Protein AF-A0AA51DR33-F1 (afdb_monomer)

Structure (mmCIF, N/CA/C/O backbone):
data_AF-A0AA51DR33-F1
#
_entry.id   AF-A0AA51DR33-F1
#
loop_
_atom_site.group_PDB
_atom_site.id
_atom_site.type_symbol
_atom_site.label_atom_id
_atom_site.label_alt_id
_atom_site.label_comp_id
_atom_site.label_asym_id
_atom_site.label_entity_id
_atom_site.label_seq_id
_atom_site.pdbx_PDB_ins_code
_atom_site.Cartn_x
_atom_site.Cartn_y
_atom_site.Cartn_z
_atom_site.occupancy
_atom_site.B_iso_or_equiv
_atom_site.auth_seq_id
_atom_site.auth_comp_id
_atom_site.auth_asym_id
_atom_site.auth_atom_id
_atom_site.pdbx_PDB_model_num
ATOM 1 N N . MET A 1 1 ? -4.807 67.688 -70.957 1.00 44.25 1 MET A N 1
ATOM 2 C CA . MET A 1 1 ? -4.243 67.878 -72.313 1.00 44.25 1 MET A CA 1
ATOM 3 C C . MET A 1 1 ? -2.891 67.175 -72.409 1.00 44.25 1 MET A C 1
ATOM 5 O O . MET A 1 1 ? -1.872 67.735 -72.037 1.00 44.25 1 MET A O 1
ATOM 9 N N . LYS A 1 2 ? -2.893 65.912 -72.863 1.00 47.00 2 LYS A N 1
ATOM 10 C CA . LYS A 1 2 ? -1.716 65.269 -73.473 1.00 47.00 2 LYS A CA 1
ATOM 11 C C . LYS A 1 2 ? -1.369 66.020 -74.771 1.00 47.00 2 LYS A C 1
ATOM 13 O O . LYS A 1 2 ? -2.273 66.566 -75.394 1.00 47.00 2 LYS A O 1
ATOM 18 N N . ARG A 1 3 ? -0.104 65.930 -75.203 1.00 49.75 3 ARG A N 1
ATOM 19 C CA . ARG A 1 3 ? 0.479 66.461 -76.459 1.00 49.75 3 ARG A CA 1
ATOM 20 C C . ARG A 1 3 ? 0.770 67.968 -76.471 1.00 49.75 3 ARG A C 1
ATOM 22 O O . ARG A 1 3 ? -0.029 68.737 -76.985 1.00 49.75 3 ARG A O 1
ATOM 29 N N . LYS A 1 4 ? 1.977 68.356 -76.025 1.00 46.59 4 LYS A N 1
ATOM 30 C CA . LYS A 1 4 ? 2.774 69.419 -76.691 1.00 46.59 4 LYS A CA 1
ATOM 31 C C . LYS A 1 4 ? 4.269 69.516 -76.314 1.00 46.59 4 LYS A C 1
ATOM 33 O O . LYS A 1 4 ? 4.981 70.226 -77.005 1.00 46.59 4 LYS A O 1
ATOM 38 N N . TYR A 1 5 ? 4.805 68.731 -75.370 1.00 52.03 5 TYR A N 1
ATOM 39 C CA . TYR A 1 5 ? 6.240 68.789 -74.994 1.00 52.03 5 TYR A CA 1
ATOM 40 C C . TYR A 1 5 ? 7.149 67.683 -75.591 1.00 52.03 5 TYR A C 1
ATOM 42 O O . TYR A 1 5 ? 8.189 67.365 -75.035 1.00 52.03 5 TYR A O 1
ATOM 50 N N . SER A 1 6 ? 6.793 67.095 -76.744 1.00 51.38 6 SER A N 1
ATOM 51 C CA . SER A 1 6 ? 7.471 65.904 -77.315 1.00 51.38 6 SER A CA 1
ATOM 52 C C . SER A 1 6 ? 8.451 66.166 -78.479 1.00 51.38 6 SER A C 1
ATOM 54 O O . SER A 1 6 ? 8.945 65.205 -79.060 1.00 51.38 6 SER A O 1
ATOM 56 N N . LYS A 1 7 ? 8.734 67.418 -78.874 1.00 50.12 7 LYS A N 1
ATOM 57 C CA . LYS A 1 7 ? 9.617 67.700 -80.036 1.00 50.12 7 LYS A CA 1
ATOM 58 C C . LYS A 1 7 ? 10.877 68.519 -79.732 1.00 50.12 7 LYS A C 1
ATOM 60 O O . LYS A 1 7 ? 11.813 68.471 -80.516 1.00 50.12 7 LYS A O 1
ATOM 65 N N . ILE A 1 8 ? 10.946 69.209 -78.593 1.00 55.59 8 ILE A N 1
ATOM 66 C CA . ILE A 1 8 ? 12.101 70.062 -78.247 1.00 55.59 8 ILE A CA 1
ATOM 67 C C . ILE A 1 8 ? 13.199 69.253 -77.534 1.00 55.59 8 ILE A C 1
ATOM 69 O O . ILE A 1 8 ? 14.385 69.490 -77.741 1.00 55.59 8 ILE A O 1
ATOM 73 N N . THR A 1 9 ? 12.830 68.196 -76.807 1.00 55.12 9 THR A N 1
ATOM 74 C CA . THR A 1 9 ? 13.783 67.286 -76.150 1.00 55.12 9 THR A CA 1
ATOM 75 C C . THR A 1 9 ? 14.593 66.445 -77.148 1.00 55.12 9 THR A C 1
ATOM 77 O O . THR A 1 9 ? 15.709 66.047 -76.841 1.00 55.12 9 THR A O 1
ATOM 80 N N . ALA A 1 10 ? 14.083 66.225 -78.367 1.00 54.31 10 ALA A N 1
ATOM 81 C CA . ALA A 1 10 ? 14.782 65.470 -79.412 1.00 54.31 10 ALA A CA 1
ATOM 82 C C . ALA A 1 10 ? 15.958 66.245 -80.044 1.00 54.31 10 ALA A C 1
ATOM 84 O O . ALA A 1 10 ? 16.926 65.628 -80.475 1.00 54.31 10 ALA A O 1
ATOM 85 N N . TYR A 1 11 ? 15.919 67.584 -80.048 1.00 54.44 11 TYR A N 1
ATOM 86 C CA . TYR A 1 11 ? 16.995 68.415 -80.608 1.00 54.44 11 TYR A CA 1
ATOM 87 C C . TYR A 1 11 ? 18.189 68.551 -79.654 1.00 54.44 11 TYR A C 1
ATOM 89 O O . TYR A 1 11 ? 19.340 68.522 -80.081 1.00 54.44 11 TYR A O 1
ATOM 97 N N . ILE A 1 12 ? 17.923 68.620 -78.348 1.00 56.81 12 ILE A N 1
ATOM 98 C CA . ILE A 1 12 ? 18.973 68.702 -77.321 1.00 56.81 12 ILE A CA 1
ATOM 99 C C . ILE A 1 12 ? 19.730 67.369 -77.212 1.00 56.81 12 ILE A C 1
ATOM 101 O O . ILE A 1 12 ? 20.938 67.360 -77.000 1.00 56.81 12 ILE A O 1
ATOM 105 N N . VAL A 1 13 ? 19.054 66.241 -77.463 1.00 57.34 13 VAL A N 1
ATOM 106 C CA . VAL A 1 13 ? 19.691 64.915 -77.511 1.00 57.34 13 VAL A CA 1
ATOM 107 C C . VAL A 1 13 ? 20.464 64.685 -78.822 1.00 57.34 13 VAL A C 1
ATOM 109 O O . VAL A 1 13 ? 21.345 63.839 -78.854 1.00 57.34 13 VAL A O 1
ATOM 112 N N . MET A 1 14 ? 20.247 65.468 -79.885 1.00 48.94 14 MET A N 1
ATOM 113 C CA . MET A 1 14 ? 21.069 65.401 -81.108 1.00 48.94 14 MET A CA 1
ATOM 114 C C . MET A 1 14 ? 22.355 66.247 -81.009 1.00 48.94 14 MET A C 1
ATOM 116 O O . MET A 1 14 ? 23.339 65.957 -81.688 1.00 48.94 14 MET A O 1
ATOM 120 N N . LEU A 1 15 ? 22.403 67.213 -80.078 1.00 48.69 15 LEU A N 1
ATOM 121 C CA . LEU A 1 15 ? 23.634 67.918 -79.685 1.00 48.69 15 LEU A CA 1
ATOM 122 C C . LEU A 1 15 ? 24.590 67.032 -78.856 1.00 48.69 15 LEU A C 1
ATOM 124 O O . LEU A 1 15 ? 25.744 67.398 -78.649 1.00 48.69 15 LEU A O 1
ATOM 128 N N . VAL A 1 16 ? 24.148 65.828 -78.464 1.00 51.56 16 VAL A N 1
ATOM 129 C CA . VAL A 1 16 ? 25.012 64.755 -77.939 1.00 51.56 16 VAL A CA 1
ATOM 130 C C . VAL A 1 16 ? 26.089 64.330 -78.946 1.00 51.56 16 VAL A C 1
ATOM 132 O O . VAL A 1 16 ? 27.044 63.686 -78.537 1.00 51.56 16 VAL A O 1
ATOM 135 N N . MET A 1 17 ? 26.018 64.663 -80.239 1.00 48.12 17 MET A N 1
ATOM 136 C CA . MET A 1 17 ? 26.828 63.922 -81.221 1.00 48.12 17 MET A CA 1
ATOM 137 C C . MET A 1 17 ? 27.917 64.693 -81.984 1.00 48.12 17 MET A C 1
ATOM 139 O O . MET A 1 17 ? 28.574 64.077 -82.815 1.00 48.12 17 MET A O 1
ATOM 143 N N . ILE A 1 18 ? 28.182 65.982 -81.705 1.00 47.75 18 ILE A N 1
ATOM 144 C CA . ILE A 1 18 ? 29.209 66.764 -82.452 1.00 47.75 18 ILE A CA 1
ATOM 145 C C . ILE A 1 18 ? 30.368 67.310 -81.589 1.00 47.75 18 ILE A C 1
ATOM 147 O O . ILE A 1 18 ? 31.388 67.715 -82.131 1.00 47.75 18 ILE A O 1
ATOM 151 N N . ILE A 1 19 ? 30.329 67.190 -80.257 1.00 46.25 19 ILE A N 1
ATOM 152 C CA . ILE A 1 19 ? 31.543 67.349 -79.412 1.00 46.25 19 ILE A CA 1
ATOM 153 C C . ILE A 1 19 ? 32.099 65.962 -79.021 1.00 46.25 19 ILE A C 1
ATOM 155 O O . ILE A 1 19 ? 32.716 65.747 -77.982 1.00 46.25 19 ILE A O 1
ATOM 159 N N . ALA A 1 20 ? 31.885 64.992 -79.914 1.00 48.47 20 ALA A N 1
ATOM 160 C CA . ALA A 1 20 ? 32.753 63.843 -80.086 1.00 48.47 20 ALA A CA 1
ATOM 161 C C . ALA A 1 20 ? 33.996 64.312 -80.857 1.00 48.47 20 ALA A C 1
ATOM 163 O O . ALA A 1 20 ? 33.979 64.404 -82.081 1.00 48.47 20 ALA A O 1
ATOM 164 N N . GLY A 1 21 ? 35.065 64.637 -80.132 1.00 48.44 21 GLY A N 1
ATOM 165 C CA . GLY A 1 21 ? 36.368 64.911 -80.733 1.00 48.44 21 GLY A CA 1
ATOM 166 C C . GLY A 1 21 ? 37.123 66.031 -80.040 1.00 48.44 21 GLY A C 1
ATOM 167 O O . GLY A 1 21 ? 37.074 67.165 -80.490 1.00 48.44 21 GLY A O 1
ATOM 168 N N . ILE A 1 22 ? 37.816 65.704 -78.950 1.00 45.50 22 ILE A N 1
ATOM 169 C CA . ILE A 1 22 ? 39.249 65.973 -78.743 1.00 45.50 22 ILE A CA 1
ATOM 170 C C . ILE A 1 22 ? 39.628 65.391 -77.379 1.00 45.50 22 ILE A C 1
ATOM 172 O O . ILE A 1 22 ? 39.133 65.787 -76.325 1.00 45.50 22 ILE A O 1
ATOM 176 N N . SER A 1 23 ? 40.515 64.406 -77.438 1.00 40.66 23 SER A N 1
ATOM 177 C CA . SER A 1 23 ? 41.231 63.846 -76.304 1.00 40.66 23 SER A CA 1
ATOM 178 C C . SER A 1 23 ? 42.096 64.918 -75.647 1.00 40.66 23 SER A C 1
ATOM 180 O O . SER A 1 23 ? 42.971 65.481 -76.302 1.00 40.66 23 SER A O 1
ATOM 182 N N . ILE A 1 24 ? 41.943 65.113 -74.337 1.00 42.34 24 ILE A N 1
ATOM 183 C CA . ILE A 1 24 ? 43.040 65.599 -73.496 1.00 42.34 24 ILE A CA 1
ATOM 184 C C . ILE A 1 24 ? 43.571 64.394 -72.731 1.00 42.34 24 ILE A C 1
ATOM 186 O O . ILE A 1 24 ? 42.910 63.824 -71.865 1.00 42.34 24 ILE A O 1
ATOM 190 N N . HIS A 1 25 ? 44.760 63.970 -73.140 1.00 41.72 25 HIS A N 1
ATOM 191 C CA . HIS A 1 25 ? 45.561 62.944 -72.499 1.00 41.72 25 HIS A CA 1
ATOM 192 C C . HIS A 1 25 ? 46.130 63.543 -71.204 1.00 41.72 25 HIS A C 1
ATOM 194 O O . HIS A 1 25 ? 47.159 64.212 -71.226 1.00 41.72 25 HIS A O 1
ATOM 200 N N . THR A 1 26 ? 45.465 63.338 -70.068 1.00 38.00 26 THR A N 1
ATOM 201 C CA . THR A 1 26 ? 46.119 63.464 -68.761 1.00 38.00 26 THR A CA 1
ATOM 202 C C . THR A 1 26 ? 46.442 62.061 -68.281 1.00 38.00 26 THR A C 1
ATOM 204 O O . THR A 1 26 ? 45.571 61.256 -67.956 1.00 38.00 26 THR A O 1
ATOM 207 N N . GLY A 1 27 ? 47.733 61.735 -68.315 1.00 48.59 27 GLY A N 1
ATOM 208 C CA . GLY A 1 27 ? 48.242 60.498 -67.756 1.00 48.59 27 GLY A CA 1
ATOM 209 C C . GLY A 1 27 ? 47.908 60.433 -66.273 1.00 48.59 27 GLY A C 1
ATOM 210 O O . GLY A 1 27 ? 48.537 61.104 -65.460 1.00 48.59 27 GLY A O 1
ATOM 211 N N . ILE A 1 28 ? 46.956 59.579 -65.912 1.00 42.97 28 ILE A N 1
ATOM 212 C CA . ILE A 1 28 ? 46.984 58.955 -64.598 1.00 42.97 28 ILE A CA 1
ATOM 213 C C . ILE A 1 28 ? 47.958 57.801 -64.763 1.00 42.97 28 ILE A C 1
ATOM 215 O O . ILE A 1 28 ? 47.627 56.749 -65.314 1.00 42.97 28 ILE A O 1
ATOM 219 N N . VAL A 1 29 ? 49.197 58.025 -64.331 1.00 37.38 29 VAL A N 1
ATOM 220 C CA . VAL A 1 29 ? 50.106 56.929 -64.023 1.00 37.38 29 VAL A CA 1
ATOM 221 C C . VAL A 1 29 ? 49.384 56.129 -62.944 1.00 37.38 29 VAL A C 1
ATOM 223 O O . VAL A 1 29 ? 49.331 56.541 -61.787 1.00 37.38 29 VAL A O 1
ATOM 226 N N . SER A 1 30 ? 48.728 55.035 -63.335 1.00 42.84 30 SER A N 1
ATOM 227 C CA . SER A 1 30 ? 48.256 54.040 -62.384 1.00 42.84 30 SER A CA 1
ATOM 228 C C . SER A 1 30 ? 49.496 53.625 -61.607 1.00 42.84 30 SER A C 1
ATOM 230 O O . SER A 1 30 ? 50.412 53.018 -62.167 1.00 42.84 30 SER A O 1
ATOM 232 N N . ALA A 1 31 ? 49.580 54.052 -60.346 1.00 46.69 31 ALA A N 1
ATOM 233 C CA . ALA A 1 31 ? 50.572 53.536 -59.429 1.00 46.69 31 ALA A CA 1
ATOM 234 C C . ALA A 1 31 ? 50.379 52.023 -59.449 1.00 46.69 31 ALA A C 1
ATOM 236 O O . ALA A 1 31 ? 49.350 51.529 -58.995 1.00 46.69 31 ALA A O 1
ATOM 237 N N . LYS A 1 32 ? 51.319 51.317 -60.089 1.00 46.00 32 LYS A N 1
ATOM 238 C CA . LYS A 1 32 ? 51.326 49.865 -60.218 1.00 46.00 32 LYS A CA 1
ATOM 239 C C . LYS A 1 32 ? 51.179 49.305 -58.812 1.00 46.00 32 LYS A C 1
ATOM 241 O O . LYS A 1 32 ? 52.147 49.304 -58.053 1.00 46.00 32 LYS A O 1
ATOM 246 N N . GLU A 1 33 ? 49.960 48.908 -58.457 1.00 59.06 33 GLU A N 1
ATOM 247 C CA . GLU A 1 33 ? 49.662 48.392 -57.130 1.00 59.06 33 GLU A CA 1
ATOM 248 C C . GLU A 1 33 ? 50.623 47.233 -56.883 1.00 59.06 33 GLU A C 1
ATOM 250 O O . GLU A 1 33 ? 50.768 46.342 -57.730 1.00 59.06 33 GLU A O 1
ATOM 255 N N . SER A 1 34 ? 51.381 47.312 -55.785 1.00 68.94 34 SER A N 1
ATOM 256 C CA . SER A 1 34 ? 52.434 46.347 -55.485 1.00 68.94 34 SER A CA 1
ATOM 257 C C . SER A 1 34 ? 51.847 44.941 -55.575 1.00 68.94 34 SER A C 1
ATOM 259 O O . SER A 1 34 ? 50.903 44.627 -54.847 1.00 68.94 34 SER A O 1
ATOM 261 N N . ALA A 1 35 ? 52.366 44.115 -56.489 1.00 80.00 35 ALA A N 1
ATOM 262 C CA . ALA A 1 35 ? 51.838 42.775 -56.695 1.00 80.00 35 ALA A CA 1
ATOM 263 C C . ALA A 1 35 ? 51.831 42.015 -55.358 1.00 80.00 35 ALA A C 1
ATOM 265 O O . ALA A 1 35 ? 52.807 42.052 -54.603 1.00 80.00 35 ALA A O 1
ATOM 266 N N . LYS A 1 36 ? 50.693 41.391 -55.042 1.00 86.00 36 LYS A N 1
ATOM 267 C CA . LYS A 1 36 ? 50.419 40.767 -53.745 1.00 86.00 36 LYS A CA 1
ATOM 268 C C . LYS A 1 36 ? 49.534 39.546 -53.943 1.00 86.00 36 LYS A C 1
ATOM 270 O O . LYS A 1 36 ? 48.626 39.552 -54.766 1.00 86.00 36 LYS A O 1
ATOM 275 N N . LEU A 1 37 ? 49.774 38.520 -53.133 1.00 92.31 37 LEU A N 1
ATOM 276 C CA . LEU A 1 37 ? 48.900 37.361 -53.005 1.00 92.31 37 LEU A CA 1
ATOM 277 C C . LEU A 1 37 ? 48.219 37.397 -51.633 1.00 92.31 37 LEU A C 1
ATOM 279 O O . LEU A 1 37 ? 48.876 37.619 -50.615 1.00 92.31 37 LEU A O 1
ATOM 283 N N . SER A 1 38 ? 46.908 37.179 -51.591 1.00 91.56 38 SER A N 1
ATOM 284 C CA . SER A 1 38 ? 46.117 37.146 -50.356 1.00 91.56 38 SER A CA 1
ATOM 285 C C . SER A 1 38 ? 45.234 35.902 -50.293 1.00 91.56 38 SER A C 1
ATOM 287 O O . SER A 1 38 ? 44.842 35.353 -51.322 1.00 91.56 38 SER A O 1
ATOM 289 N N . LEU A 1 39 ? 44.931 35.432 -49.082 1.00 95.19 39 LEU A N 1
ATOM 290 C CA . LEU A 1 39 ? 44.014 34.314 -48.858 1.00 95.19 39 LEU A CA 1
ATOM 291 C C . LEU A 1 39 ? 42.684 34.805 -48.298 1.00 95.19 39 LEU A C 1
ATOM 293 O O . LEU A 1 39 ? 42.633 35.785 -47.562 1.00 95.19 39 LEU A O 1
ATOM 297 N N . SER A 1 40 ? 41.615 34.054 -48.564 1.00 93.12 40 SER A N 1
ATOM 298 C CA . SER A 1 40 ? 40.293 34.286 -47.972 1.00 93.12 40 SER A CA 1
ATOM 299 C C . SER A 1 40 ? 40.282 34.206 -46.444 1.00 93.12 40 SER A C 1
ATOM 301 O O . SER A 1 40 ? 39.353 34.712 -45.825 1.00 93.12 40 SER A O 1
ATOM 303 N N . LYS A 1 41 ? 41.268 33.524 -45.845 1.00 93.19 41 LYS A N 1
ATOM 304 C CA . LYS A 1 41 ? 41.480 33.414 -44.398 1.00 93.19 41 LYS A CA 1
ATOM 305 C C . LYS A 1 41 ? 42.977 33.309 -44.115 1.00 93.19 41 LYS A C 1
ATOM 307 O O . LYS A 1 41 ? 43.676 32.570 -44.805 1.00 93.19 41 LYS A O 1
ATOM 312 N N . THR A 1 42 ? 43.450 33.988 -43.077 1.00 94.00 42 THR A N 1
ATOM 313 C CA . THR A 1 42 ? 44.829 33.873 -42.566 1.00 94.00 42 THR A CA 1
ATOM 314 C C . THR A 1 42 ? 44.936 32.891 -41.396 1.00 94.00 42 THR A C 1
ATOM 316 O O . THR A 1 42 ? 46.027 32.419 -41.085 1.00 94.00 42 THR A O 1
ATOM 319 N N . SER A 1 43 ? 43.808 32.503 -40.795 1.00 93.88 43 SER A N 1
ATOM 320 C CA . SER A 1 43 ? 43.725 31.416 -39.821 1.00 93.88 43 SER A CA 1
ATOM 321 C C . SER A 1 43 ? 42.394 30.659 -39.911 1.00 93.88 43 SER A C 1
ATOM 323 O O . SER A 1 43 ? 41.385 31.191 -40.382 1.00 93.88 43 SER A O 1
ATOM 325 N N . ALA A 1 44 ? 42.391 29.395 -39.485 1.00 93.62 44 ALA A N 1
ATOM 326 C CA . ALA A 1 44 ? 41.185 28.582 -39.352 1.00 93.62 44 ALA A CA 1
ATOM 327 C C . ALA A 1 44 ? 41.326 27.579 -38.199 1.00 93.62 44 ALA A C 1
ATOM 329 O O . ALA A 1 44 ? 42.381 26.972 -38.028 1.00 93.62 44 ALA A O 1
ATOM 330 N N . THR A 1 45 ? 40.245 27.361 -37.451 1.00 94.44 45 THR A N 1
ATOM 331 C CA . THR A 1 45 ? 40.154 26.294 -36.446 1.00 94.44 45 THR A CA 1
ATOM 332 C C . THR A 1 45 ? 39.152 25.256 -36.934 1.00 94.44 45 THR A C 1
ATOM 334 O O . THR A 1 45 ? 38.013 25.609 -37.230 1.00 94.44 45 THR A O 1
ATOM 337 N N . ILE A 1 46 ? 39.577 23.999 -37.069 1.00 93.62 46 ILE A N 1
ATOM 338 C CA . ILE A 1 46 ? 38.807 22.937 -37.740 1.00 93.62 46 ILE A CA 1
ATOM 339 C C . ILE A 1 46 ? 38.828 21.677 -36.862 1.00 93.62 46 ILE A C 1
ATOM 341 O O . ILE A 1 46 ? 39.868 21.350 -36.287 1.00 93.62 46 ILE A O 1
ATOM 345 N N . ALA A 1 47 ? 37.705 20.970 -36.725 1.00 90.88 47 ALA A N 1
ATOM 346 C CA . ALA A 1 47 ? 37.697 19.671 -36.055 1.00 90.88 47 ALA A CA 1
ATOM 347 C C . ALA A 1 47 ? 38.375 18.617 -36.945 1.00 90.88 47 ALA A C 1
ATOM 349 O O . ALA A 1 47 ? 38.264 18.655 -38.170 1.00 90.88 47 ALA A O 1
ATOM 350 N N . ALA A 1 48 ? 39.096 17.668 -36.351 1.00 91.00 48 ALA A N 1
ATOM 351 C CA . ALA A 1 48 ? 39.648 16.545 -37.107 1.00 91.00 48 ALA A CA 1
ATOM 352 C C . ALA A 1 48 ? 38.525 15.773 -37.835 1.00 91.00 48 ALA A C 1
ATOM 354 O O . ALA A 1 48 ? 37.539 15.399 -37.204 1.00 91.00 48 ALA A O 1
ATOM 355 N N . GLY A 1 49 ? 38.691 15.528 -39.139 1.00 87.25 49 GLY A N 1
ATOM 356 C CA . GLY A 1 49 ? 37.686 14.920 -40.021 1.00 87.25 49 GLY A CA 1
ATOM 357 C C . GLY A 1 49 ? 36.954 15.921 -40.924 1.00 87.25 49 GLY A C 1
ATOM 358 O O . GLY A 1 49 ? 36.526 15.543 -42.013 1.00 87.25 49 GLY A O 1
ATOM 359 N N . ASP A 1 50 ? 36.883 17.194 -40.529 1.00 92.81 50 ASP A N 1
ATOM 360 C CA . ASP A 1 50 ? 36.207 18.234 -41.308 1.00 92.81 50 ASP A CA 1
ATOM 361 C C . ASP A 1 50 ? 37.127 18.867 -42.361 1.00 92.81 50 ASP A C 1
ATOM 363 O O . ASP A 1 50 ? 38.352 18.688 -42.382 1.00 92.81 50 ASP A O 1
ATOM 367 N N . SER A 1 51 ? 36.531 19.670 -43.244 1.00 94.50 51 SER A N 1
ATOM 368 C CA . SER A 1 51 ? 37.272 20.439 -44.238 1.00 94.50 51 SER A CA 1
ATOM 369 C C . SER A 1 51 ? 36.815 21.893 -44.326 1.00 94.50 51 SER A C 1
ATOM 371 O O . SER A 1 51 ? 35.692 22.255 -43.983 1.00 94.50 51 SER A O 1
ATOM 373 N N . THR A 1 52 ? 37.706 22.758 -44.800 1.00 95.75 52 THR A N 1
ATOM 374 C CA . THR A 1 52 ? 37.384 24.137 -45.173 1.00 95.75 52 THR A CA 1
ATOM 375 C C . THR A 1 52 ? 38.023 24.461 -46.513 1.00 95.75 52 THR A C 1
ATOM 377 O O . THR A 1 52 ? 38.984 23.817 -46.918 1.00 95.75 52 THR A O 1
ATOM 380 N N . THR A 1 53 ? 37.518 25.467 -47.218 1.00 96.88 53 THR A N 1
ATOM 381 C CA . THR A 1 53 ? 38.095 25.885 -48.503 1.00 96.88 53 THR A CA 1
ATOM 382 C C . THR A 1 53 ? 38.786 27.233 -48.358 1.00 96.88 53 THR A C 1
ATOM 384 O 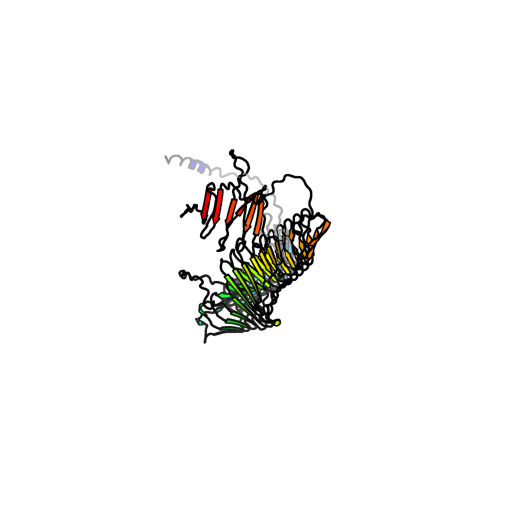O . THR A 1 53 ? 38.191 28.190 -47.858 1.00 96.88 53 THR A O 1
ATOM 387 N N . LEU A 1 54 ? 40.033 27.316 -48.821 1.00 96.44 54 LEU A N 1
ATOM 388 C CA . LEU A 1 54 ? 40.789 28.555 -48.961 1.00 96.44 54 LEU A CA 1
ATOM 389 C C . LEU A 1 54 ? 40.763 29.011 -50.421 1.00 96.44 54 LEU A C 1
ATOM 391 O O . LEU A 1 54 ? 40.959 28.217 -51.339 1.00 96.44 54 LEU A O 1
ATOM 395 N N . LYS A 1 55 ? 40.540 30.308 -50.636 1.00 95.94 55 LYS A N 1
ATOM 396 C CA . LYS A 1 55 ? 40.615 30.943 -51.957 1.00 95.94 55 LYS A CA 1
ATOM 397 C C . LYS A 1 55 ? 41.785 31.920 -51.967 1.00 95.94 55 LYS A C 1
ATOM 399 O O . LYS A 1 55 ? 41.906 32.713 -51.037 1.00 95.94 55 LYS A O 1
ATOM 404 N N . ALA A 1 56 ? 42.618 31.870 -53.002 1.00 94.94 56 ALA A N 1
ATOM 405 C CA . ALA A 1 56 ? 43.720 32.807 -53.195 1.00 94.94 56 ALA A CA 1
ATOM 406 C C . ALA A 1 56 ? 43.319 33.908 -54.186 1.00 94.94 56 ALA A C 1
ATOM 408 O O . ALA A 1 56 ? 42.694 33.619 -55.210 1.00 94.94 56 ALA A O 1
ATOM 409 N N . LYS A 1 57 ? 43.662 35.158 -53.874 1.00 93.88 57 LYS A N 1
ATOM 410 C CA . LYS A 1 57 ? 43.370 36.335 -54.694 1.00 93.88 57 LYS A CA 1
ATOM 411 C C . LYS A 1 57 ? 44.627 37.167 -54.945 1.00 93.88 57 LYS A C 1
ATOM 413 O O . LYS A 1 57 ? 45.466 37.279 -54.049 1.00 93.88 57 LYS A O 1
ATOM 418 N N . ASP A 1 58 ? 44.738 37.739 -56.140 1.00 90.50 58 ASP A N 1
ATOM 419 C CA . ASP A 1 58 ? 45.781 38.708 -56.497 1.00 90.50 58 ASP A CA 1
ATOM 420 C C . ASP A 1 58 ? 45.491 40.106 -55.911 1.00 90.50 58 ASP A C 1
ATOM 422 O O . ASP A 1 58 ? 44.504 40.291 -55.189 1.00 90.50 58 ASP A O 1
ATOM 426 N N . GLN A 1 59 ? 46.344 41.094 -56.209 1.00 85.81 59 GLN A N 1
ATOM 427 C CA . GLN A 1 59 ? 46.166 42.474 -55.742 1.00 85.81 59 GLN A CA 1
ATOM 428 C C . GLN A 1 59 ? 44.865 43.123 -56.244 1.00 85.81 59 GLN A C 1
ATOM 430 O O . GLN A 1 59 ? 44.305 43.957 -55.549 1.00 85.81 59 GLN A O 1
ATOM 435 N N . ASN A 1 60 ? 44.313 42.661 -57.373 1.00 85.19 60 ASN A N 1
ATOM 436 C CA . ASN A 1 60 ? 43.051 43.160 -57.929 1.00 85.19 60 ASN A CA 1
ATOM 437 C C . ASN A 1 60 ? 41.821 42.418 -57.367 1.00 85.19 60 ASN A C 1
ATOM 439 O O . ASN A 1 60 ? 40.699 42.607 -57.838 1.00 85.19 60 ASN A O 1
ATOM 443 N N . GLY A 1 61 ? 42.012 41.504 -56.408 1.00 84.25 61 GLY A N 1
ATOM 444 C CA . GLY A 1 61 ? 40.943 40.693 -55.829 1.00 84.25 61 GLY A CA 1
ATOM 445 C C . GLY A 1 61 ? 40.440 39.554 -56.727 1.00 84.25 61 GLY A C 1
ATOM 446 O O . GLY A 1 61 ? 39.461 38.887 -56.361 1.00 84.25 61 GLY A O 1
ATOM 447 N N . LYS A 1 62 ? 41.097 39.289 -57.865 1.00 88.62 62 LYS A N 1
ATOM 448 C CA . LYS A 1 62 ? 40.763 38.198 -58.792 1.00 88.62 62 LYS A CA 1
ATOM 449 C C . LYS A 1 62 ? 41.371 36.885 -58.306 1.00 88.62 62 LYS A C 1
ATOM 451 O O . LYS A 1 62 ? 42.410 36.876 -57.656 1.00 88.62 62 LYS A O 1
ATOM 456 N N . ALA A 1 63 ? 40.723 35.759 -58.611 1.00 89.94 63 ALA A N 1
ATOM 457 C CA . ALA A 1 63 ? 41.246 34.438 -58.269 1.00 89.94 63 ALA A CA 1
ATOM 458 C C . ALA A 1 63 ? 42.647 34.227 -58.871 1.00 89.94 63 ALA A C 1
ATOM 460 O O . ALA A 1 63 ? 42.826 34.332 -60.084 1.00 89.94 63 ALA A O 1
ATOM 461 N N . ALA A 1 64 ? 43.619 33.918 -58.015 1.00 90.38 64 ALA A N 1
ATOM 462 C CA . ALA A 1 64 ? 44.999 33.678 -58.415 1.00 90.38 64 ALA A CA 1
ATOM 463 C C . ALA A 1 64 ? 45.251 32.179 -58.627 1.00 90.38 64 ALA A C 1
ATOM 465 O O . ALA A 1 64 ? 44.836 31.349 -57.813 1.00 90.38 64 ALA A O 1
ATOM 466 N N . ALA A 1 65 ? 45.968 31.831 -59.698 1.00 90.62 65 ALA A N 1
ATOM 467 C CA . ALA A 1 65 ? 46.471 30.476 -59.900 1.00 90.62 65 ALA A CA 1
ATOM 468 C C . ALA A 1 65 ? 47.636 30.221 -58.932 1.00 90.62 65 ALA A C 1
ATOM 470 O O . ALA A 1 65 ? 48.649 30.920 -58.969 1.00 90.62 65 ALA A O 1
ATOM 471 N N . VAL A 1 66 ? 47.478 29.241 -58.041 1.00 95.38 66 VAL A N 1
ATOM 472 C CA . VAL A 1 66 ? 48.442 28.957 -56.971 1.00 95.38 66 VAL A CA 1
ATOM 473 C C . VAL A 1 66 ? 48.672 27.459 -56.808 1.00 95.38 66 VAL A C 1
ATOM 475 O O . VAL A 1 66 ? 47.766 26.647 -56.998 1.00 95.38 66 VAL A O 1
ATOM 478 N N . LYS A 1 67 ? 49.883 27.096 -56.391 1.00 96.06 67 LYS A N 1
ATOM 479 C CA . LYS A 1 67 ? 50.226 25.771 -55.878 1.00 96.06 67 LYS A CA 1
ATOM 480 C C . LYS A 1 67 ? 50.039 25.763 -54.364 1.00 96.06 67 LYS A C 1
ATOM 482 O O . LYS A 1 67 ? 50.571 26.626 -53.669 1.00 96.06 67 LYS A O 1
ATOM 487 N N . TRP A 1 68 ? 49.296 24.782 -53.865 1.00 97.56 68 TRP A N 1
ATOM 488 C CA . TRP A 1 68 ? 49.033 24.618 -52.439 1.00 97.56 68 TRP A CA 1
ATOM 489 C C . TRP A 1 68 ? 49.992 23.614 -51.805 1.00 97.56 68 TRP A C 1
ATOM 491 O O . TRP A 1 68 ? 50.223 22.537 -52.355 1.00 97.56 68 TRP A O 1
ATOM 501 N N . THR A 1 69 ? 50.507 23.940 -50.623 1.00 97.00 69 THR A N 1
ATOM 502 C CA . THR A 1 69 ? 51.306 23.029 -49.796 1.00 97.00 69 THR A CA 1
ATOM 503 C C . THR A 1 69 ? 50.868 23.102 -48.335 1.00 97.00 69 THR A C 1
ATOM 505 O O . THR A 1 69 ? 50.362 24.122 -47.868 1.00 97.00 69 THR A O 1
ATOM 508 N N . SER A 1 70 ? 51.043 21.999 -47.610 1.00 97.81 70 SER A N 1
ATOM 509 C CA . SER A 1 70 ? 50.835 21.922 -46.162 1.00 97.81 70 SER A CA 1
ATOM 510 C C . SER A 1 70 ? 52.171 21.652 -45.491 1.00 97.81 70 SER A C 1
ATOM 512 O O . SER A 1 70 ? 52.906 20.776 -45.948 1.00 97.81 70 SER A O 1
ATOM 514 N N . SER A 1 71 ? 52.479 22.366 -44.406 1.00 97.81 71 SER A N 1
ATOM 515 C CA . SER A 1 71 ? 53.715 22.131 -43.653 1.00 97.81 71 SER A CA 1
ATOM 516 C C . SER A 1 71 ? 53.732 20.782 -42.921 1.00 97.81 71 SER A C 1
ATOM 518 O O . SER A 1 71 ? 54.802 20.300 -42.567 1.00 97.81 71 SER A O 1
ATOM 520 N N . ASN A 1 72 ? 52.571 20.152 -42.706 1.00 97.25 72 ASN A N 1
ATOM 521 C CA . ASN A 1 72 ? 52.454 18.808 -42.144 1.00 97.25 72 ASN A CA 1
ATOM 522 C C . ASN A 1 72 ? 51.166 18.122 -42.631 1.00 97.25 72 ASN A C 1
ATOM 524 O O . ASN A 1 72 ? 50.067 18.348 -42.114 1.00 97.25 72 ASN A O 1
ATOM 528 N N . THR A 1 73 ? 51.318 17.228 -43.607 1.00 96.62 73 THR A N 1
ATOM 529 C CA . THR A 1 73 ? 50.209 16.485 -44.221 1.00 96.62 73 THR A CA 1
ATOM 530 C C . THR A 1 73 ? 49.586 15.425 -43.312 1.00 96.62 73 THR A C 1
ATOM 532 O O . THR A 1 73 ? 48.529 14.910 -43.669 1.00 96.62 73 THR A O 1
ATOM 535 N N . TYR A 1 74 ? 50.174 15.121 -42.147 1.00 95.31 74 TYR A N 1
ATOM 536 C CA . TYR A 1 74 ? 49.556 14.283 -41.111 1.00 95.31 74 TYR A CA 1
ATOM 537 C C . TYR A 1 74 ? 48.583 15.067 -40.216 1.00 95.31 74 TYR A C 1
ATOM 539 O O . TYR A 1 74 ? 47.712 14.462 -39.595 1.00 95.31 74 TYR A O 1
ATOM 547 N N . ILE A 1 75 ? 48.709 16.401 -40.151 1.00 94.75 75 ILE A N 1
ATOM 548 C CA . ILE A 1 75 ? 47.813 17.284 -39.382 1.00 94.75 75 ILE A CA 1
ATOM 549 C C . ILE A 1 75 ? 46.675 17.794 -40.274 1.00 94.75 75 ILE A C 1
ATOM 551 O O . ILE A 1 75 ? 45.512 17.660 -39.898 1.00 94.75 75 ILE A O 1
ATOM 555 N N . ALA A 1 76 ? 46.978 18.325 -41.466 1.00 96.81 76 ALA A N 1
ATOM 556 C CA . ALA A 1 76 ? 45.971 18.672 -42.474 1.00 96.81 76 ALA A CA 1
ATOM 557 C C . ALA A 1 76 ? 46.530 18.575 -43.902 1.00 96.81 76 ALA A C 1
ATOM 559 O O . ALA A 1 76 ? 47.682 18.932 -44.163 1.00 96.81 76 ALA A O 1
ATOM 560 N N . LYS A 1 77 ? 45.696 18.136 -44.847 1.00 97.00 77 LYS A N 1
ATOM 561 C CA . LYS A 1 77 ? 46.009 18.095 -46.286 1.00 97.00 77 LYS A CA 1
ATOM 562 C C . LYS A 1 77 ? 45.293 19.225 -47.008 1.00 97.00 77 LYS A C 1
ATOM 564 O O . LYS A 1 77 ? 44.204 19.603 -46.606 1.00 97.00 77 LYS A O 1
ATOM 569 N N . VAL A 1 78 ? 45.869 19.727 -48.094 1.00 97.75 78 VAL A N 1
ATOM 570 C CA . VAL A 1 78 ? 45.224 20.708 -48.976 1.00 97.75 78 VAL A CA 1
ATOM 571 C C . VAL A 1 78 ? 45.211 20.172 -50.404 1.00 97.75 78 VAL A C 1
ATOM 573 O O . VAL A 1 78 ? 46.224 19.677 -50.890 1.00 97.75 78 VAL A O 1
ATOM 576 N N . SER A 1 79 ? 44.052 20.215 -51.059 1.00 97.00 79 SER A N 1
ATOM 577 C CA . SER A 1 79 ? 43.910 19.814 -52.463 1.00 97.00 79 SER A CA 1
ATOM 578 C C . SER A 1 79 ? 44.314 20.939 -53.420 1.00 97.00 79 SER A C 1
ATOM 580 O O . SER A 1 79 ? 44.392 22.105 -53.034 1.00 97.00 79 SER A O 1
ATOM 582 N N . ALA A 1 80 ? 44.479 20.619 -54.707 1.00 94.12 80 ALA A N 1
ATOM 583 C CA . ALA A 1 80 ? 44.756 21.616 -55.746 1.00 94.12 80 ALA A CA 1
ATOM 584 C C . ALA A 1 80 ? 43.673 22.714 -55.853 1.00 94.12 80 ALA A C 1
ATOM 586 O O . ALA A 1 80 ? 43.966 23.827 -56.275 1.00 94.12 80 ALA A O 1
ATOM 587 N N . LYS A 1 81 ? 42.434 22.430 -55.420 1.00 94.25 81 LYS A N 1
ATOM 588 C CA . LYS A 1 81 ? 41.320 23.395 -55.388 1.00 94.25 81 LYS A CA 1
ATOM 589 C C . LYS A 1 81 ? 41.284 24.251 -54.109 1.00 94.25 81 LYS A C 1
ATOM 591 O O . LYS A 1 81 ? 40.331 24.996 -53.912 1.00 94.25 81 LYS A O 1
ATOM 596 N N . GLY A 1 82 ? 42.277 24.126 -53.223 1.00 94.38 82 GLY A N 1
ATOM 597 C CA . GLY A 1 82 ? 42.334 24.857 -51.952 1.00 94.38 82 GLY A CA 1
ATOM 598 C C . GLY A 1 82 ? 41.441 24.285 -50.846 1.00 94.38 82 GLY A C 1
ATOM 599 O O . GLY A 1 82 ? 41.249 24.937 -49.821 1.00 94.38 82 GLY A O 1
ATOM 600 N N . VAL A 1 83 ? 40.891 23.075 -51.015 1.00 97.25 83 VAL A N 1
ATOM 601 C CA . VAL A 1 83 ? 40.136 22.386 -49.950 1.00 97.25 83 VAL A CA 1
ATOM 602 C C . VAL A 1 83 ? 41.124 21.794 -48.951 1.00 97.25 83 VAL A C 1
ATOM 604 O O . VAL A 1 83 ? 41.867 20.873 -49.292 1.00 97.25 83 VAL A O 1
ATOM 607 N N . VAL A 1 84 ? 41.130 22.329 -47.734 1.00 97.50 84 VAL A N 1
ATOM 608 C CA . VAL A 1 84 ? 41.937 21.884 -46.600 1.00 97.50 84 VAL A CA 1
ATOM 609 C C . VAL A 1 84 ? 41.135 20.875 -45.782 1.00 97.50 84 VAL A C 1
ATOM 611 O O . VAL A 1 84 ? 40.111 21.230 -45.211 1.00 97.50 84 VAL A O 1
ATOM 614 N N . THR A 1 85 ? 41.596 19.630 -45.712 1.00 96.62 85 THR A N 1
ATOM 615 C CA . THR A 1 85 ? 41.015 18.543 -44.908 1.00 96.62 85 THR A CA 1
ATOM 616 C C . THR A 1 85 ? 41.839 18.351 -43.639 1.00 96.62 85 THR A C 1
ATOM 618 O O . THR A 1 85 ? 43.036 18.059 -43.719 1.00 96.62 85 THR A O 1
ATOM 621 N N . ALA A 1 86 ? 41.219 18.526 -42.475 1.00 95.94 86 ALA A N 1
ATOM 622 C CA . ALA A 1 86 ? 41.853 18.349 -41.176 1.00 95.94 86 ALA A CA 1
ATOM 623 C C . ALA A 1 86 ? 41.899 16.862 -40.797 1.00 95.94 86 ALA A C 1
ATOM 625 O O . ALA A 1 86 ? 40.893 16.165 -40.885 1.00 95.94 86 ALA A O 1
ATOM 626 N N . LEU A 1 87 ? 43.057 16.368 -40.358 1.00 92.12 87 LEU A N 1
ATOM 627 C CA . LEU A 1 87 ? 43.269 14.941 -40.091 1.00 92.12 87 LEU A CA 1
ATOM 628 C C . LEU A 1 87 ? 43.519 14.638 -38.614 1.00 92.12 87 LEU A C 1
ATOM 630 O O . LEU A 1 87 ? 42.925 13.710 -38.073 1.00 92.12 87 LEU A O 1
ATOM 634 N N . LYS A 1 88 ? 44.393 15.398 -37.946 1.00 93.25 88 LYS A N 1
ATOM 635 C CA . LYS A 1 88 ? 44.813 15.100 -36.568 1.00 93.25 88 LYS A CA 1
ATOM 636 C C . LYS A 1 88 ? 45.038 16.379 -35.773 1.00 93.25 88 LYS A C 1
ATOM 638 O O . LYS A 1 88 ? 45.468 17.377 -36.340 1.00 93.25 88 LYS A O 1
ATOM 643 N N . LYS A 1 89 ? 44.763 16.347 -34.461 1.00 94.25 89 LYS A N 1
ATOM 644 C CA . LYS A 1 89 ? 44.964 17.491 -33.553 1.00 94.25 89 LYS A CA 1
ATOM 645 C C . LYS A 1 89 ? 46.388 18.043 -33.690 1.00 94.25 89 LYS A C 1
ATOM 647 O O . LYS A 1 89 ? 47.350 17.287 -33.593 1.00 94.25 89 LYS A O 1
ATOM 652 N N . GLY A 1 90 ? 46.513 19.354 -33.864 1.00 92.94 90 GLY A N 1
ATOM 653 C CA . GLY A 1 90 ? 47.794 20.026 -34.070 1.00 92.94 90 GLY A CA 1
ATOM 654 C C . GLY A 1 90 ? 47.619 21.387 -34.737 1.00 92.94 90 GLY A C 1
ATOM 655 O O . GLY A 1 90 ? 46.499 21.833 -34.961 1.00 92.94 90 GLY A O 1
ATOM 656 N N . SER A 1 91 ? 48.718 22.059 -35.056 1.00 96.12 91 SER A N 1
ATOM 657 C CA . SER A 1 91 ? 48.704 23.310 -35.819 1.00 96.12 91 SER A CA 1
ATOM 658 C C . SER A 1 91 ? 49.599 23.157 -37.040 1.00 96.12 91 SER A C 1
ATOM 660 O O . SER A 1 91 ? 50.696 22.615 -36.929 1.00 96.12 91 SER A O 1
ATOM 662 N N . VAL A 1 92 ? 49.132 23.609 -38.200 1.00 97.31 92 VAL A N 1
ATOM 663 C CA . VAL A 1 92 ? 49.837 23.472 -39.478 1.00 97.31 92 VAL A CA 1
ATOM 664 C C . VAL A 1 92 ? 49.648 24.721 -40.328 1.00 97.31 92 VAL A C 1
ATOM 666 O O . VAL A 1 92 ? 48.610 25.373 -40.258 1.00 97.31 92 VAL A O 1
ATOM 669 N N . THR A 1 93 ? 50.640 25.054 -41.146 1.00 97.69 93 THR A N 1
ATOM 670 C CA . THR A 1 93 ? 50.578 26.202 -42.051 1.00 97.69 93 THR A CA 1
ATOM 671 C C . THR A 1 93 ? 50.297 25.717 -43.466 1.00 97.69 93 THR A C 1
ATOM 673 O O . THR A 1 93 ? 51.044 24.906 -44.017 1.00 97.69 93 THR A O 1
ATOM 676 N N . ILE A 1 94 ? 49.224 26.229 -44.066 1.00 98.06 94 ILE A N 1
ATOM 677 C CA . ILE A 1 94 ? 48.889 26.020 -45.475 1.00 98.06 94 ILE A CA 1
ATOM 678 C C . ILE A 1 94 ? 49.423 27.201 -46.278 1.00 98.06 94 ILE A C 1
ATOM 680 O O . ILE A 1 94 ? 49.104 28.348 -45.972 1.00 98.06 94 ILE A O 1
ATOM 684 N N . THR A 1 95 ? 50.227 26.925 -47.302 1.00 97.19 95 THR A N 1
ATOM 685 C CA . THR A 1 95 ? 50.851 27.952 -48.144 1.00 97.19 95 THR A CA 1
ATOM 686 C C . THR A 1 95 ? 50.291 27.878 -49.558 1.00 97.19 95 THR A C 1
ATOM 688 O O . THR A 1 95 ? 50.303 26.817 -50.180 1.00 97.19 95 THR A O 1
ATOM 691 N N . ALA A 1 96 ? 49.815 29.011 -50.070 1.00 96.50 96 ALA A N 1
ATOM 692 C CA . ALA A 1 96 ? 49.582 29.227 -51.490 1.00 96.50 96 ALA A CA 1
ATOM 693 C C . ALA A 1 96 ? 50.809 29.914 -52.085 1.00 96.50 96 ALA A C 1
ATOM 695 O O . ALA A 1 96 ? 51.220 30.968 -51.599 1.00 96.50 96 ALA A O 1
ATOM 696 N N . THR A 1 97 ? 51.385 29.335 -53.132 1.00 95.69 97 THR A N 1
ATOM 697 C CA . THR A 1 97 ? 52.491 29.926 -53.892 1.00 95.69 97 THR A CA 1
ATOM 698 C C . THR A 1 97 ? 52.025 30.187 -55.316 1.00 95.69 97 THR A C 1
ATOM 700 O O . THR A 1 97 ? 51.601 29.258 -56.000 1.00 95.69 97 THR A O 1
ATOM 703 N N . GLY A 1 98 ? 52.060 31.443 -55.753 1.00 92.12 98 GLY A N 1
ATOM 704 C CA . GLY A 1 98 ? 51.650 31.847 -57.099 1.00 92.12 98 GLY A CA 1
ATOM 705 C C . GLY A 1 98 ? 52.612 32.866 -57.691 1.00 92.12 98 GLY A C 1
ATOM 706 O O . GLY A 1 98 ? 53.219 33.646 -56.959 1.00 92.12 98 GLY A O 1
ATOM 707 N N . THR A 1 99 ? 52.735 32.871 -59.014 1.00 89.75 99 THR A N 1
ATOM 708 C CA . THR A 1 99 ? 53.567 33.838 -59.737 1.00 89.75 99 THR A CA 1
ATOM 709 C C . THR A 1 99 ? 52.683 34.960 -60.258 1.00 89.75 99 THR A C 1
ATOM 711 O O . THR A 1 99 ? 51.790 34.725 -61.069 1.00 89.75 99 THR A O 1
ATOM 714 N N . ILE A 1 100 ? 52.931 36.186 -59.804 1.00 84.38 100 ILE A N 1
ATOM 715 C CA . ILE A 1 100 ? 52.211 37.384 -60.243 1.00 84.38 100 ILE A CA 1
ATOM 716 C C . ILE A 1 100 ? 53.239 38.306 -60.893 1.00 84.38 100 ILE A C 1
ATOM 718 O O . ILE A 1 100 ? 54.238 38.657 -60.272 1.00 84.38 100 ILE A O 1
ATOM 722 N N . GLN A 1 101 ? 53.019 38.673 -62.160 1.00 84.00 101 GLN A N 1
ATOM 723 C CA . GLN A 1 101 ? 53.924 39.549 -62.922 1.00 84.00 101 GLN A CA 1
ATOM 724 C C . GLN A 1 101 ? 55.396 39.078 -62.909 1.00 84.00 101 GLN A C 1
ATOM 726 O O . GLN A 1 101 ? 56.315 39.874 -62.734 1.00 84.00 101 GLN A O 1
ATOM 731 N N . GLY A 1 102 ? 55.619 37.767 -63.061 1.00 82.44 102 GLY A N 1
ATOM 732 C CA . GLY A 1 102 ? 56.959 37.171 -63.139 1.00 82.44 102 GLY A CA 1
ATOM 733 C C . GLY A 1 102 ? 57.680 36.975 -61.799 1.00 82.44 102 GLY A C 1
ATOM 734 O O . GLY A 1 102 ? 58.769 36.410 -61.794 1.00 82.44 102 GLY A O 1
ATOM 735 N N . LYS A 1 103 ? 57.086 37.378 -60.664 1.00 86.69 103 LYS A N 1
ATOM 736 C CA . LYS A 1 103 ? 57.651 37.180 -59.319 1.00 86.69 103 LYS A CA 1
ATOM 737 C C . LYS A 1 103 ? 56.800 36.218 -58.489 1.00 86.69 103 LYS A C 1
ATOM 739 O O . LYS A 1 103 ? 55.572 36.249 -58.558 1.00 86.69 103 LYS A O 1
ATOM 744 N N . GLU A 1 104 ? 57.455 35.358 -57.711 1.00 91.06 104 GLU A N 1
ATOM 745 C CA . GLU A 1 104 ? 56.787 34.429 -56.796 1.00 91.06 104 GLU A CA 1
ATOM 746 C C . GLU A 1 104 ? 56.280 35.162 -55.545 1.00 91.06 104 GLU A C 1
ATOM 748 O O . GLU A 1 104 ? 57.015 35.908 -54.895 1.00 91.06 104 GLU A O 1
ATOM 753 N N . TYR A 1 105 ? 55.024 34.904 -55.187 1.00 93.62 105 TYR A N 1
ATOM 754 C CA . TYR A 1 105 ? 54.384 35.384 -53.971 1.00 93.62 105 TYR A CA 1
ATOM 755 C C . TYR A 1 105 ? 53.837 34.216 -53.160 1.00 93.62 105 TYR A C 1
ATOM 757 O O . TYR A 1 105 ? 53.315 33.240 -53.706 1.00 93.62 105 TYR A O 1
ATOM 765 N N . LYS A 1 106 ? 53.922 34.346 -51.833 1.00 94.00 106 LYS A N 1
ATOM 766 C CA . LYS A 1 106 ? 53.380 33.377 -50.881 1.00 94.00 106 LYS A CA 1
ATOM 767 C C . LYS A 1 106 ? 52.348 34.038 -49.990 1.00 94.00 106 LYS A C 1
ATOM 769 O O . LYS A 1 106 ? 52.566 35.134 -49.483 1.00 94.00 106 LYS A O 1
ATOM 774 N N . ALA A 1 107 ? 51.246 33.338 -49.777 1.00 95.44 107 ALA A N 1
ATOM 775 C CA . ALA A 1 107 ? 50.258 33.689 -48.775 1.00 95.44 107 ALA A CA 1
ATOM 776 C C . ALA A 1 107 ? 49.995 32.461 -47.905 1.00 95.44 107 ALA A C 1
ATOM 778 O O . ALA A 1 107 ? 49.921 31.339 -48.411 1.00 95.44 107 ALA A O 1
ATOM 779 N N . VAL A 1 108 ? 49.899 32.669 -46.595 1.00 96.44 108 VAL A N 1
ATOM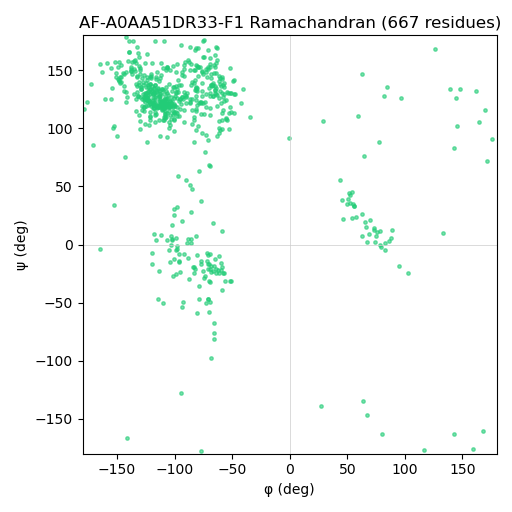 780 C CA . VAL A 1 108 ? 49.841 31.586 -45.610 1.00 96.44 108 VAL A CA 1
ATOM 781 C C . VAL A 1 108 ? 48.562 31.648 -44.786 1.00 96.44 108 VAL A C 1
ATOM 783 O O . VAL A 1 108 ? 48.038 32.726 -44.504 1.00 96.44 108 VAL A O 1
ATOM 786 N N . CYS A 1 109 ? 48.065 30.478 -44.398 1.00 96.75 109 CYS A N 1
ATOM 787 C CA . CYS A 1 109 ? 46.961 30.313 -43.465 1.00 96.75 109 CYS A CA 1
ATOM 788 C C . CYS A 1 109 ? 47.372 29.338 -42.359 1.00 96.75 109 CYS A C 1
ATOM 790 O O . CYS A 1 109 ? 47.758 28.203 -42.648 1.00 96.75 109 CYS A O 1
ATOM 792 N N . THR A 1 110 ? 47.266 29.760 -41.101 1.00 97.38 110 THR A N 1
ATOM 793 C CA . THR A 1 110 ? 47.503 28.886 -39.945 1.00 97.38 110 THR A CA 1
ATOM 794 C C . THR A 1 110 ? 46.233 28.109 -39.615 1.00 97.38 110 THR A C 1
ATOM 796 O O . THR A 1 110 ? 45.220 28.684 -39.219 1.00 97.38 110 THR A O 1
ATOM 799 N N . VAL A 1 111 ? 46.286 26.788 -39.746 1.00 97.12 111 VAL A N 1
ATOM 800 C CA . VAL A 1 111 ? 45.174 25.881 -39.464 1.00 97.12 111 VAL A CA 1
ATOM 801 C C . VAL A 1 111 ? 45.430 25.161 -38.145 1.00 97.12 111 VAL A C 1
ATOM 803 O O . VAL A 1 111 ? 46.362 24.364 -38.033 1.00 97.12 111 VAL A O 1
ATOM 806 N N . LYS A 1 112 ? 44.582 25.417 -37.147 1.00 96.12 112 LYS A N 1
ATOM 807 C CA . LYS A 1 112 ? 44.585 24.714 -35.863 1.00 96.12 112 LYS A CA 1
ATOM 808 C C . LYS A 1 112 ? 43.519 23.624 -35.881 1.00 96.12 112 LYS A C 1
ATOM 810 O O . LYS A 1 112 ? 42.324 23.902 -35.921 1.00 96.12 112 LYS A O 1
ATOM 815 N N . VAL A 1 113 ? 43.954 22.375 -35.836 1.00 95.12 113 VAL A N 1
ATOM 816 C CA . VAL A 1 113 ? 43.076 21.212 -35.760 1.00 95.12 113 VAL A CA 1
ATOM 817 C C . VAL A 1 113 ? 42.879 20.826 -34.299 1.00 95.12 113 VAL A C 1
ATOM 819 O O . VAL A 1 113 ? 43.853 20.619 -33.570 1.00 95.12 113 VAL A O 1
ATOM 822 N N . TYR A 1 114 ? 41.629 20.699 -33.860 1.00 91.62 114 TYR A N 1
ATOM 823 C CA . TYR A 1 114 ? 41.295 20.167 -32.536 1.00 91.62 114 TYR A CA 1
ATOM 824 C C . TYR A 1 114 ? 40.602 18.806 -32.652 1.00 91.62 114 TYR A C 1
ATOM 826 O O . TYR A 1 114 ? 40.028 18.467 -33.685 1.00 91.62 114 TYR A O 1
ATOM 834 N N . SER A 1 115 ? 40.680 18.007 -31.586 1.00 88.94 115 SER A N 1
ATOM 835 C CA . SER A 1 115 ? 39.892 16.778 -31.487 1.00 88.94 115 SER A CA 1
ATOM 836 C C . SER A 1 115 ? 38.564 17.124 -30.820 1.00 88.94 115 SER A C 1
ATOM 838 O O . SER A 1 115 ? 38.611 17.645 -29.702 1.00 88.94 115 SER A O 1
ATOM 840 N N . PRO A 1 116 ? 37.408 16.870 -31.455 1.00 88.50 116 PRO A N 1
ATOM 841 C CA . PRO A 1 116 ? 36.126 17.072 -30.797 1.00 88.50 116 PRO A CA 1
ATOM 842 C C . PRO A 1 116 ? 36.032 16.172 -29.561 1.00 88.50 116 PRO A C 1
ATOM 844 O O . PRO A 1 116 ? 36.531 15.041 -29.563 1.00 88.50 116 PRO A O 1
ATOM 847 N N . VAL A 1 117 ? 35.413 16.684 -28.498 1.00 92.25 117 VAL A N 1
ATOM 848 C CA . VAL A 1 117 ? 35.098 15.875 -27.318 1.00 92.25 117 VAL A CA 1
ATOM 849 C C . VAL A 1 117 ? 34.008 14.891 -27.727 1.00 92.25 117 VAL A C 1
ATOM 851 O O . VAL A 1 117 ? 32.928 15.306 -28.143 1.00 92.25 117 VAL A O 1
ATOM 854 N N . LYS A 1 118 ? 34.314 13.598 -27.654 1.00 94.25 118 LYS A N 1
ATOM 855 C CA . LYS A 1 118 ? 33.363 12.525 -27.947 1.00 94.25 118 LYS A CA 1
ATOM 856 C C . LYS A 1 118 ? 32.580 12.122 -26.702 1.00 94.25 118 LYS A C 1
ATOM 858 O O . LYS A 1 118 ? 33.041 12.340 -25.580 1.00 94.25 118 LYS A O 1
ATOM 863 N N . VAL A 1 119 ? 31.428 11.496 -26.910 1.00 97.44 119 VAL A N 1
ATOM 864 C CA . VAL A 1 119 ? 30.648 10.841 -25.859 1.00 97.44 119 VAL A CA 1
ATOM 865 C C . VAL A 1 119 ? 31.516 9.775 -25.183 1.00 97.44 119 VAL A C 1
ATOM 867 O O . VAL A 1 119 ? 32.106 8.913 -25.836 1.00 97.44 119 VAL A O 1
ATOM 870 N N . SER A 1 120 ? 31.613 9.837 -23.858 1.00 96.19 120 SER A N 1
ATOM 871 C CA . SER A 1 120 ? 32.318 8.863 -23.021 1.00 96.19 120 SER A CA 1
ATOM 872 C C . SER A 1 120 ? 31.363 7.884 -22.335 1.00 96.19 120 SER A C 1
ATOM 874 O O . SER A 1 120 ? 31.753 6.739 -22.091 1.00 96.19 120 SER A O 1
ATOM 876 N N . GLY A 1 121 ? 30.113 8.292 -22.094 1.00 96.62 121 GLY A N 1
ATOM 877 C CA . GLY A 1 121 ? 29.086 7.469 -21.464 1.00 96.62 121 GLY A CA 1
ATOM 878 C C . GLY A 1 121 ? 27.672 7.954 -21.772 1.00 96.62 121 GLY A C 1
ATOM 879 O O . GLY A 1 121 ? 27.452 9.120 -22.089 1.00 96.62 121 GLY A O 1
ATOM 880 N N . ILE A 1 122 ? 26.720 7.033 -21.679 1.00 98.00 122 ILE A N 1
ATOM 881 C CA . ILE A 1 122 ? 25.286 7.311 -21.743 1.00 98.00 122 ILE A CA 1
ATOM 882 C C . ILE A 1 122 ? 24.677 6.620 -20.527 1.00 98.00 122 ILE A C 1
ATOM 884 O O . ILE A 1 122 ? 25.001 5.462 -20.256 1.00 98.00 122 ILE A O 1
ATOM 888 N N . THR A 1 123 ? 23.816 7.312 -19.794 1.00 95.25 123 THR A N 1
ATOM 889 C CA . THR A 1 123 ? 22.960 6.694 -18.779 1.00 95.25 123 THR A CA 1
ATOM 890 C C . THR A 1 123 ? 21.516 6.722 -19.258 1.00 95.25 123 THR A C 1
ATOM 892 O O . THR A 1 123 ? 21.143 7.572 -20.059 1.00 95.25 123 THR A O 1
ATOM 895 N N . MET A 1 124 ? 20.719 5.761 -18.803 1.00 93.69 124 MET A N 1
ATOM 896 C CA . MET A 1 124 ? 19.283 5.650 -19.068 1.00 93.69 124 MET A CA 1
ATOM 897 C C . MET A 1 124 ? 18.581 5.206 -17.783 1.00 93.69 124 MET A C 1
ATOM 899 O O . MET A 1 124 ? 19.235 4.708 -16.857 1.00 93.69 124 MET A O 1
ATOM 903 N N . LYS A 1 125 ? 17.250 5.327 -17.742 1.00 89.88 125 LYS A N 1
ATOM 904 C CA . LYS A 1 125 ? 16.427 4.728 -16.683 1.00 89.88 125 LYS A CA 1
ATOM 905 C C . LYS A 1 125 ? 16.712 3.234 -16.483 1.00 89.88 125 LYS A C 1
ATOM 907 O O . LYS A 1 125 ? 17.076 2.500 -17.403 1.00 89.88 125 LYS A O 1
ATOM 912 N N . LYS A 1 126 ? 16.493 2.779 -15.244 1.00 92.50 126 LYS A N 1
ATOM 913 C CA . LYS A 1 126 ? 16.470 1.351 -14.888 1.00 92.50 126 LYS A CA 1
ATOM 914 C C . LYS A 1 126 ? 15.309 0.641 -15.593 1.00 92.50 126 LYS A C 1
ATOM 916 O O . LYS A 1 126 ? 14.437 1.294 -16.157 1.00 92.50 126 LYS A O 1
ATOM 921 N N . ALA A 1 127 ? 15.297 -0.691 -15.531 1.00 92.94 127 ALA A N 1
ATOM 922 C CA . ALA A 1 127 ? 14.227 -1.504 -16.105 1.00 92.94 127 ALA A CA 1
ATOM 923 C C . ALA A 1 127 ? 12.827 -1.018 -15.682 1.00 92.94 127 ALA A C 1
ATOM 925 O O . ALA A 1 127 ? 12.640 -0.629 -14.530 1.00 92.94 127 ALA A O 1
ATOM 926 N N . GLN A 1 128 ? 11.878 -1.044 -16.618 1.00 94.00 128 GLN A N 1
ATOM 927 C CA . GLN A 1 128 ? 10.510 -0.552 -16.433 1.00 94.00 128 GLN A CA 1
ATOM 928 C C . GLN A 1 128 ? 9.490 -1.662 -16.684 1.00 94.00 128 GLN A C 1
ATOM 930 O O . GLN A 1 128 ? 9.671 -2.494 -17.578 1.00 94.00 128 GLN A O 1
ATOM 935 N N . GLU A 1 129 ? 8.406 -1.639 -15.915 1.00 93.94 129 GLU A N 1
ATOM 936 C CA . GLU A 1 129 ? 7.202 -2.437 -16.141 1.00 93.94 129 GLU A CA 1
ATOM 937 C C . GLU A 1 129 ? 6.092 -1.482 -16.572 1.00 93.94 129 GLU A C 1
ATOM 939 O O . GLU A 1 129 ? 5.823 -0.512 -15.869 1.00 93.94 129 GLU A O 1
ATOM 944 N N . LEU A 1 130 ? 5.508 -1.721 -17.744 1.00 94.25 130 LEU A N 1
ATOM 945 C CA . LEU A 1 130 ? 4.525 -0.842 -18.378 1.00 94.25 130 LEU A CA 1
ATOM 946 C C . LEU A 1 130 ? 3.271 -1.636 -18.724 1.00 94.25 130 LEU A C 1
ATOM 948 O O . LEU A 1 130 ? 3.373 -2.797 -19.110 1.00 94.25 130 LEU A O 1
ATOM 952 N N . VAL A 1 131 ? 2.099 -1.022 -18.647 1.00 93.12 131 VAL A N 1
ATOM 953 C CA . VAL A 1 131 ? 0.855 -1.601 -19.166 1.00 93.12 131 VAL A CA 1
ATOM 954 C C . VAL A 1 131 ? 0.715 -1.240 -20.646 1.00 93.12 131 VAL A C 1
ATOM 956 O O . VAL A 1 131 ? 1.234 -0.223 -21.103 1.00 93.12 131 VAL A O 1
ATOM 959 N N . ILE A 1 132 ? 0.055 -2.092 -21.435 1.00 93.00 132 ILE A N 1
ATOM 960 C CA . ILE A 1 132 ? -0.252 -1.799 -22.846 1.00 93.00 132 ILE A CA 1
ATOM 961 C C . ILE A 1 132 ? -0.860 -0.393 -22.981 1.00 93.00 132 ILE A C 1
ATOM 963 O O . ILE A 1 132 ? -1.831 -0.063 -22.303 1.00 93.00 132 ILE A O 1
ATOM 967 N N . GLY A 1 133 ? -0.310 0.409 -23.895 1.00 92.31 133 GLY A N 1
ATOM 968 C CA . GLY A 1 133 ? -0.729 1.787 -24.149 1.00 92.31 133 GLY A CA 1
ATOM 969 C C . GLY A 1 133 ? 0.088 2.848 -23.405 1.00 92.31 133 GLY A C 1
ATOM 970 O O . GLY A 1 133 ? 0.092 3.999 -23.846 1.00 92.31 133 GLY A O 1
ATOM 971 N N . ASP A 1 134 ? 0.824 2.479 -22.351 1.00 95.12 134 ASP A N 1
ATOM 972 C CA . ASP A 1 134 ? 1.668 3.417 -21.608 1.00 95.12 134 ASP A CA 1
ATOM 973 C C . ASP A 1 134 ? 2.759 4.030 -22.493 1.00 95.12 134 ASP A C 1
ATOM 975 O O . ASP A 1 134 ? 3.352 3.368 -23.358 1.00 95.12 134 ASP A O 1
ATOM 979 N N . LYS A 1 135 ? 3.066 5.303 -22.221 1.00 96.75 135 LYS A N 1
ATOM 980 C CA . LYS A 1 135 ? 4.151 6.051 -22.858 1.00 96.75 135 LYS A CA 1
ATOM 981 C C . LYS A 1 135 ? 5.086 6.649 -21.820 1.00 96.75 135 LYS A C 1
ATOM 983 O O . LYS A 1 135 ? 4.640 7.317 -20.891 1.00 96.75 135 LYS A O 1
ATOM 988 N N . ILE A 1 136 ? 6.386 6.440 -21.999 1.00 97.19 136 ILE A N 1
ATOM 989 C CA . ILE A 1 136 ? 7.429 6.996 -21.130 1.00 97.19 136 ILE A CA 1
ATOM 990 C C . ILE A 1 136 ? 8.592 7.538 -21.957 1.00 97.19 136 ILE A C 1
ATOM 992 O O . ILE A 1 136 ? 8.843 7.075 -23.065 1.00 97.19 136 ILE A O 1
ATOM 996 N N . TRP A 1 137 ? 9.361 8.460 -21.390 1.00 96.06 137 TRP A N 1
ATOM 997 C CA . TRP A 1 137 ? 10.636 8.897 -21.962 1.00 96.06 137 TRP A CA 1
ATOM 998 C C . TRP A 1 137 ? 11.800 8.072 -21.408 1.00 96.06 137 TRP A C 1
ATOM 1000 O O . TRP A 1 137 ? 11.794 7.674 -20.233 1.00 96.06 137 TRP A O 1
ATOM 1010 N N . ALA A 1 138 ? 12.797 7.818 -22.261 1.00 92.75 138 ALA A N 1
ATOM 1011 C CA . ALA A 1 138 ? 14.015 7.087 -21.914 1.00 92.75 138 ALA A CA 1
ATOM 1012 C C . ALA A 1 138 ? 14.873 7.778 -20.829 1.00 92.75 138 ALA A C 1
ATOM 1014 O O . ALA A 1 138 ? 15.633 7.082 -20.143 1.00 92.75 138 ALA A O 1
ATOM 1015 N N . ASP A 1 139 ? 14.701 9.097 -20.652 1.00 91.31 139 ASP A N 1
ATOM 1016 C CA . ASP A 1 139 ? 15.419 9.990 -19.727 1.00 91.31 139 ASP A CA 1
ATOM 1017 C C . ASP A 1 139 ? 16.930 9.730 -19.715 1.00 91.31 139 ASP A C 1
ATOM 1019 O O . ASP A 1 139 ? 17.545 9.414 -18.692 1.00 91.31 139 ASP A O 1
ATOM 1023 N N . GLU A 1 140 ? 17.531 9.802 -20.896 1.00 94.25 140 GLU A N 1
ATOM 1024 C CA . GLU A 1 140 ? 18.957 9.613 -21.079 1.00 94.25 140 GLU A CA 1
ATOM 1025 C C . GLU A 1 140 ? 19.792 10.822 -20.634 1.00 94.25 140 GLU A C 1
ATOM 1027 O O . GLU A 1 140 ? 19.395 11.980 -20.769 1.00 94.25 140 GLU A O 1
ATOM 1032 N N . VAL A 1 141 ? 21.019 10.558 -20.177 1.00 95.94 141 VAL A N 1
ATOM 1033 C CA . VAL A 1 141 ? 22.037 11.598 -19.977 1.00 95.94 141 VAL A CA 1
ATOM 1034 C C . VAL A 1 141 ? 23.295 11.226 -20.747 1.00 95.94 141 VAL A C 1
ATOM 1036 O O . VAL A 1 141 ? 23.865 10.149 -20.568 1.00 95.94 141 VAL A O 1
ATOM 1039 N N . VAL A 1 142 ? 23.746 12.140 -21.607 1.00 97.06 142 VAL A N 1
ATOM 1040 C CA . VAL A 1 142 ? 24.962 11.980 -22.413 1.00 97.06 142 VAL A CA 1
ATOM 1041 C C . VAL A 1 142 ? 26.138 12.655 -21.714 1.00 97.06 142 VAL A C 1
ATOM 1043 O O . VAL A 1 142 ? 26.108 13.855 -21.432 1.00 97.06 142 VAL A O 1
ATOM 1046 N N . LEU A 1 143 ? 27.196 11.885 -21.463 1.00 94.75 143 LEU A N 1
ATOM 1047 C CA . LEU A 1 143 ? 28.423 12.345 -20.823 1.00 94.75 143 LEU A CA 1
ATOM 1048 C C . LEU A 1 143 ? 29.606 12.324 -21.806 1.00 94.75 143 LEU A C 1
ATOM 1050 O O . LEU A 1 143 ? 29.711 11.394 -22.607 1.00 94.75 143 LEU A O 1
ATOM 1054 N N . PRO A 1 144 ? 30.529 13.299 -21.726 1.00 95.06 144 PRO A N 1
ATOM 1055 C CA . PRO A 1 144 ? 30.440 14.501 -20.896 1.00 95.06 144 PRO A CA 1
ATOM 1056 C C . PRO A 1 144 ? 29.452 15.525 -21.485 1.00 95.06 144 PRO A C 1
ATOM 1058 O O . PRO A 1 144 ? 29.153 15.517 -22.679 1.00 95.06 144 PRO A O 1
ATOM 1061 N N . ASN A 1 145 ? 28.996 16.477 -20.665 1.00 92.81 145 ASN A N 1
ATOM 1062 C CA . ASN A 1 145 ? 28.049 17.506 -21.113 1.00 92.81 145 ASN A CA 1
ATOM 1063 C C . ASN A 1 145 ? 28.629 18.461 -22.183 1.00 92.81 145 ASN A C 1
ATOM 1065 O O . ASN A 1 145 ? 27.888 19.206 -22.812 1.00 92.81 145 ASN A O 1
ATOM 1069 N N . ASN A 1 146 ? 29.938 18.459 -22.432 1.00 90.88 146 ASN A N 1
ATOM 1070 C CA . ASN A 1 146 ? 30.564 19.232 -23.510 1.00 90.88 146 ASN A CA 1
ATOM 1071 C C . ASN A 1 146 ? 30.935 18.379 -24.740 1.00 90.88 146 ASN A C 1
ATOM 1073 O O . ASN A 1 146 ? 31.739 18.826 -25.559 1.00 90.88 146 ASN A O 1
ATOM 1077 N N . ALA A 1 147 ? 30.380 17.167 -24.881 1.00 93.06 147 ALA A N 1
ATOM 1078 C CA . ALA A 1 147 ? 30.528 16.383 -26.103 1.00 93.06 147 ALA A CA 1
ATOM 1079 C C . ALA A 1 147 ? 30.018 17.173 -27.322 1.00 93.06 147 ALA A C 1
ATOM 1081 O O . ALA A 1 147 ? 28.956 17.797 -27.270 1.00 93.06 147 ALA A O 1
ATOM 1082 N N . ALA A 1 148 ? 30.781 17.141 -28.416 1.00 91.19 148 ALA A N 1
ATOM 1083 C CA . ALA A 1 148 ? 30.527 17.944 -29.611 1.00 91.19 148 ALA A CA 1
ATOM 1084 C C . ALA A 1 148 ? 29.273 17.494 -30.382 1.00 91.19 148 ALA A C 1
ATOM 1086 O O . ALA A 1 148 ? 28.584 18.323 -30.965 1.00 91.19 148 ALA A O 1
ATOM 1087 N N . ASN A 1 149 ? 28.963 16.193 -30.364 1.00 92.81 149 ASN A N 1
ATOM 1088 C CA . ASN A 1 149 ? 27.719 15.634 -30.888 1.00 92.81 149 ASN A CA 1
ATOM 1089 C C . ASN A 1 149 ? 27.080 14.743 -29.813 1.00 92.81 149 ASN A C 1
ATOM 1091 O O . ASN A 1 149 ? 27.651 13.722 -29.437 1.00 92.81 149 ASN A O 1
ATOM 1095 N N . LYS A 1 150 ? 25.895 15.136 -29.333 1.00 95.12 150 LYS A N 1
ATOM 1096 C CA . LYS A 1 150 ? 25.117 14.404 -28.317 1.00 95.12 150 LYS A CA 1
ATOM 1097 C C . LYS A 1 150 ? 23.945 13.612 -28.901 1.00 95.12 150 LYS A C 1
ATOM 1099 O O . LYS A 1 150 ? 23.163 13.044 -28.150 1.00 95.12 150 LYS A O 1
ATOM 1104 N N . THR A 1 151 ? 23.803 13.592 -30.224 1.00 96.06 151 THR A N 1
ATOM 1105 C CA . THR A 1 151 ? 22.683 12.932 -30.898 1.00 96.06 151 THR A CA 1
ATOM 1106 C C . THR A 1 151 ? 22.761 11.427 -30.686 1.00 96.06 151 THR A C 1
ATOM 1108 O O . THR A 1 151 ? 23.792 10.802 -30.975 1.00 96.06 151 THR A O 1
ATOM 1111 N N . LEU A 1 152 ? 21.660 10.843 -30.218 1.00 97.44 152 LEU A N 1
ATOM 1112 C CA . LEU A 1 152 ? 21.524 9.408 -30.023 1.00 97.44 152 LEU A CA 1
ATOM 1113 C C . LEU A 1 152 ? 20.623 8.792 -31.090 1.00 97.44 152 LEU A C 1
ATOM 1115 O O . LEU A 1 152 ? 19.737 9.439 -31.637 1.00 97.44 152 LEU A O 1
ATOM 1119 N N . LYS A 1 153 ? 20.855 7.511 -31.363 1.00 98.06 153 LYS A N 1
ATOM 1120 C CA . LYS A 1 153 ? 19.968 6.656 -32.143 1.00 98.06 153 LYS A CA 1
ATOM 1121 C C . LYS A 1 153 ? 19.312 5.648 -31.213 1.00 98.06 153 LYS A C 1
ATOM 1123 O O . LYS A 1 153 ? 20.017 4.873 -30.560 1.00 98.06 153 LYS A O 1
ATOM 1128 N N . PHE A 1 154 ? 17.984 5.638 -31.192 1.00 98.25 154 PHE A N 1
ATOM 1129 C CA . PHE A 1 154 ? 17.205 4.694 -30.402 1.00 98.25 154 PHE A CA 1
ATOM 1130 C C . PHE A 1 154 ? 16.813 3.459 -31.214 1.00 98.25 154 PHE A C 1
ATOM 1132 O O . PHE A 1 154 ? 16.559 3.522 -32.418 1.00 98.25 154 PHE A O 1
ATOM 1139 N N . ALA A 1 155 ? 16.766 2.309 -30.549 1.00 98.25 155 ALA A N 1
ATOM 1140 C CA . ALA A 1 155 ? 16.285 1.064 -31.130 1.00 98.25 155 ALA A CA 1
ATOM 1141 C C . ALA A 1 155 ? 15.611 0.192 -30.068 1.00 98.25 155 ALA A C 1
ATOM 1143 O O . ALA A 1 155 ? 16.072 0.128 -28.932 1.00 98.25 155 ALA A O 1
ATOM 1144 N N . SER A 1 156 ? 14.557 -0.522 -30.458 1.00 98.56 156 SER A N 1
ATOM 1145 C CA . SER A 1 156 ? 13.949 -1.578 -29.645 1.00 98.56 156 SER A CA 1
ATOM 1146 C C . SER A 1 156 ? 14.319 -2.946 -30.202 1.00 98.56 156 SER A C 1
ATOM 1148 O O . SER A 1 156 ? 14.258 -3.152 -31.417 1.00 98.56 156 SER A O 1
ATOM 1150 N N . SER A 1 157 ? 14.648 -3.892 -29.320 1.00 98.69 157 SER A N 1
ATOM 1151 C CA . SER A 1 157 ? 14.855 -5.294 -29.695 1.00 98.69 157 SER A CA 1
ATOM 1152 C C . SER A 1 157 ? 13.571 -5.984 -30.167 1.00 98.69 157 SER A C 1
ATOM 1154 O O . SER A 1 157 ? 13.651 -6.977 -30.881 1.00 98.69 157 SER A O 1
ATOM 1156 N N . ASN A 1 158 ? 12.393 -5.486 -29.770 1.00 98.44 158 ASN A N 1
ATOM 1157 C CA . ASN A 1 158 ? 11.102 -6.009 -30.211 1.00 98.44 158 ASN A CA 1
ATOM 1158 C C . ASN A 1 158 ? 10.042 -4.898 -30.235 1.00 98.44 158 ASN A C 1
ATOM 1160 O O . ASN A 1 158 ? 9.357 -4.646 -29.243 1.00 98.44 158 ASN A O 1
ATOM 1164 N N . LYS A 1 159 ? 9.874 -4.267 -31.404 1.00 98.19 159 LYS A N 1
ATOM 1165 C CA . LYS A 1 159 ? 8.907 -3.176 -31.617 1.00 98.19 159 LYS A CA 1
ATOM 1166 C C . LYS A 1 159 ? 7.442 -3.596 -31.450 1.00 98.19 159 LYS A C 1
ATOM 1168 O O . LYS A 1 159 ? 6.613 -2.726 -31.227 1.00 98.19 159 LYS A O 1
ATOM 1173 N N . LYS A 1 160 ? 7.123 -4.896 -31.558 1.00 98.00 160 LYS A N 1
ATOM 1174 C CA . LYS A 1 160 ? 5.761 -5.409 -31.323 1.00 98.00 160 LYS A CA 1
ATOM 1175 C C . LYS A 1 160 ? 5.412 -5.467 -29.836 1.00 98.00 160 LYS A C 1
ATOM 1177 O O . LYS A 1 160 ? 4.238 -5.472 -29.509 1.00 98.00 160 LYS A O 1
ATOM 1182 N N . VAL A 1 161 ? 6.419 -5.518 -28.961 1.00 97.81 161 VAL A N 1
ATOM 1183 C CA . VAL A 1 161 ? 6.248 -5.485 -27.502 1.00 97.81 161 VAL A CA 1
ATOM 1184 C C . VAL A 1 161 ? 6.376 -4.056 -26.994 1.00 97.81 161 VAL A C 1
ATOM 1186 O O . VAL A 1 161 ? 5.459 -3.559 -26.354 1.00 97.81 161 VAL A O 1
ATOM 1189 N N . ALA A 1 162 ? 7.472 -3.367 -27.320 1.00 98.38 162 ALA A N 1
ATOM 1190 C CA . ALA A 1 162 ? 7.657 -1.955 -26.993 1.00 98.38 162 ALA A CA 1
ATOM 1191 C C . ALA A 1 162 ? 8.363 -1.233 -28.143 1.00 98.38 162 ALA A C 1
ATOM 1193 O O . ALA A 1 162 ? 9.437 -1.655 -28.583 1.00 98.38 162 ALA A O 1
ATOM 1194 N N . SER A 1 163 ? 7.791 -0.137 -28.631 1.00 98.19 163 SER A N 1
ATOM 1195 C CA . SER A 1 163 ? 8.410 0.716 -29.650 1.00 98.19 163 SER A CA 1
ATOM 1196 C C . SER A 1 163 ? 9.099 1.914 -29.007 1.00 98.19 163 SER A C 1
ATOM 1198 O O . SER A 1 163 ? 8.727 2.326 -27.918 1.00 98.19 163 SER A O 1
ATOM 1200 N N . VAL A 1 164 ? 10.089 2.487 -29.688 1.00 98.38 164 VAL A N 1
ATOM 1201 C CA . VAL A 1 164 ? 10.745 3.738 -29.287 1.00 98.38 164 VAL A CA 1
ATOM 1202 C C . VAL A 1 164 ? 10.840 4.659 -30.500 1.00 98.38 164 VAL A C 1
ATOM 1204 O O . VAL A 1 164 ? 11.137 4.178 -31.598 1.00 98.38 164 VAL A O 1
ATOM 1207 N N . SER A 1 165 ? 10.537 5.942 -30.317 1.00 97.69 165 SER A N 1
ATOM 1208 C CA . SER A 1 165 ? 10.649 6.979 -31.344 1.00 97.69 165 SER A CA 1
ATOM 1209 C C . SER A 1 165 ? 12.087 7.492 -31.477 1.00 97.69 165 SER A C 1
ATOM 1211 O O . SER A 1 165 ? 12.940 7.228 -30.628 1.00 97.69 165 SER A O 1
ATOM 1213 N N . ASP A 1 166 ? 12.362 8.266 -32.529 1.00 95.19 166 ASP A N 1
ATOM 1214 C CA . ASP A 1 166 ? 13.694 8.846 -32.761 1.00 95.19 166 ASP A CA 1
ATOM 1215 C C . ASP A 1 166 ? 14.107 9.869 -31.688 1.00 95.19 166 ASP A C 1
ATOM 1217 O O . ASP A 1 166 ? 15.293 10.147 -31.530 1.00 95.19 166 ASP A O 1
ATOM 1221 N N . ILE A 1 167 ? 13.140 10.392 -30.927 1.00 93.31 167 ILE A N 1
ATOM 1222 C CA . ILE A 1 167 ? 13.358 11.328 -29.816 1.00 93.31 167 ILE A CA 1
ATOM 1223 C C . ILE A 1 167 ? 13.343 10.647 -28.438 1.00 93.31 167 ILE A C 1
ATOM 1225 O O . ILE A 1 167 ? 13.418 11.335 -27.430 1.00 93.31 167 ILE A O 1
ATOM 1229 N N . GLY A 1 168 ? 13.249 9.313 -28.374 1.00 94.38 168 GLY A N 1
ATOM 1230 C CA . GLY A 1 168 ? 13.340 8.565 -27.113 1.00 94.38 168 GLY A CA 1
ATOM 1231 C C . GLY A 1 168 ? 12.017 8.361 -26.359 1.00 94.38 168 GLY A C 1
ATOM 1232 O O . GLY A 1 168 ? 12.043 7.918 -25.210 1.00 94.38 168 GLY A O 1
ATOM 1233 N N . GLU A 1 169 ? 10.862 8.625 -26.985 1.00 97.12 169 GLU A N 1
ATOM 1234 C CA . GLU A 1 169 ? 9.549 8.254 -26.430 1.00 97.12 169 GLU A CA 1
ATOM 1235 C C . GLU A 1 169 ? 9.299 6.758 -26.665 1.00 97.12 169 GLU A C 1
ATOM 1237 O O . GLU A 1 169 ? 9.309 6.283 -27.801 1.00 97.12 169 GLU A O 1
ATOM 1242 N N . ILE A 1 170 ? 9.071 6.008 -25.593 1.00 98.44 170 ILE A N 1
ATOM 1243 C CA . ILE A 1 170 ? 8.813 4.570 -25.596 1.00 98.44 170 ILE A CA 1
ATOM 1244 C C . ILE A 1 170 ? 7.316 4.342 -25.421 1.00 98.44 170 ILE A C 1
ATOM 1246 O O . ILE A 1 170 ? 6.710 4.911 -24.521 1.00 98.44 170 ILE A O 1
ATOM 1250 N N . THR A 1 171 ? 6.726 3.483 -26.249 1.00 98.00 171 THR A N 1
ATOM 1251 C CA . THR A 1 171 ? 5.316 3.073 -26.163 1.00 98.00 171 THR A CA 1
ATOM 1252 C C . THR A 1 171 ? 5.225 1.572 -25.907 1.00 98.00 171 THR A C 1
ATOM 1254 O O . THR A 1 171 ? 5.857 0.781 -26.613 1.00 98.00 171 THR A O 1
ATOM 1257 N N . ALA A 1 172 ? 4.434 1.176 -24.912 1.00 97.69 172 ALA A N 1
ATOM 1258 C CA . ALA A 1 172 ? 4.104 -0.214 -24.623 1.00 97.69 172 ALA A CA 1
ATOM 1259 C C . ALA A 1 172 ? 3.011 -0.714 -25.583 1.00 97.69 172 ALA A C 1
ATOM 1261 O O . ALA A 1 172 ? 1.926 -0.141 -25.648 1.00 97.69 172 ALA A O 1
ATOM 1262 N N . VAL A 1 173 ? 3.295 -1.772 -26.344 1.00 96.69 173 VAL A N 1
ATOM 1263 C CA . VAL A 1 173 ? 2.458 -2.212 -27.476 1.00 96.69 173 VAL A CA 1
ATOM 1264 C C . VAL A 1 173 ? 1.741 -3.528 -27.183 1.00 96.69 173 VAL A C 1
ATOM 1266 O O . VAL A 1 173 ? 0.533 -3.616 -27.376 1.00 96.69 173 VAL A O 1
ATOM 1269 N N . ALA A 1 174 ? 2.461 -4.551 -26.724 1.00 95.25 174 ALA A N 1
ATOM 1270 C CA . ALA A 1 174 ? 1.888 -5.868 -26.445 1.00 95.25 174 ALA A CA 1
ATOM 1271 C C . ALA A 1 174 ? 2.669 -6.589 -25.338 1.00 95.25 174 ALA A C 1
ATOM 1273 O O . ALA A 1 174 ? 3.850 -6.284 -25.156 1.00 95.25 174 ALA A O 1
ATOM 1274 N N . PRO A 1 175 ? 2.061 -7.561 -24.630 1.00 93.31 175 PRO A N 1
ATOM 1275 C CA . PRO A 1 175 ? 2.708 -8.251 -23.521 1.00 93.31 175 PRO A CA 1
ATOM 1276 C C . PRO A 1 175 ? 4.026 -8.914 -23.920 1.00 93.31 175 PRO A C 1
ATOM 1278 O O . PRO A 1 175 ? 4.136 -9.523 -24.985 1.00 93.31 175 PRO A O 1
ATOM 1281 N N . GLY A 1 176 ? 5.029 -8.821 -23.049 1.00 94.50 176 GLY A N 1
ATOM 1282 C CA . GLY A 1 176 ? 6.335 -9.440 -23.266 1.00 94.50 176 GLY A CA 1
ATOM 1283 C C . GLY A 1 176 ? 7.489 -8.587 -22.760 1.00 94.50 176 GLY A C 1
ATOM 1284 O O . GLY A 1 176 ? 7.308 -7.666 -21.970 1.00 94.50 176 GLY A O 1
ATOM 1285 N N . THR A 1 177 ? 8.707 -8.882 -23.219 1.00 96.81 177 THR A N 1
ATOM 1286 C CA . THR A 1 177 ? 9.898 -8.090 -22.874 1.00 96.81 177 THR A CA 1
ATOM 1287 C C . THR A 1 177 ? 10.621 -7.574 -24.116 1.00 96.81 177 THR A C 1
ATOM 1289 O O . THR A 1 177 ? 10.727 -8.262 -25.132 1.00 96.81 177 THR A O 1
ATOM 1292 N N . ALA A 1 178 ? 11.126 -6.346 -24.032 1.00 98.25 178 ALA A N 1
ATOM 1293 C CA . ALA A 1 178 ? 11.949 -5.703 -25.048 1.00 98.25 178 ALA A CA 1
ATOM 1294 C C . ALA A 1 178 ? 13.106 -4.942 -24.384 1.00 98.25 178 ALA A C 1
ATOM 1296 O O . ALA A 1 178 ? 13.010 -4.502 -23.243 1.00 98.25 178 ALA A O 1
ATOM 1297 N N . THR A 1 179 ? 14.219 -4.781 -25.093 1.00 98.38 179 THR A N 1
ATOM 1298 C CA . THR A 1 179 ? 15.337 -3.935 -24.664 1.00 98.38 179 THR A CA 1
ATOM 1299 C C . THR A 1 179 ? 15.407 -2.711 -25.563 1.00 98.38 179 THR A C 1
ATOM 1301 O O . THR A 1 179 ? 15.575 -2.844 -26.777 1.00 98.38 179 THR A O 1
ATOM 1304 N N . ILE A 1 180 ? 15.308 -1.528 -24.964 1.00 98.50 180 ILE A N 1
ATOM 1305 C CA . ILE A 1 180 ? 15.526 -0.243 -25.626 1.00 98.50 180 ILE A CA 1
ATOM 1306 C C . ILE A 1 180 ? 17.008 0.109 -25.519 1.00 98.50 180 ILE A C 1
ATOM 1308 O O . ILE A 1 180 ? 17.586 0.034 -24.438 1.00 98.50 180 ILE A O 1
ATOM 1312 N N . THR A 1 181 ? 17.629 0.465 -26.639 1.00 98.12 181 THR A N 1
ATOM 1313 C CA . THR A 1 181 ? 19.044 0.843 -26.736 1.00 98.12 181 THR A CA 1
ATOM 1314 C C . THR A 1 181 ? 19.156 2.271 -27.246 1.00 98.12 181 THR A C 1
ATOM 1316 O O . THR A 1 181 ? 18.583 2.574 -28.289 1.00 98.12 181 THR A O 1
ATOM 1319 N N . ALA A 1 182 ? 19.924 3.113 -26.556 1.00 98.12 182 ALA A N 1
ATOM 1320 C CA . ALA A 1 182 ? 20.327 4.435 -27.028 1.00 98.12 182 ALA A CA 1
ATOM 1321 C C . ALA A 1 182 ? 21.820 4.403 -27.384 1.00 98.12 182 ALA A C 1
ATOM 1323 O O . ALA A 1 182 ? 22.645 4.052 -26.539 1.00 98.12 182 ALA A O 1
ATOM 1324 N N . ALA A 1 183 ? 22.179 4.722 -28.630 1.00 98.12 183 ALA A N 1
ATOM 1325 C CA . ALA A 1 183 ? 23.553 4.643 -29.133 1.00 98.12 183 ALA A CA 1
ATOM 1326 C C . ALA A 1 183 ? 24.058 6.000 -29.641 1.00 98.12 183 ALA A C 1
ATOM 1328 O O . ALA A 1 183 ? 23.363 6.676 -30.397 1.00 98.12 183 ALA A O 1
ATOM 1329 N N . ALA A 1 184 ? 25.281 6.381 -29.263 1.00 97.75 184 ALA A N 1
ATOM 1330 C CA . ALA A 1 184 ? 25.913 7.613 -29.727 1.00 97.75 184 ALA A CA 1
ATOM 1331 C C . ALA A 1 184 ? 26.216 7.557 -31.232 1.00 97.75 184 ALA A C 1
ATOM 1333 O O . ALA A 1 184 ? 26.704 6.551 -31.750 1.00 97.75 184 ALA A O 1
ATOM 1334 N N . THR A 1 185 ? 25.978 8.672 -31.924 1.00 96.31 185 THR A N 1
ATOM 1335 C CA . THR A 1 185 ? 26.200 8.797 -33.377 1.00 96.31 185 THR A CA 1
ATOM 1336 C C . THR A 1 185 ? 27.536 9.458 -33.747 1.00 96.31 185 THR A C 1
ATOM 1338 O O . THR A 1 185 ? 27.880 9.550 -34.920 1.00 96.31 185 THR A O 1
ATOM 1341 N N . ASP A 1 186 ? 28.338 9.877 -32.763 1.00 93.06 186 ASP A N 1
ATOM 1342 C CA . ASP A 1 186 ? 29.631 10.567 -32.934 1.00 93.06 186 ASP A CA 1
ATOM 1343 C C . ASP A 1 186 ? 30.826 9.621 -33.222 1.00 93.06 186 ASP A C 1
ATOM 1345 O O . ASP A 1 186 ? 32.002 10.018 -33.223 1.00 93.06 186 ASP A O 1
ATOM 1349 N N . GLY A 1 187 ? 30.536 8.333 -33.424 1.00 90.62 187 GLY A N 1
ATOM 1350 C CA . GLY A 1 187 ? 31.529 7.281 -33.630 1.00 90.62 187 GLY A CA 1
ATOM 1351 C C . GLY A 1 187 ? 32.351 6.946 -32.380 1.00 90.62 187 GLY A C 1
ATOM 1352 O O . GLY A 1 187 ? 33.470 6.453 -32.510 1.00 90.62 187 GLY A O 1
ATOM 1353 N N . SER A 1 188 ? 31.864 7.264 -31.176 1.00 93.94 188 SER A N 1
ATOM 1354 C CA . SER A 1 188 ? 32.440 6.795 -29.903 1.00 93.94 188 SER A CA 1
ATOM 1355 C C . SER A 1 188 ? 32.090 5.338 -29.572 1.00 93.94 188 SER A C 1
ATOM 1357 O O . SER A 1 188 ? 32.701 4.748 -28.679 1.00 93.94 188 SER A O 1
ATOM 1359 N N . ASN A 1 189 ? 31.104 4.763 -30.273 1.00 95.56 189 ASN A N 1
ATOM 1360 C CA . ASN A 1 189 ? 30.540 3.429 -30.035 1.00 95.56 189 ASN A CA 1
ATOM 1361 C C . ASN A 1 189 ? 29.974 3.232 -28.614 1.00 95.56 189 ASN A C 1
ATOM 1363 O O . ASN A 1 189 ? 29.875 2.105 -28.128 1.00 95.56 189 ASN A O 1
ATOM 1367 N N . LYS A 1 190 ? 29.598 4.320 -27.929 1.00 98.06 190 LYS A N 1
ATOM 1368 C CA . LYS A 1 190 ? 28.942 4.259 -26.617 1.00 98.06 190 LYS A CA 1
ATOM 1369 C C . LYS A 1 190 ? 27.448 3.998 -26.767 1.00 98.06 190 LYS A C 1
ATOM 1371 O O . LYS A 1 190 ? 26.803 4.525 -27.671 1.00 98.06 190 LYS A O 1
ATOM 1376 N N . SER A 1 191 ? 26.902 3.182 -25.871 1.00 97.38 191 SER A N 1
ATOM 1377 C CA . SER A 1 191 ? 25.469 2.894 -25.805 1.00 97.38 191 SER A CA 1
ATOM 1378 C C . SER A 1 191 ? 25.019 2.625 -24.372 1.00 97.38 191 SER A C 1
ATOM 1380 O O . SER A 1 191 ? 25.827 2.233 -23.529 1.00 97.38 191 SER A O 1
ATOM 1382 N N . ALA A 1 192 ? 23.728 2.823 -24.121 1.00 97.94 192 ALA A N 1
ATOM 1383 C CA . ALA A 1 192 ? 23.032 2.417 -22.907 1.00 97.94 192 ALA A CA 1
ATOM 1384 C C . ALA A 1 192 ? 21.810 1.568 -23.271 1.00 97.94 192 ALA A C 1
ATOM 1386 O O . ALA A 1 192 ? 21.302 1.639 -24.394 1.00 97.94 192 ALA A O 1
ATOM 1387 N N . LYS A 1 193 ? 21.363 0.735 -22.328 1.00 97.00 193 LYS A N 1
ATOM 1388 C CA . LYS A 1 193 ? 20.233 -0.179 -22.515 1.00 97.00 193 LYS A CA 1
ATOM 1389 C C . LYS A 1 193 ? 19.270 -0.100 -21.339 1.00 97.00 193 LYS A C 1
ATOM 1391 O O . LYS A 1 193 ? 19.703 -0.001 -20.195 1.00 97.00 193 LYS A O 1
ATOM 1396 N N . MET A 1 194 ? 17.984 -0.248 -21.631 1.00 96.81 194 MET A N 1
ATOM 1397 C CA . MET A 1 194 ? 16.906 -0.372 -20.653 1.00 96.81 194 MET A CA 1
ATOM 1398 C C . MET A 1 194 ? 15.998 -1.541 -21.033 1.00 96.81 194 MET A C 1
ATOM 1400 O O . MET A 1 194 ? 15.558 -1.645 -22.178 1.00 96.81 194 MET A O 1
ATOM 1404 N N . LYS A 1 195 ? 15.701 -2.420 -20.072 1.00 97.75 195 LYS A N 1
ATOM 1405 C CA . LYS A 1 195 ? 14.702 -3.483 -20.237 1.00 97.75 195 LYS A CA 1
ATOM 1406 C C . LYS A 1 195 ? 13.305 -2.911 -19.987 1.00 97.75 195 LYS A C 1
ATOM 1408 O O . LYS A 1 195 ? 13.089 -2.246 -18.981 1.00 97.75 195 LYS A O 1
ATOM 1413 N N . VAL A 1 196 ? 12.372 -3.210 -20.876 1.00 97.62 196 VAL A N 1
ATOM 1414 C CA . VAL A 1 196 ? 10.951 -2.882 -20.761 1.00 97.62 196 VAL A CA 1
ATOM 1415 C C . VAL A 1 196 ? 10.175 -4.193 -20.740 1.00 97.62 196 VAL A C 1
ATOM 1417 O O . VAL A 1 196 ? 10.321 -5.015 -21.647 1.00 97.62 196 VAL A O 1
ATOM 1420 N N . THR A 1 197 ? 9.374 -4.399 -19.702 1.00 96.31 197 THR A N 1
ATOM 1421 C CA . THR A 1 197 ? 8.418 -5.504 -19.599 1.00 96.31 197 THR A CA 1
ATOM 1422 C C . THR A 1 197 ? 7.023 -4.918 -19.773 1.00 96.31 197 THR A C 1
ATOM 1424 O O . THR A 1 197 ? 6.620 -4.073 -18.982 1.00 96.31 197 THR A O 1
ATOM 1427 N N . VAL A 1 198 ? 6.300 -5.334 -20.808 1.00 96.50 198 VAL A N 1
ATOM 1428 C CA . VAL A 1 198 ? 4.932 -4.881 -21.071 1.00 96.50 198 VAL A CA 1
ATOM 1429 C C . VAL A 1 198 ? 3.942 -5.903 -20.529 1.00 96.50 198 VAL A C 1
ATOM 1431 O O . VAL A 1 198 ? 4.089 -7.104 -20.768 1.00 96.50 198 VAL A O 1
ATOM 1434 N N . LEU A 1 199 ? 2.956 -5.418 -19.782 1.00 95.50 199 LEU A N 1
ATOM 1435 C CA . LEU A 1 199 ? 1.975 -6.187 -19.030 1.00 95.50 199 LEU A CA 1
ATOM 1436 C C . LEU A 1 199 ? 0.589 -6.016 -19.645 1.00 95.50 199 LEU A C 1
ATOM 1438 O O . LEU A 1 199 ? 0.239 -4.934 -20.116 1.00 95.50 199 LEU A O 1
ATOM 1442 N N . THR A 1 200 ? -0.219 -7.073 -19.599 1.00 94.25 200 THR A N 1
ATOM 1443 C CA . THR A 1 200 ? -1.654 -6.974 -19.892 1.00 94.25 200 THR A CA 1
ATOM 1444 C C . THR A 1 200 ? -2.439 -6.725 -18.610 1.00 94.25 200 THR A C 1
ATOM 1446 O O . THR A 1 200 ? -1.999 -7.110 -17.526 1.00 94.25 200 THR A O 1
ATOM 1449 N N . ASN A 1 201 ? -3.614 -6.118 -18.741 1.00 93.19 201 ASN A N 1
ATOM 1450 C CA . ASN A 1 201 ? -4.615 -6.116 -17.679 1.00 93.19 201 ASN A CA 1
ATOM 1451 C C . ASN A 1 201 ? -5.502 -7.359 -17.803 1.00 93.19 201 ASN A C 1
ATOM 1453 O O . ASN A 1 201 ? -5.630 -7.927 -18.892 1.00 93.19 201 ASN A O 1
ATOM 1457 N N . LEU A 1 202 ? -6.120 -7.755 -16.693 1.00 93.19 202 LEU A N 1
ATOM 1458 C CA . LEU A 1 202 ? -7.107 -8.828 -16.633 1.00 93.19 202 LEU A CA 1
ATOM 1459 C C . LEU A 1 202 ? -8.430 -8.285 -16.088 1.00 93.19 202 LEU A C 1
ATOM 1461 O O . LEU A 1 202 ? -8.450 -7.526 -15.119 1.00 93.19 202 LEU A O 1
ATOM 1465 N N . THR A 1 203 ? -9.540 -8.703 -16.685 1.00 93.00 203 THR A N 1
ATOM 1466 C CA . THR A 1 203 ? -10.886 -8.436 -16.171 1.00 93.00 203 THR A CA 1
ATOM 1467 C C . THR A 1 203 ? -11.625 -9.756 -16.061 1.00 93.00 203 THR A C 1
ATOM 1469 O O . THR A 1 203 ? -11.798 -10.437 -17.068 1.00 93.00 203 THR A O 1
ATOM 1472 N N . LEU A 1 204 ? -12.018 -10.101 -14.838 1.00 92.00 204 LEU A N 1
ATOM 1473 C CA . LEU A 1 204 ? -12.802 -11.277 -14.500 1.00 92.00 204 LEU A CA 1
ATOM 1474 C C . LEU A 1 204 ? -14.263 -10.871 -14.335 1.00 92.00 204 LEU A C 1
ATOM 1476 O O . LEU A 1 204 ? -14.584 -9.915 -13.626 1.00 92.00 204 LEU A O 1
ATOM 1480 N N . THR A 1 205 ? -15.122 -11.617 -15.008 1.00 91.31 205 THR A N 1
ATOM 1481 C CA . THR A 1 205 ? -16.563 -11.404 -15.109 1.00 91.31 205 THR A CA 1
ATOM 1482 C C . THR A 1 205 ? -17.283 -12.743 -14.935 1.00 91.31 205 THR A C 1
ATOM 1484 O O . THR A 1 205 ? -16.655 -13.802 -14.899 1.00 91.31 205 THR A O 1
ATOM 1487 N N . GLY A 1 206 ? -18.612 -12.734 -14.889 1.00 89.31 206 GLY A N 1
ATOM 1488 C CA . GLY A 1 206 ? -19.426 -13.946 -14.780 1.00 89.31 206 GLY A CA 1
ATOM 1489 C C . GLY A 1 206 ? -19.185 -14.962 -15.900 1.00 89.31 206 GLY A C 1
ATOM 1490 O O . GLY A 1 206 ? -19.374 -16.153 -15.687 1.00 89.31 206 GLY A O 1
ATOM 1491 N N . LYS A 1 207 ? -18.701 -14.525 -17.073 1.00 94.12 207 LYS A N 1
ATOM 1492 C CA . LYS A 1 207 ? -18.367 -15.424 -18.195 1.00 94.12 207 LYS A CA 1
ATOM 1493 C C . LYS A 1 207 ? -17.145 -16.309 -17.916 1.00 94.12 207 LYS A C 1
ATOM 1495 O O . LYS A 1 207 ? -16.943 -17.300 -18.608 1.00 94.12 207 LYS A O 1
ATOM 1500 N N . ASP A 1 208 ? -16.309 -15.901 -16.964 1.00 95.06 208 ASP A N 1
ATOM 1501 C CA . ASP A 1 208 ? -15.057 -16.571 -16.622 1.00 95.06 208 ASP A CA 1
ATOM 1502 C C . ASP A 1 208 ? -15.273 -17.610 -15.506 1.00 95.06 208 ASP A C 1
ATOM 1504 O O . ASP A 1 208 ? -14.369 -18.388 -15.203 1.00 95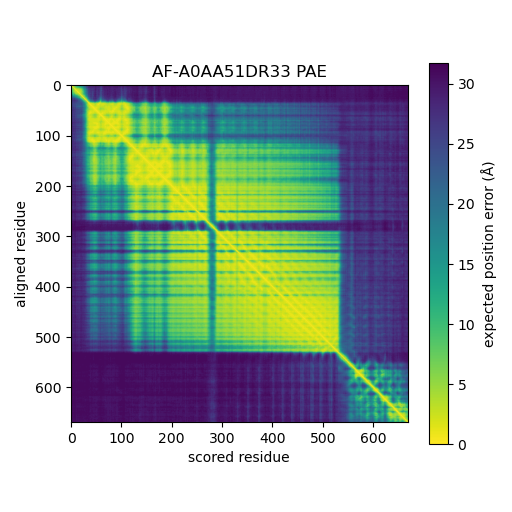.06 208 ASP A O 1
ATOM 1508 N N . VAL A 1 209 ? -16.471 -17.635 -14.904 1.00 93.62 209 VAL A N 1
ATOM 1509 C CA . VAL A 1 209 ? -16.869 -18.588 -13.865 1.00 93.62 209 VAL A CA 1
ATOM 1510 C C . VAL A 1 209 ? -17.192 -19.938 -14.499 1.00 93.62 209 VAL A C 1
ATOM 1512 O O . VAL A 1 209 ? -18.109 -20.056 -15.310 1.00 93.62 209 VAL A O 1
ATOM 1515 N N . ILE A 1 210 ? -16.477 -20.975 -14.069 1.00 94.62 210 ILE A N 1
ATOM 1516 C CA . ILE A 1 210 ? -16.697 -22.368 -14.469 1.00 94.62 210 ILE A CA 1
ATOM 1517 C C . ILE A 1 210 ? -16.947 -23.169 -13.192 1.00 94.62 210 ILE A C 1
ATOM 1519 O O . ILE A 1 210 ? -16.141 -23.116 -12.266 1.00 94.62 210 ILE A O 1
ATOM 1523 N N . ASP A 1 211 ? -18.089 -23.855 -13.109 1.00 93.31 211 ASP A N 1
ATOM 1524 C CA . ASP A 1 211 ? -18.500 -24.642 -11.934 1.00 93.31 211 ASP A CA 1
ATOM 1525 C C . ASP A 1 211 ? -18.422 -23.860 -10.606 1.00 93.31 211 ASP A C 1
ATOM 1527 O O . ASP A 1 211 ? -17.997 -24.367 -9.569 1.00 93.31 211 ASP A O 1
ATOM 1531 N N . GLY A 1 212 ? -18.808 -22.578 -10.645 1.00 89.06 212 GLY A N 1
ATOM 1532 C CA . GLY A 1 212 ? -18.777 -21.689 -9.478 1.00 89.06 212 GLY A CA 1
ATOM 1533 C C . GLY A 1 212 ? -17.373 -21.240 -9.061 1.00 89.06 212 GLY A C 1
ATOM 1534 O O . GLY A 1 212 ? -17.207 -20.712 -7.961 1.00 89.06 212 GLY A O 1
ATOM 1535 N N . LYS A 1 213 ? -16.362 -21.433 -9.918 1.00 92.69 213 LYS A N 1
ATOM 1536 C CA . LYS A 1 213 ? -14.959 -21.156 -9.616 1.00 92.69 213 LYS A CA 1
ATOM 1537 C C . LYS A 1 213 ? -14.243 -20.407 -10.743 1.00 92.69 213 LYS A C 1
ATOM 1539 O O . LYS A 1 213 ? -14.529 -20.586 -11.922 1.00 92.69 213 LYS A O 1
ATOM 1544 N N . ILE A 1 214 ? -13.257 -19.598 -10.369 1.00 95.31 214 ILE A N 1
ATOM 1545 C CA . ILE A 1 214 ? -12.240 -19.022 -11.251 1.00 95.31 214 ILE A CA 1
ATOM 1546 C C . ILE A 1 214 ? -10.868 -19.390 -10.682 1.00 95.31 214 ILE A C 1
ATOM 1548 O O . ILE A 1 214 ? -10.654 -19.354 -9.471 1.00 95.31 214 ILE A O 1
ATOM 1552 N N . THR A 1 215 ? -9.910 -19.759 -11.531 1.00 95.19 215 THR A N 1
ATOM 1553 C CA . THR A 1 215 ? -8.519 -19.994 -11.112 1.00 95.19 215 THR A CA 1
ATOM 1554 C C . THR A 1 215 ? -7.561 -19.280 -12.046 1.00 95.19 215 THR A C 1
ATOM 1556 O O . THR A 1 215 ? -7.619 -19.456 -13.260 1.00 95.19 215 THR A O 1
ATOM 1559 N N . VAL A 1 216 ? -6.662 -18.484 -11.472 1.00 95.62 216 VAL A N 1
ATOM 1560 C CA . VAL A 1 216 ? -5.600 -17.781 -12.197 1.00 95.62 216 VAL A CA 1
ATOM 1561 C C . VAL A 1 216 ? -4.277 -18.142 -11.540 1.00 95.62 216 VAL A C 1
ATOM 1563 O O . VAL A 1 216 ? -4.148 -18.086 -10.317 1.00 95.62 216 VAL A O 1
ATOM 1566 N N . SER A 1 217 ? -3.287 -18.579 -12.318 1.00 94.19 217 SER A N 1
ATOM 1567 C CA . SER A 1 217 ? -2.024 -19.056 -11.746 1.00 94.19 217 SER A CA 1
ATOM 1568 C C . SER A 1 217 ? -0.806 -18.701 -12.587 1.00 94.19 217 SER A C 1
ATOM 1570 O O . SER A 1 217 ? -0.905 -18.658 -13.809 1.00 94.19 217 SER A O 1
ATOM 1572 N N . ASP A 1 218 ? 0.326 -18.452 -11.920 1.00 86.69 218 ASP A N 1
ATOM 1573 C CA . ASP A 1 218 ? 1.658 -18.281 -12.525 1.00 86.69 218 ASP A CA 1
ATOM 1574 C C . ASP A 1 218 ? 1.728 -17.202 -13.630 1.00 86.69 218 ASP A C 1
ATOM 1576 O O . ASP A 1 218 ? 2.307 -17.409 -14.698 1.00 86.69 218 ASP A O 1
ATOM 1580 N N . GLN A 1 219 ? 1.125 -16.031 -13.391 1.00 85.81 219 GLN A N 1
ATOM 1581 C CA . GLN A 1 219 ? 1.085 -14.922 -14.356 1.00 85.81 219 GLN A CA 1
ATOM 1582 C C . GLN A 1 219 ? 1.494 -13.576 -13.751 1.00 85.81 219 GLN A C 1
ATOM 1584 O O . GLN A 1 219 ? 1.471 -13.367 -12.536 1.00 85.81 219 GLN A O 1
ATOM 1589 N N . LEU A 1 220 ? 1.849 -12.644 -14.637 1.00 91.25 220 LEU A N 1
ATOM 1590 C CA . LEU A 1 220 ? 2.150 -11.255 -14.316 1.00 91.25 220 LEU A CA 1
ATOM 1591 C C . LEU A 1 220 ? 1.177 -10.324 -15.047 1.00 91.25 220 LEU A C 1
ATOM 1593 O O . LEU A 1 220 ? 1.176 -10.276 -16.277 1.00 91.25 220 LEU A O 1
ATOM 1597 N N . TYR A 1 221 ? 0.419 -9.542 -14.284 1.00 94.25 221 TYR A N 1
ATOM 1598 C CA . TYR A 1 221 ? -0.539 -8.566 -14.800 1.00 94.25 221 TYR A CA 1
ATOM 1599 C C . TYR A 1 221 ? -0.200 -7.141 -14.357 1.00 94.25 221 TYR A C 1
ATOM 1601 O O . TYR A 1 221 ? 0.470 -6.928 -13.342 1.00 94.25 221 TYR A O 1
ATOM 1609 N N . GLY A 1 222 ? -0.679 -6.170 -15.137 1.00 92.62 222 GLY A N 1
ATOM 1610 C CA . GLY A 1 222 ? -0.779 -4.773 -14.727 1.00 92.62 222 GLY A CA 1
ATOM 1611 C C . GLY A 1 222 ? -1.844 -4.645 -13.643 1.00 92.62 222 GLY A C 1
ATOM 1612 O O . GLY A 1 222 ? -1.587 -4.946 -12.480 1.00 92.62 222 GLY A O 1
ATOM 1613 N N . ASP A 1 223 ? -3.050 -4.260 -14.039 1.00 92.56 223 ASP A N 1
ATOM 1614 C CA . ASP A 1 223 ? -4.237 -4.299 -13.188 1.00 92.56 223 ASP A CA 1
ATOM 1615 C C . ASP A 1 223 ? -5.014 -5.610 -13.368 1.00 92.56 223 ASP A C 1
ATOM 1617 O O . ASP A 1 223 ? -5.093 -6.169 -14.466 1.00 92.56 223 ASP A O 1
ATOM 1621 N N . VAL A 1 224 ? -5.664 -6.056 -12.294 1.00 93.94 224 VAL A N 1
ATOM 1622 C CA . VAL A 1 224 ? -6.676 -7.119 -12.332 1.00 93.94 224 VAL A CA 1
ATOM 1623 C C . VAL A 1 224 ? -7.972 -6.544 -11.778 1.00 93.94 224 VAL A C 1
ATOM 1625 O O . VAL A 1 224 ? -7.959 -5.925 -10.721 1.00 93.94 224 VAL A O 1
ATOM 1628 N N . SER A 1 225 ? -9.085 -6.709 -12.485 1.00 92.50 225 SER A N 1
ATOM 1629 C CA . SER A 1 225 ? -10.405 -6.231 -12.053 1.00 92.50 225 SER A CA 1
ATOM 1630 C C . SER A 1 225 ? -11.382 -7.393 -11.955 1.00 92.50 225 SER A C 1
ATOM 1632 O O . SER A 1 225 ? -11.438 -8.208 -12.870 1.00 92.50 225 SER A O 1
ATOM 1634 N N . ILE A 1 226 ? -12.139 -7.457 -10.865 1.00 90.31 226 ILE A N 1
ATOM 1635 C CA . ILE A 1 226 ? -13.192 -8.448 -10.627 1.00 90.31 226 ILE A CA 1
ATOM 1636 C C . ILE A 1 226 ? -14.506 -7.685 -10.510 1.00 90.31 226 ILE A C 1
ATOM 1638 O O . ILE A 1 226 ? -14.641 -6.838 -9.624 1.00 90.31 226 ILE A O 1
ATOM 1642 N N . ASP A 1 227 ? -15.439 -7.941 -11.425 1.00 86.25 227 ASP A N 1
ATOM 1643 C CA . ASP A 1 227 ? -16.729 -7.254 -11.441 1.00 86.25 227 ASP A CA 1
ATOM 1644 C C . ASP A 1 227 ? -17.834 -8.026 -10.696 1.00 86.25 227 ASP A C 1
ATOM 1646 O O . ASP A 1 227 ? -17.678 -9.182 -10.299 1.00 86.25 227 ASP A O 1
ATOM 1650 N N . ASN A 1 228 ? -18.988 -7.378 -10.528 1.00 82.06 228 ASN A N 1
ATOM 1651 C CA . ASN A 1 228 ? -20.120 -7.943 -9.788 1.00 82.06 228 ASN A CA 1
ATOM 1652 C C . ASN A 1 228 ? -20.817 -9.104 -10.505 1.00 82.06 228 ASN A C 1
ATOM 1654 O O . ASN A 1 228 ? -21.553 -9.855 -9.865 1.00 82.06 228 ASN A O 1
ATOM 1658 N N . SER A 1 229 ? -20.593 -9.285 -11.810 1.00 84.56 229 SER A N 1
ATOM 1659 C CA . SER A 1 229 ? -21.196 -10.392 -12.557 1.00 84.56 229 SER A CA 1
ATOM 1660 C C . SER A 1 229 ? -20.583 -11.750 -12.196 1.00 84.56 229 SER A C 1
ATOM 1662 O O . SER A 1 229 ? -21.191 -12.777 -12.483 1.00 84.56 229 SER A O 1
ATOM 1664 N N . VAL A 1 230 ? -19.435 -11.767 -11.504 1.00 86.06 230 VAL A N 1
ATOM 1665 C CA . VAL A 1 230 ? -18.826 -12.981 -10.926 1.00 86.06 230 VAL A CA 1
ATOM 1666 C C . VAL A 1 230 ? -19.703 -13.616 -9.833 1.00 86.06 230 VAL A C 1
ATOM 1668 O O . VAL A 1 230 ? -19.628 -14.822 -9.594 1.00 86.06 230 VAL A O 1
ATOM 1671 N N . GLY A 1 231 ? -20.573 -12.838 -9.179 1.00 83.44 231 GLY A N 1
ATOM 1672 C CA . GLY A 1 231 ? -21.498 -13.349 -8.167 1.00 83.44 231 GLY A CA 1
ATOM 1673 C C . GLY A 1 231 ? -20.787 -13.928 -6.935 1.00 83.44 231 GLY A C 1
ATOM 1674 O O . GLY A 1 231 ? -19.873 -13.311 -6.395 1.00 83.44 231 GLY A O 1
ATOM 1675 N N . LYS A 1 232 ? -21.229 -15.106 -6.471 1.00 84.62 232 LYS A N 1
ATOM 1676 C CA . LYS A 1 232 ? -20.707 -15.803 -5.274 1.00 84.62 232 LYS A CA 1
ATOM 1677 C C . LYS A 1 232 ? -19.598 -16.824 -5.587 1.00 84.62 232 LYS A C 1
ATOM 1679 O O . LYS A 1 232 ? -19.384 -17.755 -4.816 1.00 84.62 232 LYS A O 1
ATOM 1684 N N . ALA A 1 233 ? -18.942 -16.711 -6.742 1.00 87.44 233 ALA A N 1
ATOM 1685 C CA . ALA A 1 233 ? -17.928 -17.678 -7.151 1.00 87.44 233 ALA A CA 1
ATOM 1686 C C . ALA A 1 233 ? -16.701 -17.674 -6.217 1.00 87.44 233 ALA A C 1
ATOM 1688 O O . ALA A 1 233 ? -16.346 -16.653 -5.625 1.00 87.44 233 ALA A O 1
ATOM 1689 N N . GLN A 1 234 ? -16.012 -18.812 -6.129 1.00 90.94 234 GLN A N 1
ATOM 1690 C CA . GLN A 1 234 ? -14.677 -18.887 -5.535 1.00 90.94 234 GLN A CA 1
ATOM 1691 C C . GLN A 1 234 ? -13.631 -18.447 -6.563 1.00 90.94 234 GLN A C 1
ATOM 1693 O O . GLN A 1 234 ? -13.629 -18.920 -7.696 1.00 90.94 234 GLN A O 1
ATOM 1698 N N . ILE A 1 235 ? -12.700 -17.586 -6.170 1.00 94.19 235 ILE A N 1
ATOM 1699 C CA . ILE A 1 235 ? -11.630 -17.086 -7.031 1.00 94.19 235 ILE A CA 1
ATOM 1700 C C . ILE A 1 235 ? -10.297 -17.455 -6.391 1.00 94.19 235 ILE A C 1
ATOM 1702 O O . ILE A 1 235 ? -9.955 -16.949 -5.328 1.00 94.19 235 ILE A O 1
ATOM 1706 N N . ASP A 1 236 ? -9.534 -18.320 -7.050 1.00 94.56 236 ASP A N 1
ATOM 1707 C CA . ASP A 1 236 ? -8.222 -18.754 -6.577 1.00 94.56 236 ASP A CA 1
ATOM 1708 C C . ASP A 1 236 ? -7.116 -18.111 -7.414 1.00 94.56 236 ASP A C 1
ATOM 1710 O O . ASP A 1 236 ? -6.951 -18.421 -8.598 1.00 94.56 236 ASP A O 1
ATOM 1714 N N . PHE A 1 237 ? -6.325 -17.238 -6.793 1.00 96.69 237 PHE A N 1
ATOM 1715 C CA . PHE A 1 237 ? -5.078 -16.734 -7.358 1.00 96.69 237 PHE A CA 1
ATOM 1716 C C . PHE A 1 237 ? -3.902 -17.461 -6.715 1.00 96.69 237 PHE A C 1
ATOM 1718 O O . PHE A 1 237 ? -3.681 -17.359 -5.509 1.00 96.69 237 PHE A O 1
ATOM 1725 N N . ASN A 1 238 ? -3.128 -18.176 -7.531 1.00 95.56 238 ASN A N 1
ATOM 1726 C CA . ASN A 1 238 ? -1.959 -18.927 -7.075 1.00 95.56 238 ASN A CA 1
ATOM 1727 C C . ASN A 1 238 ? -0.697 -18.398 -7.763 1.00 95.56 238 ASN A C 1
ATOM 1729 O O . ASN A 1 238 ? -0.614 -18.406 -8.990 1.00 95.56 238 ASN A O 1
ATOM 1733 N N . LYS A 1 239 ? 0.301 -17.946 -6.997 1.00 94.69 239 LYS A N 1
ATOM 1734 C CA . LYS A 1 239 ? 1.581 -17.439 -7.533 1.00 94.69 239 LYS A CA 1
ATOM 1735 C C . LYS A 1 239 ? 1.418 -16.300 -8.546 1.00 94.69 239 LYS A C 1
ATOM 1737 O O . LYS A 1 239 ? 2.171 -16.177 -9.512 1.00 94.69 239 LYS A O 1
ATOM 1742 N N . LEU A 1 240 ? 0.401 -15.466 -8.346 1.00 94.06 240 LEU A N 1
ATOM 1743 C CA . LEU A 1 240 ? 0.095 -14.343 -9.224 1.00 94.06 240 LEU A CA 1
ATOM 1744 C C . LEU A 1 240 ? 0.918 -13.112 -8.831 1.00 94.06 240 LEU A C 1
ATOM 1746 O O . LEU A 1 240 ? 1.000 -12.781 -7.648 1.00 94.06 240 LEU A O 1
ATOM 1750 N N . ARG A 1 241 ? 1.465 -12.380 -9.808 1.00 93.62 241 ARG A N 1
ATOM 1751 C CA . ARG A 1 241 ? 2.037 -11.046 -9.578 1.00 93.62 241 ARG A CA 1
ATOM 1752 C C . ARG A 1 241 ? 1.184 -9.971 -10.245 1.00 93.62 241 ARG A C 1
ATOM 1754 O O . ARG A 1 241 ? 0.965 -10.005 -11.452 1.00 93.62 241 ARG A O 1
ATOM 1761 N N . ILE A 1 242 ? 0.731 -9.001 -9.458 1.00 94.06 242 ILE A N 1
ATOM 1762 C CA . ILE A 1 242 ? -0.052 -7.851 -9.920 1.00 94.06 242 ILE A CA 1
ATOM 1763 C C . ILE A 1 242 ? 0.777 -6.597 -9.643 1.00 94.06 242 ILE A C 1
ATOM 1765 O O . ILE A 1 242 ? 0.938 -6.188 -8.491 1.00 94.06 242 ILE A O 1
ATOM 1769 N N . ALA A 1 243 ? 1.344 -6.016 -10.702 1.00 91.38 243 ALA A N 1
ATOM 1770 C CA . ALA A 1 243 ? 2.198 -4.831 -10.604 1.00 91.38 243 ALA A CA 1
ATOM 1771 C C . ALA A 1 243 ? 1.394 -3.547 -10.326 1.00 91.38 243 ALA A C 1
ATOM 1773 O O . ALA A 1 243 ? 1.906 -2.610 -9.706 1.00 91.38 243 ALA A O 1
ATOM 1774 N N . GLY A 1 244 ? 0.143 -3.513 -10.788 1.00 90.44 244 GLY A N 1
ATOM 1775 C CA . GLY A 1 244 ? -0.820 -2.442 -10.574 1.00 90.44 244 GLY A CA 1
ATOM 1776 C C . GLY A 1 244 ? -1.724 -2.711 -9.373 1.00 90.44 244 GLY A C 1
ATOM 1777 O O . GLY A 1 244 ? -1.257 -2.953 -8.259 1.00 90.44 244 GLY A O 1
ATOM 1778 N N . THR A 1 245 ? -3.033 -2.624 -9.589 1.00 92.44 245 THR A N 1
ATOM 1779 C CA . THR A 1 245 ? -4.052 -2.763 -8.543 1.00 92.44 245 THR A CA 1
ATOM 1780 C C . THR A 1 245 ? -4.959 -3.953 -8.821 1.00 92.44 245 THR A C 1
ATOM 1782 O O . THR A 1 245 ? -5.463 -4.116 -9.933 1.00 92.44 245 THR A O 1
ATOM 1785 N N . LEU A 1 246 ? -5.216 -4.749 -7.784 1.00 94.38 246 LEU A N 1
ATOM 1786 C CA . LEU A 1 246 ? -6.330 -5.684 -7.752 1.00 94.38 246 LEU A CA 1
ATOM 1787 C C . LEU A 1 246 ? -7.598 -4.931 -7.334 1.00 94.38 246 LEU A C 1
ATOM 1789 O O . LEU A 1 246 ? -7.719 -4.497 -6.190 1.00 94.38 246 LEU A O 1
ATOM 1793 N N . LYS A 1 247 ? -8.522 -4.744 -8.272 1.00 91.94 247 LYS A N 1
ATOM 1794 C CA . LYS A 1 247 ? -9.766 -3.991 -8.094 1.00 91.94 247 LYS A CA 1
ATOM 1795 C C . LYS A 1 247 ? -10.916 -4.963 -7.869 1.00 91.94 247 LYS A C 1
ATOM 1797 O O . LYS A 1 247 ? -11.187 -5.810 -8.718 1.00 91.94 247 LYS A O 1
ATOM 1802 N N . LEU A 1 248 ? -11.567 -4.819 -6.726 1.00 88.31 248 LEU A N 1
ATOM 1803 C CA . LEU A 1 248 ? -12.649 -5.662 -6.245 1.00 88.31 248 LEU A CA 1
ATOM 1804 C C . LEU A 1 248 ? -13.922 -4.820 -6.195 1.00 88.31 248 LEU A C 1
ATOM 1806 O O . LEU A 1 248 ? -13.961 -3.790 -5.515 1.00 88.31 248 LEU A O 1
ATOM 1810 N N . ALA A 1 249 ? -14.931 -5.230 -6.958 1.00 80.19 249 ALA A N 1
ATOM 1811 C CA . ALA A 1 249 ? -16.229 -4.577 -6.956 1.00 80.19 249 ALA A CA 1
ATOM 1812 C C . ALA A 1 249 ? -17.037 -4.925 -5.688 1.00 80.19 249 ALA A C 1
ATOM 1814 O O . ALA A 1 249 ? -16.905 -6.020 -5.133 1.00 80.19 249 ALA A O 1
ATOM 1815 N N . ASN A 1 250 ? -17.834 -3.962 -5.219 1.00 68.75 250 ASN A N 1
ATOM 1816 C CA . ASN A 1 250 ? -18.671 -4.053 -4.022 1.00 68.75 250 ASN A CA 1
ATOM 1817 C C . ASN A 1 250 ? -19.855 -5.032 -4.170 1.00 68.75 250 ASN A C 1
ATOM 1819 O O . ASN A 1 250 ? -20.321 -5.302 -5.270 1.00 68.75 250 ASN A O 1
ATOM 1823 N N . ASN A 1 251 ? -20.431 -5.483 -3.049 1.00 61.31 251 ASN A N 1
ATOM 1824 C CA . ASN A 1 251 ? -21.689 -6.255 -3.020 1.00 61.31 251 ASN A CA 1
ATOM 1825 C C . ASN A 1 251 ? -21.645 -7.629 -3.728 1.00 61.31 251 ASN A C 1
ATOM 1827 O O . ASN A 1 251 ? -22.662 -8.164 -4.180 1.00 61.31 251 ASN A O 1
ATOM 1831 N N . ALA A 1 252 ? -20.463 -8.223 -3.814 1.00 60.31 252 ALA A N 1
ATOM 1832 C CA . ALA A 1 252 ? -20.270 -9.541 -4.379 1.00 60.31 252 ALA A CA 1
ATOM 1833 C C . ALA A 1 252 ? -19.625 -10.437 -3.317 1.00 60.31 252 ALA A C 1
ATOM 1835 O O . ALA A 1 252 ? -18.479 -10.241 -2.926 1.00 60.31 252 ALA A O 1
ATOM 1836 N N . GLY A 1 253 ? -20.380 -11.414 -2.815 1.00 67.12 253 GLY A N 1
ATOM 1837 C CA . GLY A 1 253 ? -19.925 -12.389 -1.820 1.00 67.12 253 GLY A CA 1
ATOM 1838 C C . GLY A 1 253 ? -19.042 -13.471 -2.424 1.00 67.12 253 GLY A C 1
ATOM 1839 O O . GLY A 1 253 ? -19.177 -14.638 -2.062 1.00 67.12 253 GLY A O 1
ATOM 1840 N N . TYR A 1 254 ? -18.184 -13.113 -3.383 1.00 80.38 254 TYR A N 1
ATOM 1841 C CA . TYR A 1 254 ? -17.139 -14.013 -3.841 1.00 80.38 254 TYR A CA 1
ATOM 1842 C C . TYR A 1 254 ? -16.102 -14.213 -2.733 1.00 80.38 254 TYR A C 1
ATOM 1844 O O . TYR A 1 254 ? -15.793 -13.311 -1.945 1.00 80.38 254 TYR A O 1
ATOM 1852 N N . ALA A 1 255 ? -15.539 -15.416 -2.702 1.00 85.94 255 ALA A N 1
ATOM 1853 C CA . ALA A 1 255 ? -14.405 -15.749 -1.855 1.00 85.94 255 ALA A CA 1
ATOM 1854 C C . ALA A 1 255 ? -13.132 -15.678 -2.699 1.00 85.94 255 ALA A C 1
ATOM 1856 O O . ALA A 1 255 ? -12.956 -16.471 -3.622 1.00 85.94 255 ALA A O 1
ATOM 1857 N N . LEU A 1 256 ? -12.249 -14.733 -2.389 1.00 93.44 256 LEU A N 1
ATOM 1858 C CA . LEU A 1 256 ? -10.969 -14.559 -3.062 1.00 93.44 256 LEU A CA 1
ATOM 1859 C C . LEU A 1 256 ? -9.847 -15.163 -2.216 1.00 93.44 256 LEU A C 1
ATOM 1861 O O . LEU A 1 256 ? -9.515 -14.646 -1.150 1.00 93.44 256 LEU A O 1
ATOM 1865 N N . ASN A 1 257 ? -9.224 -16.219 -2.726 1.00 93.50 257 ASN A N 1
ATOM 1866 C CA . ASN A 1 257 ? -8.061 -16.853 -2.123 1.00 93.50 257 ASN A CA 1
ATOM 1867 C C . ASN A 1 257 ? -6.787 -16.393 -2.838 1.00 93.50 257 ASN A C 1
ATOM 1869 O O . ASN A 1 257 ? -6.622 -16.604 -4.039 1.00 93.50 257 ASN A O 1
ATOM 1873 N N . LEU A 1 258 ? -5.878 -15.776 -2.086 1.00 95.50 258 LEU A N 1
ATOM 1874 C CA . LEU A 1 258 ? -4.579 -15.297 -2.540 1.00 95.50 258 LEU A CA 1
ATOM 1875 C C . LEU A 1 258 ? -3.484 -16.178 -1.933 1.00 95.50 258 LEU A C 1
ATOM 1877 O O . LEU A 1 258 ? -3.194 -16.091 -0.737 1.00 95.50 258 LEU A O 1
ATOM 1881 N N . ASN A 1 259 ? -2.877 -17.021 -2.766 1.00 93.94 259 ASN A N 1
ATOM 1882 C CA . ASN A 1 259 ? -1.884 -18.007 -2.351 1.00 93.94 259 ASN A CA 1
ATOM 1883 C C . ASN A 1 259 ? -0.550 -17.723 -3.056 1.00 93.94 259 ASN A C 1
ATOM 1885 O O . ASN A 1 259 ? -0.488 -17.698 -4.286 1.00 93.94 259 ASN A O 1
ATOM 1889 N N . ASP A 1 260 ? 0.515 -17.486 -2.288 1.00 94.38 260 ASP A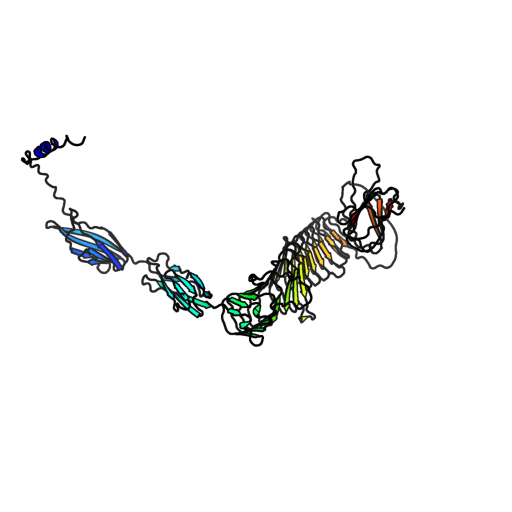 N 1
ATOM 1890 C CA . ASP A 1 260 ? 1.860 -17.134 -2.777 1.00 94.38 260 ASP A CA 1
ATOM 1891 C C . ASP A 1 260 ? 1.898 -15.977 -3.803 1.00 94.38 260 ASP A C 1
ATOM 1893 O O . ASP A 1 260 ? 2.702 -15.973 -4.734 1.00 94.38 260 ASP A O 1
ATOM 1897 N N . CYS A 1 261 ? 1.016 -14.985 -3.664 1.00 95.06 261 CYS A N 1
ATOM 1898 C CA . CYS A 1 261 ? 0.890 -13.878 -4.617 1.00 95.06 261 CYS A CA 1
ATOM 1899 C C . CYS A 1 261 ? 1.774 -12.666 -4.260 1.00 95.06 261 CYS A C 1
ATOM 1901 O O . CYS A 1 261 ? 2.120 -12.434 -3.108 1.00 95.06 261 CYS A O 1
ATOM 1903 N N . ALA A 1 262 ? 2.103 -11.825 -5.238 1.00 94.88 262 ALA A N 1
ATOM 1904 C CA . ALA A 1 262 ? 2.770 -10.540 -5.021 1.00 94.88 262 ALA A CA 1
ATOM 1905 C C . ALA A 1 262 ? 1.910 -9.416 -5.604 1.00 94.88 262 ALA A C 1
ATOM 1907 O O . ALA A 1 262 ? 1.858 -9.227 -6.821 1.00 94.88 262 ALA A O 1
ATOM 1908 N N . ILE A 1 263 ? 1.208 -8.687 -4.741 1.00 94.69 263 ILE A N 1
ATOM 1909 C CA . ILE A 1 263 ? 0.200 -7.700 -5.131 1.00 94.69 263 ILE A CA 1
ATOM 1910 C C . ILE A 1 263 ? 0.571 -6.363 -4.508 1.00 94.69 263 ILE A C 1
ATOM 1912 O O . ILE A 1 263 ? 0.735 -6.246 -3.298 1.00 94.69 263 ILE A O 1
ATOM 1916 N N . LYS A 1 264 ? 0.700 -5.327 -5.334 1.00 90.69 264 LYS A N 1
ATOM 1917 C CA . LYS A 1 264 ? 1.039 -3.999 -4.823 1.00 90.69 264 LYS A CA 1
ATOM 1918 C C . LYS A 1 264 ? -0.124 -3.402 -4.030 1.00 90.69 264 LYS A C 1
ATOM 1920 O O . LYS A 1 264 ? 0.021 -3.117 -2.847 1.00 90.69 264 LYS A O 1
ATOM 1925 N N . ASN A 1 265 ? -1.286 -3.262 -4.665 1.00 91.62 265 ASN A N 1
ATOM 1926 C CA . ASN A 1 265 ? -2.467 -2.671 -4.039 1.00 91.62 265 ASN A CA 1
ATOM 1927 C C . ASN A 1 265 ? -3.695 -3.558 -4.249 1.00 91.62 265 ASN A C 1
ATOM 1929 O O . ASN A 1 265 ? -3.920 -4.048 -5.358 1.00 91.62 265 ASN A O 1
ATOM 1933 N N . VAL A 1 266 ? -4.528 -3.680 -3.221 1.00 93.31 266 VAL A N 1
ATOM 1934 C CA . VAL A 1 266 ? -5.904 -4.174 -3.334 1.00 93.31 266 VAL A CA 1
ATOM 1935 C C . VAL A 1 266 ? -6.846 -3.008 -3.072 1.00 93.31 266 VAL A C 1
ATOM 1937 O O . VAL A 1 266 ? -6.648 -2.246 -2.130 1.00 93.31 266 VAL A O 1
ATOM 1940 N N . SER A 1 267 ? -7.860 -2.848 -3.914 1.00 91.06 267 SER A N 1
ATOM 1941 C CA . SER A 1 267 ? -8.859 -1.791 -3.806 1.00 91.06 267 SER A CA 1
ATOM 1942 C C . SER A 1 267 ? -10.247 -2.410 -3.809 1.00 91.06 267 SER A C 1
ATOM 1944 O O . SER A 1 267 ? -10.663 -2.947 -4.832 1.00 91.06 267 SER A O 1
ATOM 1946 N N . VAL A 1 268 ? -10.968 -2.278 -2.701 1.00 87.75 268 VAL A N 1
ATOM 1947 C CA . VAL A 1 268 ? -12.371 -2.680 -2.555 1.00 87.75 268 VAL A CA 1
ATOM 1948 C C . VAL A 1 268 ? -13.221 -1.417 -2.583 1.00 87.75 268 VAL A C 1
ATOM 1950 O O . VAL A 1 268 ? -13.193 -0.620 -1.645 1.00 87.75 268 VAL A O 1
ATOM 1953 N N . LYS A 1 269 ? -13.919 -1.178 -3.692 1.00 78.25 269 LYS A N 1
ATOM 1954 C CA . LYS A 1 269 ? -14.708 0.046 -3.881 1.00 78.25 269 LYS A CA 1
ATOM 1955 C C . LYS A 1 269 ? -16.024 -0.256 -4.568 1.00 78.25 269 LYS A C 1
ATOM 1957 O O . LYS A 1 269 ? -16.142 -1.220 -5.327 1.00 78.25 269 LYS A O 1
ATOM 1962 N N . ASP A 1 270 ? -16.967 0.652 -4.384 1.00 66.38 270 ASP A N 1
ATOM 1963 C CA . ASP A 1 270 ? -18.090 0.798 -5.292 1.00 66.38 270 ASP A CA 1
ATOM 1964 C C . ASP A 1 270 ? -17.531 1.087 -6.688 1.00 66.38 270 ASP A C 1
ATOM 1966 O O . ASP A 1 270 ? -16.861 2.099 -6.913 1.00 66.38 270 ASP A O 1
ATOM 1970 N N . MET A 1 271 ? -17.760 0.183 -7.645 1.00 52.75 271 MET A N 1
ATOM 1971 C CA . MET A 1 271 ? -17.489 0.540 -9.034 1.00 52.75 271 MET A CA 1
ATOM 1972 C C . MET A 1 271 ? -18.352 1.759 -9.388 1.00 52.75 271 MET A C 1
ATOM 1974 O O . MET A 1 271 ? -19.509 1.810 -8.960 1.00 52.75 271 MET A O 1
ATOM 1978 N N . PRO A 1 272 ? -17.848 2.724 -10.184 1.00 48.56 272 PRO A N 1
ATOM 1979 C CA . PRO A 1 272 ? -18.695 3.774 -10.724 1.00 48.56 272 PRO A CA 1
ATOM 1980 C C . PRO A 1 272 ? -19.872 3.097 -11.419 1.00 48.56 272 PRO A C 1
ATOM 1982 O O . PRO A 1 272 ? -19.687 2.355 -12.389 1.00 48.56 272 PRO A O 1
ATOM 1985 N N . LYS A 1 273 ? -21.069 3.293 -10.855 1.00 44.75 273 LYS A N 1
ATOM 1986 C CA . LYS A 1 273 ? -22.311 2.759 -11.399 1.00 44.75 273 LYS A CA 1
ATOM 1987 C C . LYS A 1 273 ? -22.340 3.161 -12.873 1.00 44.75 273 LYS A C 1
ATOM 1989 O O . LYS A 1 273 ? -22.426 4.347 -13.187 1.00 44.75 273 LYS A O 1
ATOM 1994 N N . GLN A 1 274 ? -22.269 2.187 -13.783 1.00 42.97 274 GLN A N 1
ATOM 1995 C CA . GLN A 1 274 ? -22.846 2.379 -15.115 1.00 42.97 274 GLN A CA 1
ATOM 1996 C C . GLN A 1 274 ? -24.259 2.941 -14.895 1.00 42.97 274 GLN A C 1
ATOM 1998 O O . GLN A 1 274 ? -24.885 2.527 -13.915 1.00 42.97 274 GLN A O 1
ATOM 2003 N N . PRO A 1 275 ? -24.757 3.889 -15.710 1.00 35.03 275 PRO A N 1
ATOM 2004 C CA . PRO A 1 275 ? -26.009 4.580 -15.429 1.00 35.03 275 PRO A CA 1
ATOM 2005 C C . PRO A 1 275 ? -27.147 3.559 -15.405 1.00 35.03 275 PRO A C 1
ATOM 2007 O O . PRO A 1 275 ? -27.675 3.152 -16.433 1.00 35.03 275 PRO A O 1
ATOM 2010 N N . GLN A 1 276 ? -27.484 3.109 -14.206 1.00 41.59 276 GLN A N 1
ATOM 2011 C CA . GLN A 1 276 ? -28.622 2.271 -13.910 1.00 41.59 276 GLN A CA 1
ATOM 2012 C C . GLN A 1 276 ? -29.472 3.117 -12.982 1.00 41.59 276 GLN A C 1
ATOM 2014 O O . GLN A 1 276 ? -29.023 3.575 -11.929 1.00 41.59 276 GLN A O 1
ATOM 2019 N N . THR A 1 277 ? -30.669 3.414 -13.471 1.00 34.94 277 THR A N 1
ATOM 2020 C CA . THR A 1 277 ? -31.706 4.187 -12.802 1.00 34.94 277 THR A CA 1
ATOM 2021 C C . THR A 1 277 ? -31.813 3.780 -11.340 1.00 34.94 277 THR A C 1
ATOM 2023 O O . THR A 1 277 ? -32.016 2.611 -11.019 1.00 34.94 277 THR A O 1
ATOM 2026 N N . MET A 1 278 ? -31.633 4.770 -10.469 1.00 31.36 278 MET A N 1
ATOM 2027 C CA . MET A 1 278 ? -31.685 4.644 -9.021 1.00 31.36 278 MET A CA 1
ATOM 2028 C C . MET A 1 278 ? -33.022 4.037 -8.583 1.00 31.36 278 MET A C 1
ATOM 2030 O O . MET A 1 278 ? -34.048 4.708 -8.622 1.00 31.36 278 MET A O 1
ATOM 2034 N N . LEU A 1 279 ? -32.996 2.790 -8.117 1.00 33.25 279 LEU A N 1
ATOM 2035 C CA . LEU A 1 279 ? -33.953 2.315 -7.128 1.00 33.25 279 LEU A CA 1
ATOM 2036 C C . LEU A 1 279 ? -33.233 2.319 -5.784 1.00 33.25 279 LEU A C 1
ATOM 2038 O O . LEU A 1 279 ? -32.270 1.588 -5.561 1.00 33.25 279 LEU A O 1
ATOM 2042 N N . SER A 1 280 ? -33.677 3.226 -4.922 1.00 34.06 280 SER A N 1
ATOM 2043 C CA . SER A 1 280 ? -33.300 3.302 -3.520 1.00 34.06 280 SER A CA 1
ATOM 2044 C C . SER A 1 280 ? -33.680 1.997 -2.823 1.00 34.06 280 SER A C 1
ATOM 2046 O O . SER A 1 280 ? -34.867 1.718 -2.663 1.00 34.06 280 SER A O 1
ATOM 2048 N N . TYR A 1 281 ? -32.696 1.223 -2.374 1.00 30.03 281 TYR A N 1
ATOM 2049 C CA . TYR A 1 281 ? -32.928 0.225 -1.337 1.00 30.03 281 TYR A CA 1
ATOM 2050 C C . TYR A 1 281 ? -32.509 0.826 -0.002 1.00 30.03 281 TYR A C 1
ATOM 2052 O O . TYR A 1 281 ? -31.331 1.081 0.243 1.00 30.03 281 TYR A O 1
ATOM 2060 N N . GLY A 1 282 ? -33.511 1.093 0.836 1.00 30.05 282 GLY A N 1
ATOM 2061 C CA . GLY A 1 282 ? -33.305 1.299 2.259 1.00 30.05 282 GLY A CA 1
ATOM 2062 C C . GLY A 1 282 ? -32.704 0.032 2.859 1.00 30.05 282 GLY A C 1
ATOM 2063 O O . GLY A 1 282 ? -33.178 -1.072 2.587 1.00 30.05 282 GLY A O 1
ATOM 2064 N N . LEU A 1 283 ? -31.642 0.200 3.646 1.00 28.48 283 LEU A N 1
ATOM 2065 C CA . LEU A 1 283 ? -31.081 -0.863 4.468 1.00 28.48 283 LEU A CA 1
ATOM 2066 C C . LEU A 1 283 ? -32.142 -1.323 5.475 1.00 28.48 283 LEU A C 1
ATOM 2068 O O . LEU A 1 283 ? -32.413 -0.639 6.460 1.00 28.48 283 LEU A O 1
ATOM 2072 N N . SER A 1 284 ? -32.707 -2.501 5.233 1.00 31.28 284 SER A N 1
ATOM 2073 C CA . SER A 1 284 ? -33.259 -3.355 6.280 1.00 31.28 284 SER A CA 1
ATOM 2074 C C . SER A 1 284 ? -32.170 -4.355 6.662 1.00 31.28 284 SER A C 1
ATOM 2076 O O . SER A 1 284 ? -31.712 -5.130 5.825 1.00 31.28 284 SER A O 1
ATOM 2078 N N . LEU A 1 285 ? -31.716 -4.292 7.914 1.00 45.19 285 LEU A N 1
ATOM 2079 C CA . LEU A 1 285 ? -30.776 -5.230 8.528 1.00 45.19 285 LEU A CA 1
ATOM 2080 C C . LEU A 1 285 ? -31.496 -6.553 8.825 1.00 45.19 285 LEU A C 1
ATOM 2082 O O . LEU A 1 285 ? -31.911 -6.786 9.955 1.00 45.19 285 LEU A O 1
ATOM 2086 N N . ALA A 1 286 ? -31.672 -7.393 7.808 1.00 35.12 286 ALA A N 1
ATOM 2087 C CA . ALA A 1 286 ? -32.020 -8.807 7.942 1.00 35.12 286 ALA A CA 1
ATOM 2088 C C . ALA A 1 286 ? -31.893 -9.461 6.561 1.00 35.12 286 ALA A C 1
ATOM 2090 O O . ALA A 1 286 ? -32.850 -9.433 5.803 1.00 35.12 286 ALA A O 1
ATOM 2091 N N . ASP A 1 287 ? -30.675 -9.889 6.215 1.00 36.75 287 ASP A N 1
ATOM 2092 C CA . ASP A 1 287 ? -30.297 -10.952 5.262 1.00 36.75 287 ASP A CA 1
ATOM 2093 C C . ASP A 1 287 ? -28.818 -10.728 4.886 1.00 36.75 287 ASP A C 1
ATOM 2095 O O . ASP A 1 287 ? -28.395 -9.596 4.653 1.00 36.75 287 ASP A O 1
ATOM 2099 N N . GLU A 1 288 ? -28.004 -11.786 4.934 1.00 44.53 288 GLU A N 1
ATOM 2100 C CA . GLU A 1 288 ? -26.535 -11.790 4.798 1.00 44.53 288 GLU A CA 1
ATOM 2101 C C . GLU A 1 288 ? -25.986 -10.736 3.815 1.00 44.53 288 GLU A C 1
ATOM 2103 O O . GLU A 1 288 ? -26.120 -10.865 2.595 1.00 44.53 288 GLU A O 1
ATOM 2108 N N . ILE A 1 289 ? -25.318 -9.699 4.338 1.00 51.56 289 ILE A N 1
ATOM 2109 C CA . ILE A 1 289 ? -24.608 -8.730 3.497 1.00 51.56 289 ILE A CA 1
ATOM 2110 C C . ILE A 1 289 ? -23.553 -9.508 2.710 1.00 51.56 289 ILE A C 1
ATOM 2112 O O . ILE A 1 289 ? -22.680 -10.155 3.289 1.00 51.56 289 ILE A O 1
ATOM 2116 N N . ASN A 1 290 ? -23.646 -9.427 1.385 1.00 67.44 290 ASN A N 1
ATOM 2117 C CA . ASN A 1 290 ? -22.758 -10.058 0.416 1.00 67.44 290 ASN A CA 1
ATOM 2118 C C . ASN A 1 290 ? -21.377 -9.362 0.459 1.00 67.44 290 ASN A C 1
ATOM 2120 O O . ASN A 1 290 ? -21.018 -8.599 -0.440 1.00 67.44 290 ASN A O 1
ATOM 2124 N N . ILE A 1 291 ? -20.642 -9.544 1.563 1.00 74.38 291 ILE A N 1
ATOM 2125 C CA . ILE A 1 291 ? -19.325 -8.946 1.786 1.00 74.38 291 ILE A CA 1
ATOM 2126 C C . ILE A 1 291 ? -18.250 -9.771 1.071 1.00 74.38 291 ILE A C 1
ATOM 2128 O O . ILE A 1 291 ? -18.243 -11.000 1.189 1.00 74.38 291 ILE A O 1
ATOM 2132 N N . PRO A 1 292 ? -17.312 -9.130 0.358 1.00 81.00 292 PRO A N 1
ATOM 2133 C CA . PRO A 1 292 ? -16.179 -9.842 -0.207 1.00 81.00 292 PRO A CA 1
ATOM 2134 C C . PRO A 1 292 ? -15.312 -10.420 0.918 1.00 81.00 292 PRO A C 1
ATOM 2136 O O . PRO A 1 292 ? -14.997 -9.736 1.901 1.00 81.00 292 PRO A O 1
ATOM 2139 N N . VAL A 1 293 ? -14.911 -11.684 0.759 1.00 87.62 293 VAL A N 1
ATOM 2140 C CA . VAL A 1 293 ? -13.982 -12.366 1.670 1.00 87.62 293 VAL A CA 1
ATOM 2141 C C . VAL A 1 293 ? -12.635 -12.507 0.978 1.00 87.62 293 VAL A C 1
ATOM 2143 O O . VAL A 1 293 ? -12.528 -13.178 -0.046 1.00 87.62 293 VAL A O 1
ATOM 2146 N N . ILE A 1 294 ? -11.599 -11.900 1.552 1.00 92.69 294 ILE A N 1
ATOM 2147 C CA . ILE A 1 294 ? -10.224 -11.975 1.058 1.00 92.69 294 ILE A CA 1
ATOM 2148 C C . ILE A 1 294 ? -9.420 -12.846 2.015 1.00 92.69 294 ILE A C 1
ATOM 2150 O O . ILE A 1 294 ? -9.179 -12.469 3.161 1.00 92.69 294 ILE A O 1
ATOM 2154 N N . LYS A 1 295 ? -8.976 -14.006 1.540 1.00 93.31 295 LYS A N 1
ATOM 2155 C CA . LYS A 1 295 ? -8.106 -14.912 2.285 1.00 93.31 295 LYS A CA 1
ATOM 2156 C C . LYS A 1 295 ? -6.691 -14.840 1.727 1.00 93.31 295 LYS A C 1
ATOM 2158 O O . LYS A 1 295 ? -6.468 -15.136 0.558 1.00 93.31 295 LYS A O 1
ATOM 2163 N N . VAL A 1 296 ? -5.734 -14.469 2.568 1.00 94.94 296 VAL A N 1
ATOM 2164 C CA . VAL A 1 296 ? -4.324 -14.282 2.215 1.00 94.94 296 VAL A CA 1
ATOM 2165 C C . VAL A 1 296 ? -3.505 -15.367 2.900 1.00 94.94 296 VAL A C 1
ATOM 2167 O O . VAL A 1 296 ? -3.541 -15.478 4.121 1.00 94.94 296 VAL A O 1
ATOM 2170 N N . THR A 1 297 ? -2.779 -16.186 2.140 1.00 92.56 297 THR A N 1
ATOM 2171 C CA . THR A 1 297 ? -1.979 -17.290 2.698 1.00 92.56 297 THR A CA 1
ATOM 2172 C C . THR A 1 297 ? -0.620 -17.437 2.009 1.00 92.56 297 THR A C 1
ATOM 2174 O O . THR A 1 297 ? -0.317 -16.742 1.032 1.00 92.56 297 THR A O 1
ATOM 2177 N N . GLY A 1 298 ? 0.217 -18.345 2.518 1.00 90.31 298 GLY A N 1
ATOM 2178 C CA . GLY A 1 298 ? 1.525 -18.645 1.933 1.00 90.31 298 GLY A CA 1
ATOM 2179 C C . GLY A 1 298 ? 2.492 -17.469 2.062 1.00 90.31 298 GLY A C 1
ATOM 2180 O O . GLY A 1 298 ? 2.426 -16.719 3.029 1.00 90.31 298 GLY A O 1
ATOM 2181 N N . THR A 1 299 ? 3.384 -17.274 1.093 1.00 91.12 299 THR A N 1
ATOM 2182 C CA . THR A 1 299 ? 4.313 -16.127 1.055 1.00 91.12 299 THR A CA 1
ATOM 2183 C C . THR A 1 299 ? 3.693 -14.890 0.400 1.00 91.12 299 THR A C 1
ATOM 2185 O O . THR A 1 299 ? 4.406 -14.097 -0.218 1.00 91.12 299 THR A O 1
ATOM 2188 N N . THR A 1 300 ? 2.364 -14.743 0.461 1.00 94.75 300 THR A N 1
ATOM 2189 C CA . THR A 1 300 ? 1.675 -13.649 -0.228 1.00 94.75 300 THR A CA 1
ATOM 2190 C C . THR A 1 300 ? 2.068 -12.295 0.355 1.00 94.75 300 THR A C 1
ATOM 2192 O O . THR A 1 300 ? 1.986 -12.099 1.564 1.00 94.75 300 THR A O 1
ATOM 2195 N N . MET A 1 301 ? 2.445 -11.346 -0.502 1.00 91.44 301 MET A N 1
ATOM 2196 C CA . MET A 1 301 ? 2.758 -9.967 -0.124 1.00 91.44 301 MET A CA 1
ATOM 2197 C C . MET A 1 301 ? 1.716 -9.005 -0.694 1.00 91.44 301 MET A C 1
ATOM 2199 O O . MET A 1 301 ? 1.507 -8.970 -1.908 1.00 91.44 301 MET A O 1
ATOM 2203 N N . ILE A 1 302 ? 1.106 -8.206 0.181 1.00 92.94 302 ILE A N 1
ATOM 2204 C CA . ILE A 1 302 ? 0.198 -7.108 -0.151 1.00 92.94 302 ILE A CA 1
ATOM 2205 C C . ILE A 1 302 ? 0.738 -5.839 0.506 1.00 92.94 302 ILE A C 1
ATOM 2207 O O . ILE A 1 302 ? 0.868 -5.777 1.728 1.00 92.94 302 ILE A O 1
ATOM 2211 N N . SER A 1 303 ? 1.074 -4.813 -0.282 1.00 89.81 303 SER A N 1
ATOM 2212 C CA . SER A 1 303 ? 1.548 -3.558 0.321 1.00 89.81 303 SER A CA 1
ATOM 2213 C C . SER A 1 303 ? 0.406 -2.828 1.010 1.00 89.81 303 SER A C 1
ATOM 2215 O O . SER A 1 303 ? 0.557 -2.400 2.147 1.00 89.81 303 SER A O 1
ATOM 2217 N N . ILE A 1 304 ? -0.742 -2.707 0.345 1.00 92.06 304 ILE A N 1
ATOM 2218 C CA . ILE A 1 304 ? -1.871 -1.975 0.908 1.00 92.06 304 ILE A CA 1
ATOM 2219 C C . ILE A 1 304 ? -3.215 -2.536 0.465 1.00 92.06 304 ILE A C 1
ATOM 2221 O O . ILE A 1 304 ? -3.400 -2.894 -0.702 1.00 92.06 304 ILE A O 1
ATOM 2225 N N . ILE A 1 305 ? -4.166 -2.561 1.394 1.00 91.81 305 ILE A N 1
ATOM 2226 C CA . ILE A 1 305 ? -5.579 -2.808 1.107 1.00 91.81 305 ILE A CA 1
ATOM 2227 C C . ILE A 1 305 ? -6.335 -1.512 1.374 1.00 91.81 305 ILE A C 1
ATOM 2229 O O . ILE A 1 305 ? -6.307 -0.999 2.486 1.00 91.81 305 ILE A O 1
ATOM 2233 N N . ILE A 1 306 ? -6.996 -0.976 0.355 1.00 90.12 306 ILE A N 1
ATOM 2234 C CA . ILE A 1 306 ? -7.836 0.217 0.449 1.00 90.12 306 ILE A CA 1
ATOM 2235 C C . ILE A 1 306 ? -9.281 -0.243 0.336 1.00 90.12 306 ILE A C 1
ATOM 2237 O O . ILE A 1 306 ? -9.635 -0.867 -0.666 1.00 90.12 306 ILE A O 1
ATOM 2241 N N . THR A 1 307 ? -10.115 0.070 1.322 1.00 87.19 307 THR A N 1
ATOM 2242 C CA . THR A 1 307 ? -11.550 -0.211 1.239 1.00 87.19 307 THR A CA 1
ATOM 2243 C C . THR A 1 307 ? -12.394 1.014 1.558 1.00 87.19 307 THR A C 1
ATOM 2245 O O . THR A 1 307 ? -12.131 1.741 2.514 1.00 87.19 307 THR A O 1
ATOM 2248 N N . GLU A 1 308 ? -13.414 1.220 0.727 1.00 83.81 308 GLU A N 1
ATOM 2249 C CA . GLU A 1 308 ? -14.461 2.234 0.908 1.00 83.81 308 GLU A CA 1
ATOM 2250 C C . GLU A 1 308 ? -15.798 1.591 1.343 1.00 83.81 308 GLU A C 1
ATOM 2252 O O . GLU A 1 308 ? -16.813 2.266 1.465 1.00 83.81 308 GLU A O 1
ATOM 2257 N N . THR A 1 309 ? -15.810 0.267 1.566 1.00 81.56 309 THR A N 1
ATOM 2258 C CA . THR A 1 309 ? -17.009 -0.537 1.874 1.00 81.56 309 THR A CA 1
ATOM 2259 C C . THR A 1 309 ? -16.698 -1.627 2.912 1.00 81.56 309 THR A C 1
ATOM 2261 O O . THR A 1 309 ? -15.550 -1.783 3.341 1.00 81.56 309 THR A O 1
ATOM 2264 N N . SER A 1 310 ? -17.699 -2.415 3.308 1.00 84.69 310 SER A N 1
ATOM 2265 C CA . SER A 1 310 ? -17.494 -3.563 4.200 1.00 84.69 310 SER A CA 1
ATOM 2266 C C . SER A 1 310 ? -16.712 -4.702 3.533 1.00 84.69 310 SER A C 1
ATOM 2268 O O . SER A 1 310 ? -16.981 -5.070 2.391 1.00 84.69 310 SER A O 1
ATOM 2270 N N . VAL A 1 311 ? -15.769 -5.302 4.264 1.00 87.12 311 VAL A N 1
ATOM 2271 C CA . VAL A 1 311 ? -14.916 -6.401 3.774 1.00 87.12 311 VAL A CA 1
ATOM 2272 C C . VAL A 1 311 ? -14.492 -7.321 4.919 1.00 87.12 311 VAL A C 1
ATOM 2274 O O . VAL A 1 311 ? -14.274 -6.873 6.049 1.00 87.12 311 VAL A O 1
ATOM 2277 N N . LYS A 1 312 ? -14.330 -8.616 4.621 1.00 90.69 312 LYS A N 1
ATOM 2278 C CA . LYS A 1 312 ? -13.673 -9.575 5.517 1.00 90.69 312 LYS A CA 1
ATOM 2279 C C . LYS A 1 312 ? -12.285 -9.927 4.992 1.00 90.69 312 LYS A C 1
ATOM 2281 O O . LYS A 1 312 ? -12.138 -10.308 3.833 1.00 90.69 312 LYS A O 1
ATOM 2286 N N . ILE A 1 313 ? -11.279 -9.847 5.857 1.00 93.12 313 ILE A N 1
ATOM 2287 C CA . ILE A 1 313 ? -9.887 -10.177 5.552 1.00 93.12 313 ILE A CA 1
ATOM 2288 C C . ILE A 1 313 ? -9.415 -11.252 6.528 1.00 93.12 313 ILE A C 1
ATOM 2290 O O . ILE A 1 313 ? -9.494 -11.091 7.744 1.00 93.12 313 ILE A O 1
ATOM 2294 N N . ILE A 1 314 ? -8.904 -12.348 5.979 1.00 93.12 314 ILE A N 1
ATOM 2295 C CA . ILE A 1 314 ? -8.329 -13.462 6.731 1.00 93.12 314 ILE A CA 1
ATOM 2296 C C . ILE A 1 314 ? -6.860 -13.555 6.334 1.00 93.12 314 ILE A C 1
ATOM 2298 O O . ILE A 1 314 ? -6.551 -13.901 5.192 1.00 93.12 314 ILE A O 1
ATOM 2302 N N . GLN A 1 315 ? -5.959 -13.244 7.262 1.00 94.38 315 GLN A N 1
ATOM 2303 C CA . GLN A 1 315 ? -4.519 -13.353 7.060 1.00 94.38 315 GLN A CA 1
ATOM 2304 C C . GLN A 1 315 ? -4.015 -14.634 7.735 1.00 94.38 315 GLN A C 1
ATOM 2306 O O . GLN A 1 315 ? -4.085 -14.781 8.950 1.00 94.38 315 GLN A O 1
ATOM 2311 N N . GLY A 1 316 ? -3.530 -15.580 6.932 1.00 85.94 316 GLY A N 1
ATOM 2312 C CA . GLY A 1 316 ? -2.913 -16.822 7.399 1.00 85.94 316 GLY A CA 1
ATOM 2313 C C . GLY A 1 316 ? -1.393 -16.814 7.221 1.00 85.94 316 GLY A C 1
ATOM 2314 O O . GLY A 1 316 ? -0.881 -16.189 6.294 1.00 85.94 316 GLY A O 1
ATOM 2315 N N . ASP A 1 317 ? -0.687 -17.548 8.080 1.00 81.25 317 ASP A N 1
ATOM 2316 C CA . ASP A 1 317 ? 0.763 -17.814 8.104 1.00 81.25 317 ASP A CA 1
ATOM 2317 C C . ASP A 1 317 ? 1.681 -16.741 7.473 1.00 81.25 317 ASP A C 1
ATOM 2319 O O . ASP A 1 317 ? 1.501 -15.556 7.718 1.00 81.25 317 ASP A O 1
ATOM 2323 N N . LYS A 1 318 ? 2.719 -17.146 6.718 1.00 82.06 318 LYS A N 1
ATOM 2324 C CA . LYS A 1 318 ? 3.872 -16.360 6.207 1.00 82.06 318 LYS A CA 1
ATOM 2325 C C . LYS A 1 318 ? 3.522 -15.152 5.308 1.00 82.06 318 LYS A C 1
ATOM 2327 O O . LYS A 1 318 ? 4.413 -14.607 4.649 1.00 82.06 318 LYS A O 1
ATOM 2332 N N . SER A 1 319 ? 2.255 -14.763 5.240 1.00 90.56 319 SER A N 1
ATOM 2333 C CA . SER A 1 319 ? 1.770 -13.656 4.435 1.00 90.56 319 SER A CA 1
ATOM 2334 C C . SER A 1 319 ? 2.109 -12.309 5.072 1.00 90.56 319 SER A C 1
ATOM 2336 O O . SER A 1 319 ? 2.181 -12.165 6.292 1.00 90.56 319 SER A O 1
ATOM 2338 N N . GLN A 1 320 ? 2.318 -11.299 4.232 1.00 90.19 320 GLN A N 1
ATOM 2339 C CA . GLN A 1 320 ? 2.696 -9.952 4.644 1.00 90.19 320 GLN A CA 1
ATOM 2340 C C . GLN A 1 320 ? 1.708 -8.947 4.061 1.00 90.19 320 GLN A C 1
ATOM 2342 O O . GLN A 1 320 ? 1.773 -8.630 2.874 1.00 90.19 320 GLN A O 1
ATOM 2347 N N . VAL A 1 321 ? 0.8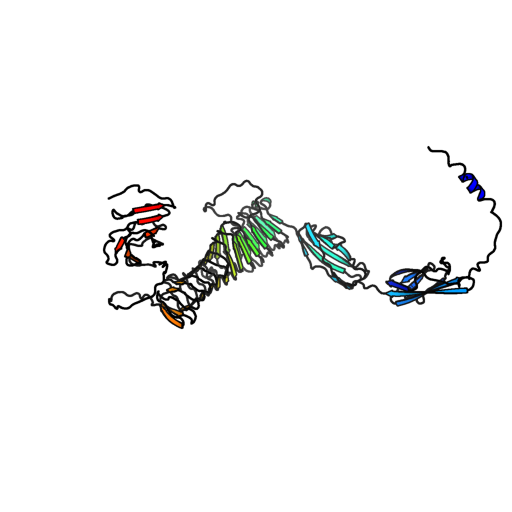06 -8.441 4.898 1.00 93.75 321 VAL A N 1
ATOM 2348 C CA . VAL A 1 321 ? -0.052 -7.293 4.587 1.00 93.75 321 VAL A CA 1
ATOM 2349 C C . VAL A 1 321 ? 0.443 -6.118 5.428 1.00 93.75 321 VAL A C 1
ATOM 2351 O O . VAL A 1 321 ? 0.420 -6.202 6.649 1.00 93.75 321 VAL A O 1
ATOM 2354 N N . GLN A 1 322 ? 0.958 -5.053 4.802 1.00 91.56 322 GLN A N 1
ATOM 2355 C CA . GLN A 1 322 ? 1.611 -3.977 5.571 1.00 91.56 322 GLN A CA 1
ATOM 2356 C C . GLN A 1 322 ? 0.596 -3.033 6.225 1.00 91.56 322 GLN A C 1
ATOM 2358 O O . GLN A 1 322 ? 0.729 -2.689 7.400 1.00 91.56 322 GLN A O 1
ATOM 2363 N N . GLU A 1 323 ? -0.404 -2.597 5.457 1.00 95.06 323 GLU A N 1
ATOM 2364 C CA . GLU A 1 323 ? -1.349 -1.568 5.882 1.00 95.06 323 GLU A CA 1
ATOM 2365 C C . GLU A 1 323 ? -2.750 -1.800 5.297 1.00 95.06 323 GLU A C 1
ATOM 2367 O O . GLU A 1 323 ? -2.909 -2.128 4.115 1.00 95.06 323 GLU A O 1
ATOM 2372 N N . ILE A 1 324 ? -3.776 -1.559 6.115 1.00 95.88 324 ILE A N 1
ATOM 2373 C CA . ILE A 1 324 ? -5.169 -1.431 5.676 1.00 95.88 324 ILE A CA 1
ATOM 2374 C C . ILE A 1 324 ? -5.589 0.034 5.816 1.00 95.88 324 ILE A C 1
ATOM 2376 O O . ILE A 1 324 ? -5.524 0.603 6.904 1.00 95.88 324 ILE A O 1
ATOM 2380 N N . LYS A 1 325 ? -6.059 0.632 4.720 1.00 93.81 325 LYS A N 1
ATOM 2381 C CA . LYS A 1 325 ? -6.667 1.964 4.690 1.00 93.81 325 LYS A CA 1
ATOM 2382 C C . LYS A 1 325 ? -8.173 1.858 4.518 1.00 93.81 325 LYS A C 1
ATOM 2384 O O . LYS A 1 325 ? -8.653 1.309 3.525 1.00 93.81 325 LYS A O 1
ATOM 2389 N N . LEU A 1 326 ? -8.897 2.419 5.474 1.00 90.50 326 LEU A N 1
ATOM 2390 C CA . LEU A 1 326 ? -10.347 2.557 5.448 1.00 90.50 326 LEU A CA 1
ATOM 2391 C C . LEU A 1 326 ? -10.685 4.003 5.096 1.00 90.50 326 LEU A C 1
ATOM 2393 O O . LEU A 1 326 ? -10.168 4.915 5.742 1.00 90.50 326 LEU A O 1
ATOM 2397 N N . ASP A 1 327 ? -11.526 4.200 4.082 1.00 85.38 327 ASP A N 1
ATOM 2398 C CA . ASP A 1 327 ? -12.005 5.521 3.662 1.00 85.38 327 ASP A CA 1
ATOM 2399 C C . ASP A 1 327 ? -13.536 5.525 3.518 1.00 85.38 327 ASP A C 1
ATOM 2401 O O . ASP A 1 327 ? -14.066 5.054 2.515 1.00 85.38 327 ASP A O 1
ATOM 2405 N N . SER A 1 328 ? -14.267 6.036 4.516 1.00 77.38 328 SER A N 1
ATOM 2406 C CA . SER A 1 328 ? -15.723 6.227 4.384 1.00 77.38 328 SER A CA 1
ATOM 2407 C C . SER A 1 328 ? -16.008 7.558 3.716 1.00 77.38 328 SER A C 1
ATOM 2409 O O . SER A 1 328 ? -15.914 8.600 4.363 1.00 77.38 328 SER A O 1
ATOM 2411 N N . LYS A 1 329 ? -16.371 7.542 2.433 1.00 66.69 329 LYS A N 1
ATOM 2412 C CA . LYS A 1 329 ? -16.661 8.773 1.680 1.00 66.69 329 LYS A CA 1
ATOM 2413 C C . LYS A 1 329 ? -18.078 9.311 1.868 1.00 66.69 329 LYS A C 1
ATOM 2415 O O . LYS A 1 329 ? -18.275 10.516 1.745 1.00 66.69 329 LYS A O 1
ATOM 2420 N N . ASP A 1 330 ? -19.024 8.446 2.219 1.00 59.31 330 ASP A N 1
ATOM 2421 C CA . ASP A 1 330 ? -20.417 8.798 2.509 1.00 59.31 330 ASP A CA 1
ATOM 2422 C C . ASP A 1 330 ? -20.719 8.652 4.013 1.00 59.31 330 ASP A C 1
ATOM 2424 O O . ASP A 1 330 ? -19.910 8.113 4.774 1.00 59.31 330 ASP A O 1
ATOM 2428 N N . THR A 1 331 ? -21.928 9.035 4.444 1.00 58.59 331 THR A N 1
ATOM 2429 C CA . THR A 1 331 ? -22.501 8.718 5.775 1.00 58.59 331 THR A CA 1
ATOM 2430 C C . THR A 1 331 ? -22.784 7.214 5.963 1.00 58.59 331 THR A C 1
ATOM 2432 O O . THR A 1 331 ? -23.630 6.832 6.769 1.00 58.59 331 THR A O 1
ATOM 2435 N N . GLY A 1 332 ? -22.170 6.357 5.144 1.00 66.81 332 GLY A N 1
ATOM 2436 C CA . GLY A 1 332 ? -22.345 4.914 5.162 1.00 66.81 332 GLY A CA 1
ATOM 2437 C C . GLY A 1 332 ? -21.608 4.258 6.326 1.00 66.81 332 GLY A C 1
ATOM 2438 O O . GLY A 1 332 ? -20.688 4.825 6.916 1.00 66.81 332 GLY A O 1
ATOM 2439 N N . ASN A 1 333 ? -22.021 3.032 6.641 1.00 77.75 333 ASN A N 1
ATOM 2440 C CA . ASN A 1 333 ? -21.364 2.210 7.649 1.00 77.75 333 ASN A CA 1
ATOM 2441 C C . ASN A 1 333 ? -20.315 1.321 6.965 1.00 77.75 333 ASN A C 1
ATOM 2443 O O . ASN A 1 333 ? -20.660 0.556 6.062 1.00 77.75 333 ASN A O 1
ATOM 2447 N N . ILE A 1 334 ? -19.062 1.376 7.416 1.00 84.38 334 ILE A N 1
ATOM 2448 C CA . ILE A 1 334 ? -18.009 0.431 7.019 1.00 84.38 334 ILE A CA 1
ATOM 2449 C C . ILE A 1 334 ? -17.848 -0.604 8.129 1.00 84.38 334 ILE A C 1
ATOM 2451 O O . ILE A 1 334 ? -17.586 -0.248 9.277 1.00 84.38 334 ILE A O 1
ATOM 2455 N N . SER A 1 335 ? -17.942 -1.891 7.786 1.00 86.81 335 SER A N 1
ATOM 2456 C CA . SER A 1 335 ? -17.550 -2.977 8.686 1.00 86.81 335 SER A CA 1
ATOM 2457 C C . SER A 1 335 ? -16.326 -3.718 8.154 1.00 86.81 335 SER A C 1
ATOM 2459 O O . SER A 1 335 ? -16.349 -4.279 7.057 1.00 86.81 335 SER A O 1
ATOM 2461 N N . LEU A 1 336 ? -15.255 -3.732 8.943 1.00 91.75 336 LEU A N 1
ATOM 2462 C CA . LEU A 1 336 ? -14.043 -4.495 8.680 1.00 91.75 336 LEU A CA 1
ATOM 2463 C C . LEU A 1 336 ? -13.996 -5.698 9.625 1.00 91.75 336 LEU A C 1
ATOM 2465 O O . LEU A 1 336 ? -13.963 -5.529 10.840 1.00 91.75 336 LEU A O 1
ATOM 2469 N N . SER A 1 337 ? -13.953 -6.911 9.078 1.00 92.50 337 SER A N 1
ATOM 2470 C CA . SER A 1 337 ? -13.704 -8.127 9.862 1.00 92.50 337 SER A CA 1
ATOM 2471 C C . SER A 1 337 ? -12.303 -8.654 9.570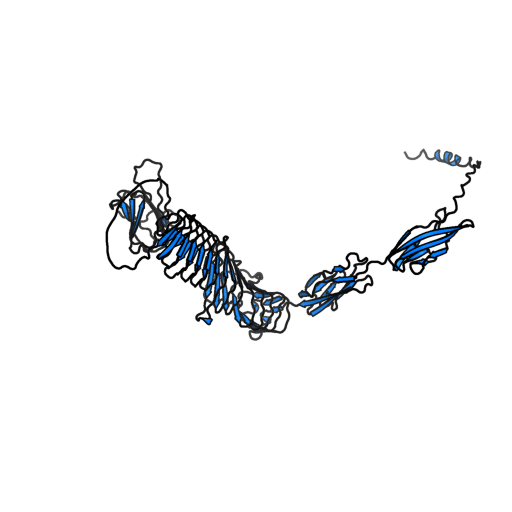 1.00 92.50 337 SER A C 1
ATOM 2473 O O . SER A 1 337 ? -11.986 -8.938 8.416 1.00 92.50 337 SER A O 1
ATOM 2475 N N . LEU A 1 338 ? -11.478 -8.774 10.609 1.00 95.38 338 LEU A N 1
ATOM 2476 C CA . LEU A 1 338 ? -10.093 -9.232 10.542 1.00 95.38 338 LEU A CA 1
ATOM 2477 C C . LEU A 1 338 ? -9.906 -10.525 11.329 1.00 95.38 338 LEU A C 1
ATOM 2479 O O . LEU A 1 338 ? -10.375 -10.651 12.461 1.00 95.38 338 LEU A O 1
ATOM 2483 N N . GLU A 1 339 ? -9.158 -11.457 10.749 1.00 94.00 339 GLU A N 1
ATOM 2484 C CA . GLU A 1 339 ? -8.733 -12.688 11.410 1.00 94.00 339 GLU A CA 1
ATOM 2485 C C . GLU A 1 339 ? -7.240 -12.927 11.165 1.00 94.00 339 GLU A C 1
ATOM 2487 O O . GLU A 1 339 ? -6.800 -12.931 10.012 1.00 94.00 339 GLU A O 1
ATOM 2492 N N . GLY A 1 340 ? -6.464 -13.088 12.243 1.00 94.00 340 GLY A N 1
ATOM 2493 C CA . GLY A 1 340 ? -5.018 -13.341 12.182 1.00 94.00 340 GLY A CA 1
ATOM 2494 C C . GLY A 1 340 ? -4.170 -12.161 11.689 1.00 94.00 340 GLY A C 1
ATOM 2495 O O . GLY A 1 340 ? -2.983 -12.334 11.416 1.00 94.00 340 GLY A O 1
ATOM 2496 N N . TYR A 1 341 ? -4.763 -10.970 11.529 1.00 96.00 341 TYR A N 1
ATOM 2497 C CA . TYR A 1 341 ? -4.103 -9.839 10.879 1.00 96.00 341 TYR A CA 1
ATOM 2498 C C . TYR A 1 341 ? -2.973 -9.251 11.728 1.00 96.00 341 TYR A C 1
ATOM 2500 O O . TYR A 1 341 ? -3.148 -8.989 12.920 1.00 96.00 341 TYR A O 1
ATOM 2508 N N . LYS A 1 342 ? -1.831 -8.985 11.083 1.00 94.06 342 LYS A N 1
ATOM 2509 C CA . LYS A 1 342 ? -0.661 -8.333 11.683 1.00 94.06 342 LYS A CA 1
ATOM 2510 C C . LYS A 1 342 ? -0.178 -7.197 10.792 1.00 94.06 342 LYS A C 1
ATOM 2512 O O . LYS A 1 342 ? 0.358 -7.452 9.716 1.00 94.06 342 LYS A O 1
ATOM 2517 N N . GLY A 1 343 ? -0.329 -5.954 11.241 1.00 94.50 343 GLY A N 1
ATOM 2518 C CA . GLY A 1 343 ? 0.050 -4.788 10.439 1.00 94.50 343 GLY A CA 1
ATOM 2519 C C . GLY A 1 343 ? -0.475 -3.472 10.997 1.00 94.50 343 GLY A C 1
ATOM 2520 O O . GLY A 1 343 ? -0.802 -3.377 12.182 1.00 94.50 343 GLY A O 1
ATOM 2521 N N . ALA A 1 344 ? -0.523 -2.440 10.155 1.00 96.38 344 ALA A N 1
ATOM 2522 C CA . ALA A 1 344 ? -1.078 -1.133 10.504 1.00 96.38 344 ALA A CA 1
ATOM 2523 C C . ALA A 1 344 ? -2.498 -0.949 9.945 1.00 96.38 344 ALA A C 1
ATOM 2525 O O . ALA A 1 344 ? -2.864 -1.560 8.937 1.00 96.38 344 ALA A O 1
ATOM 2526 N N . ILE A 1 345 ? -3.294 -0.103 10.593 1.00 96.94 345 ILE A N 1
ATOM 2527 C CA . ILE A 1 345 ? -4.615 0.316 10.120 1.00 96.94 345 ILE A CA 1
ATOM 2528 C C . ILE A 1 345 ? -4.680 1.842 10.152 1.00 96.94 345 ILE A C 1
ATOM 2530 O O . ILE A 1 345 ? -4.339 2.467 11.154 1.00 96.94 345 ILE A O 1
ATOM 2534 N N . THR A 1 346 ? -5.170 2.442 9.075 1.00 95.00 346 THR A N 1
ATOM 2535 C CA . THR A 1 346 ? -5.501 3.866 9.032 1.00 95.00 346 THR A CA 1
ATOM 2536 C C . THR A 1 346 ? -6.952 4.040 8.633 1.00 95.00 346 THR A C 1
ATOM 2538 O O . THR A 1 346 ? -7.403 3.495 7.627 1.00 95.00 346 THR A O 1
ATOM 2541 N N . VAL A 1 347 ? -7.676 4.818 9.426 1.00 92.44 347 VAL A N 1
ATOM 2542 C CA . VAL A 1 347 ? -9.088 5.126 9.241 1.00 92.44 347 VAL A CA 1
ATOM 2543 C C . VAL A 1 347 ? -9.227 6.609 8.936 1.00 92.44 347 VAL A C 1
ATOM 2545 O O . VAL A 1 347 ? -8.866 7.462 9.746 1.00 92.44 347 VAL A O 1
ATOM 2548 N N . SER A 1 348 ? -9.780 6.900 7.767 1.00 86.75 348 SER A N 1
ATOM 2549 C CA . SER A 1 348 ? -10.291 8.206 7.373 1.00 86.75 348 SER A CA 1
ATOM 2550 C C . SER A 1 348 ? -11.782 8.041 7.112 1.00 86.75 348 SER A C 1
ATOM 2552 O O . SER A 1 348 ? -12.196 7.097 6.444 1.00 86.75 348 SER A O 1
ATOM 2554 N N . ALA A 1 349 ? -12.625 8.903 7.664 1.00 78.19 349 ALA A N 1
ATOM 2555 C CA . ALA A 1 349 ? -14.058 8.783 7.423 1.00 78.19 349 ALA A CA 1
ATOM 2556 C C . ALA A 1 349 ? -14.746 10.151 7.454 1.00 78.19 349 ALA A C 1
ATOM 2558 O O . ALA A 1 349 ? -14.403 11.022 8.259 1.00 78.19 349 ALA A O 1
ATOM 2559 N N . ALA A 1 350 ? -15.727 10.317 6.569 1.00 79.81 350 ALA A N 1
ATOM 2560 C CA . ALA A 1 350 ? -16.584 11.487 6.471 1.00 79.81 350 ALA A CA 1
ATOM 2561 C C . ALA A 1 350 ? -17.442 11.683 7.734 1.00 79.81 350 ALA A C 1
ATOM 2563 O O . ALA A 1 350 ? -17.521 10.824 8.617 1.00 79.81 350 ALA A O 1
ATOM 2564 N N . SER A 1 351 ? -18.093 12.842 7.826 1.00 81.75 351 SER A N 1
ATOM 2565 C CA . SER A 1 351 ? -18.945 13.185 8.968 1.00 81.75 351 SER A CA 1
ATOM 2566 C C . SER A 1 351 ? -20.112 12.215 9.101 1.00 81.75 351 SER A C 1
ATOM 2568 O O . SER A 1 351 ? -20.707 11.806 8.105 1.00 81.75 351 SER A O 1
ATOM 2570 N N . ASN A 1 352 ? -20.442 11.859 10.343 1.00 80.38 352 ASN A N 1
ATOM 2571 C CA . ASN A 1 352 ? -21.470 10.872 10.695 1.00 80.38 352 ASN A CA 1
ATOM 2572 C C . ASN A 1 352 ? -21.217 9.429 10.216 1.00 80.38 352 ASN A C 1
ATOM 2574 O O . ASN A 1 352 ? -22.103 8.589 10.360 1.00 80.38 352 ASN A O 1
ATOM 2578 N N . ALA A 1 353 ? -20.048 9.112 9.652 1.00 83.56 353 ALA A N 1
ATOM 2579 C CA . ALA A 1 353 ? -19.730 7.739 9.275 1.00 83.56 353 ALA A CA 1
ATOM 2580 C C . ALA A 1 353 ? -19.547 6.847 10.515 1.00 83.56 353 ALA A C 1
ATOM 2582 O O . ALA A 1 353 ? -18.967 7.266 11.525 1.00 83.56 353 ALA A O 1
ATOM 2583 N N . LYS A 1 354 ? -19.998 5.594 10.411 1.00 85.62 354 LYS A N 1
ATOM 2584 C CA . LYS A 1 354 ? -19.760 4.553 11.417 1.00 85.62 354 LYS A CA 1
ATOM 2585 C C . LYS A 1 354 ? -18.761 3.540 10.883 1.00 85.62 354 LYS A C 1
ATOM 2587 O O . LYS A 1 354 ? -18.966 2.964 9.816 1.00 85.62 354 LYS A O 1
ATOM 2592 N N . VAL A 1 355 ? -17.703 3.300 11.644 1.00 89.69 355 VAL A N 1
ATOM 2593 C CA . VAL A 1 355 ? -16.681 2.306 11.322 1.00 89.69 355 VAL A CA 1
ATOM 2594 C C . VAL A 1 355 ? -16.652 1.264 12.432 1.00 89.69 355 VAL A C 1
ATOM 2596 O O . VAL A 1 355 ? -16.343 1.574 13.577 1.00 89.69 355 VAL A O 1
ATOM 2599 N N . ASP A 1 356 ? -16.959 0.016 12.094 1.00 89.75 356 ASP A N 1
ATOM 2600 C CA . ASP A 1 356 ? -16.862 -1.114 13.017 1.00 89.75 356 ASP A CA 1
ATOM 2601 C C . ASP A 1 356 ? -15.704 -2.022 12.583 1.00 89.75 356 ASP A C 1
ATOM 2603 O O . ASP A 1 356 ? -15.744 -2.613 11.502 1.00 89.75 356 ASP A O 1
ATOM 2607 N N . ILE A 1 357 ? -14.677 -2.152 13.425 1.00 94.38 357 ILE A N 1
ATOM 2608 C CA . ILE A 1 357 ? -13.531 -3.041 13.208 1.00 94.38 357 ILE A CA 1
ATOM 2609 C C . ILE A 1 357 ? -13.639 -4.216 14.179 1.00 94.38 357 ILE A C 1
ATOM 2611 O O . ILE A 1 357 ? -13.441 -4.067 15.382 1.00 94.38 357 ILE A O 1
ATOM 2615 N N . ASN A 1 358 ? -13.939 -5.395 13.645 1.00 92.75 358 ASN A N 1
ATOM 2616 C CA . ASN A 1 358 ? -14.075 -6.638 14.395 1.00 92.75 358 ASN A CA 1
ATOM 2617 C C . ASN A 1 358 ? -12.828 -7.497 14.184 1.00 92.75 358 ASN A C 1
ATOM 2619 O O . ASN A 1 358 ? -12.507 -7.846 13.049 1.00 92.75 358 ASN A O 1
ATOM 2623 N N . MET A 1 359 ? -12.135 -7.845 15.262 1.00 95.12 359 MET A N 1
ATOM 2624 C CA . MET A 1 359 ? -10.815 -8.470 15.225 1.00 95.12 359 MET A CA 1
ATOM 2625 C C . MET A 1 359 ? -10.817 -9.793 15.973 1.00 95.12 359 MET A C 1
ATOM 2627 O O . MET A 1 359 ? -11.326 -9.885 17.088 1.00 95.12 359 MET A O 1
ATOM 2631 N N . LYS A 1 360 ? -10.204 -10.804 15.365 1.00 94.31 360 LYS A N 1
ATOM 2632 C CA . LYS A 1 360 ? -9.948 -12.103 15.980 1.00 94.31 360 LYS A CA 1
ATOM 2633 C C . LYS A 1 360 ? -8.482 -12.472 15.784 1.00 94.31 360 LYS A C 1
ATOM 2635 O O . LYS A 1 360 ? -8.002 -12.470 14.651 1.00 94.31 360 LYS A O 1
ATOM 2640 N N . ALA A 1 361 ? -7.778 -12.808 16.858 1.00 95.19 361 ALA A N 1
ATOM 2641 C CA . ALA A 1 361 ? -6.367 -13.196 16.845 1.00 95.19 361 ALA A CA 1
ATOM 2642 C C . ALA A 1 361 ? -5.460 -12.181 16.113 1.00 95.19 361 ALA A C 1
ATOM 2644 O O . ALA A 1 361 ? -4.543 -12.570 15.389 1.00 95.19 361 ALA A O 1
ATOM 2645 N N . CYS A 1 362 ? -5.760 -10.882 16.219 1.00 95.94 362 CYS A N 1
ATOM 2646 C CA . CYS A 1 362 ? -5.037 -9.831 15.499 1.00 95.94 362 CYS A CA 1
ATOM 2647 C C . CYS A 1 362 ? -3.979 -9.150 16.377 1.00 95.94 362 CYS A C 1
ATOM 2649 O O . CYS A 1 362 ? -4.178 -8.952 17.572 1.00 95.94 362 CYS A O 1
ATOM 2651 N N . GLU A 1 363 ? -2.889 -8.708 15.755 1.00 95.06 363 GLU A N 1
ATOM 2652 C CA . GLU A 1 363 ? -1.829 -7.912 16.378 1.00 95.06 363 GLU A CA 1
ATOM 2653 C C . GLU A 1 363 ? -1.662 -6.614 15.578 1.00 95.06 363 GLU A C 1
ATOM 2655 O O . GLU A 1 363 ? -0.901 -6.531 14.607 1.00 95.06 363 GLU A O 1
ATOM 2660 N N . ILE A 1 364 ? -2.433 -5.590 15.944 1.00 96.81 364 ILE A N 1
ATOM 2661 C CA . ILE A 1 364 ? -2.395 -4.300 15.256 1.00 96.81 364 ILE A CA 1
ATOM 2662 C C . ILE A 1 364 ? -1.212 -3.507 15.793 1.00 96.81 364 ILE A C 1
ATOM 2664 O O . ILE A 1 364 ? -1.201 -3.104 16.948 1.00 96.81 364 ILE A O 1
ATOM 2668 N N . THR A 1 365 ? -0.218 -3.240 14.955 1.00 95.50 365 THR A N 1
ATOM 2669 C CA . THR A 1 365 ? 0.979 -2.489 15.367 1.00 95.50 365 THR A CA 1
ATOM 2670 C C . THR A 1 365 ? 0.653 -1.024 15.651 1.00 95.50 365 THR A C 1
ATOM 2672 O O . THR A 1 365 ? 0.990 -0.497 16.711 1.00 95.50 365 THR A O 1
ATOM 2675 N N . ASN A 1 366 ? -0.049 -0.380 14.716 1.00 94.81 366 ASN A N 1
ATOM 2676 C CA . ASN A 1 366 ? -0.497 1.001 14.807 1.00 94.81 366 ASN A CA 1
ATOM 2677 C C . ASN A 1 366 ? -1.890 1.122 14.193 1.00 94.81 366 ASN A C 1
ATOM 2679 O O . ASN A 1 366 ? -2.116 0.662 13.074 1.00 94.81 366 ASN A O 1
ATOM 2683 N N . LEU A 1 367 ? -2.796 1.771 14.912 1.00 96.44 367 LEU A N 1
ATOM 2684 C CA . LEU A 1 367 ? -4.099 2.191 14.432 1.00 96.44 367 LEU A CA 1
ATOM 2685 C C . LEU A 1 367 ? -4.156 3.714 14.495 1.00 96.44 367 LEU A C 1
ATOM 2687 O O . LEU A 1 367 ? -3.984 4.290 15.565 1.00 96.44 367 LEU A O 1
ATOM 2691 N N . SER A 1 368 ? -4.394 4.374 13.370 1.00 94.00 368 SER A N 1
ATOM 2692 C CA . SER A 1 368 ? -4.657 5.812 13.329 1.00 94.00 368 SER A CA 1
ATOM 2693 C C . SER A 1 368 ? -6.075 6.061 12.841 1.00 94.00 368 SER A C 1
ATOM 2695 O O . SER A 1 368 ? -6.499 5.487 11.842 1.00 94.00 368 SER A O 1
ATOM 2697 N N . ALA A 1 369 ? -6.818 6.910 13.542 1.00 92.19 369 ALA A N 1
ATOM 2698 C CA . ALA A 1 369 ? -8.161 7.306 13.155 1.00 92.19 369 ALA A CA 1
ATOM 2699 C C . ALA A 1 369 ? -8.269 8.829 13.094 1.00 92.19 369 ALA A C 1
ATOM 2701 O O . ALA A 1 369 ? -7.956 9.532 14.058 1.00 92.19 369 ALA A O 1
ATOM 2702 N N . GLN A 1 370 ? -8.721 9.330 11.949 1.00 87.75 370 GLN A N 1
ATOM 2703 C CA . GLN A 1 370 ? -9.070 10.728 11.761 1.00 87.75 370 GLN A CA 1
ATOM 2704 C C . GLN A 1 370 ? -10.584 10.871 11.667 1.00 87.75 370 GLN A C 1
ATOM 2706 O O . GLN A 1 370 ? -11.223 10.306 10.774 1.00 87.75 370 GLN A O 1
ATOM 2711 N N . GLY A 1 371 ? -11.139 11.646 12.595 1.00 79.19 371 GLY A N 1
ATOM 2712 C CA . GLY A 1 371 ? -12.563 11.873 12.726 1.00 79.19 371 GLY A CA 1
ATOM 2713 C C . GLY A 1 371 ? -13.013 13.291 12.480 1.00 79.19 371 GLY A C 1
ATOM 2714 O O . GLY A 1 371 ? -12.326 14.270 12.761 1.00 79.19 371 GLY A O 1
ATOM 2715 N N . THR A 1 372 ? -14.228 13.387 11.962 1.00 78.88 372 THR A N 1
ATOM 2716 C CA . THR A 1 372 ? -14.986 14.631 11.846 1.00 78.88 372 THR A CA 1
ATOM 2717 C C . THR A 1 372 ? -16.254 14.513 12.690 1.00 78.88 372 THR A C 1
ATOM 2719 O O . THR A 1 372 ? -16.519 13.461 13.272 1.00 78.88 372 THR A O 1
ATOM 2722 N N . THR A 1 373 ? -17.035 15.587 12.789 1.00 79.62 373 THR A N 1
ATOM 2723 C CA . THR A 1 373 ? -18.236 15.633 13.632 1.00 79.62 373 THR A CA 1
ATOM 2724 C C . THR A 1 373 ? -19.174 14.445 13.371 1.00 79.62 373 THR A C 1
ATOM 2726 O O . THR A 1 373 ? -19.503 14.130 12.225 1.00 79.62 373 THR A O 1
ATOM 2729 N N . GLY A 1 374 ? -19.589 13.778 14.451 1.00 76.06 374 GLY A N 1
ATOM 2730 C CA . GLY A 1 374 ? -20.532 12.657 14.422 1.00 76.06 374 GLY A CA 1
ATOM 2731 C C . GLY A 1 374 ? -19.944 11.307 13.997 1.00 76.06 374 GLY A C 1
ATOM 2732 O O . GLY A 1 374 ? -20.679 10.324 13.964 1.00 76.06 374 GLY A O 1
ATOM 2733 N N . GLN A 1 375 ? -18.648 11.226 13.673 1.00 84.00 375 GLN A N 1
ATOM 2734 C CA . GLN A 1 375 ? -18.010 9.949 13.347 1.00 84.00 375 GLN A CA 1
ATOM 2735 C C . GLN A 1 375 ? -17.958 9.034 14.580 1.00 84.00 375 GLN A C 1
ATOM 2737 O O . GLN A 1 375 ? -17.580 9.476 15.668 1.00 84.00 375 GLN A O 1
ATOM 2742 N N . SER A 1 376 ? -18.261 7.747 14.381 1.00 87.19 376 SER A N 1
ATOM 2743 C CA . SER A 1 376 ? -18.050 6.712 15.396 1.00 87.19 376 SER A CA 1
ATOM 2744 C C . SER A 1 376 ? -17.124 5.595 14.914 1.00 87.19 376 SER A C 1
ATOM 2746 O O . SER A 1 376 ? -17.226 5.137 13.775 1.00 87.19 376 SER A O 1
ATOM 2748 N N . LEU A 1 377 ? -16.224 5.153 15.794 1.00 91.69 377 LEU A N 1
ATOM 2749 C CA . LEU A 1 377 ? -15.324 4.020 15.579 1.00 91.69 377 LEU A CA 1
ATOM 2750 C C . LEU A 1 377 ? -15.489 3.008 16.712 1.00 91.69 377 LEU A C 1
ATOM 2752 O O . LEU A 1 377 ? -15.288 3.345 17.875 1.00 91.69 377 LEU A O 1
ATOM 2756 N N . SER A 1 378 ? -15.773 1.755 16.377 1.00 91.19 378 SER A N 1
ATOM 2757 C CA . SER A 1 378 ? -15.771 0.658 17.347 1.00 91.19 378 SER A CA 1
ATOM 2758 C C . SER A 1 378 ? -14.636 -0.306 17.033 1.00 91.19 378 SER A C 1
ATOM 2760 O O . SER A 1 378 ? -14.562 -0.837 15.925 1.00 91.19 378 SER A O 1
ATOM 2762 N N . LEU A 1 379 ? -13.761 -0.546 18.009 1.00 93.62 379 LEU A N 1
ATOM 2763 C CA . LEU A 1 379 ? -12.729 -1.580 17.951 1.00 93.62 379 LEU A CA 1
ATOM 2764 C C . LEU A 1 379 ? -13.178 -2.749 18.816 1.00 93.62 379 LEU A C 1
ATOM 2766 O O . LEU A 1 379 ? -13.232 -2.617 20.036 1.00 93.62 379 LEU A O 1
ATOM 2770 N N . ASN A 1 380 ? -13.492 -3.884 18.201 1.00 90.56 380 ASN A N 1
ATOM 2771 C CA . ASN A 1 380 ? -14.080 -5.028 18.885 1.00 90.56 380 ASN A CA 1
ATOM 2772 C C . ASN A 1 380 ? -13.155 -6.237 18.805 1.00 90.56 380 ASN A C 1
ATOM 2774 O O . ASN A 1 380 ? -12.866 -6.718 17.711 1.00 90.56 380 ASN A O 1
ATOM 2778 N N . ASP A 1 381 ? -12.729 -6.754 19.955 1.00 91.00 381 ASP A N 1
ATOM 2779 C CA . ASP A 1 381 ? -12.164 -8.098 20.030 1.00 91.00 381 ASP A CA 1
ATOM 2780 C C . ASP A 1 381 ? -13.303 -9.124 20.087 1.00 91.00 381 ASP A C 1
ATOM 2782 O O . ASP A 1 381 ? -14.110 -9.119 21.019 1.00 91.00 381 ASP A O 1
ATOM 2786 N N . VAL A 1 382 ? -13.387 -9.981 19.070 1.00 90.75 382 VAL A N 1
ATOM 2787 C CA . VAL A 1 382 ? -14.380 -11.063 18.977 1.00 90.75 382 VAL A CA 1
ATOM 2788 C C . VAL A 1 382 ? -13.776 -12.431 19.315 1.00 90.75 382 VAL A C 1
ATOM 2790 O O . VAL A 1 382 ? -14.434 -13.459 19.141 1.00 90.75 382 VAL A O 1
ATOM 2793 N N . GLY A 1 383 ? -12.522 -12.463 19.780 1.00 86.81 383 GLY A N 1
ATOM 2794 C CA . GLY A 1 383 ? -11.867 -13.665 20.275 1.00 86.81 383 GLY A CA 1
ATOM 2795 C C . GLY A 1 383 ? -12.530 -14.208 21.538 1.00 86.81 383 GLY A C 1
ATOM 2796 O O . GLY A 1 383 ? -12.852 -13.464 22.464 1.00 86.81 383 GLY A O 1
ATOM 2797 N N . THR A 1 384 ? -12.721 -15.527 21.590 1.00 88.44 384 THR A N 1
ATOM 2798 C CA . THR A 1 384 ? -13.371 -16.192 22.735 1.00 88.44 384 THR A CA 1
ATOM 2799 C C . THR A 1 384 ? -12.384 -16.913 23.648 1.00 88.44 384 THR A C 1
ATOM 2801 O O . THR A 1 384 ? -12.709 -17.236 24.788 1.00 88.44 384 THR A O 1
ATOM 2804 N N . THR A 1 385 ? -11.160 -17.132 23.168 1.00 91.88 385 THR A N 1
ATOM 2805 C CA . THR A 1 385 ? -10.072 -17.806 23.888 1.00 91.88 385 THR A CA 1
ATOM 2806 C C . THR A 1 385 ? -8.829 -16.921 23.951 1.00 91.88 385 THR A C 1
ATOM 2808 O O . THR A 1 385 ? -8.707 -15.967 23.188 1.00 91.88 385 THR A O 1
ATOM 2811 N N . GLU A 1 386 ? -7.875 -17.241 24.830 1.00 88.00 386 GLU A N 1
ATOM 2812 C CA . GLU A 1 386 ? -6.652 -16.437 24.992 1.00 88.00 386 GLU A CA 1
ATOM 2813 C C . GLU A 1 386 ? -5.838 -16.318 23.695 1.00 88.00 386 GLU A C 1
ATOM 2815 O O . GLU A 1 386 ? -5.355 -15.240 23.367 1.00 88.00 386 GLU A O 1
ATOM 2820 N N . ALA A 1 387 ? -5.745 -17.402 22.919 1.00 86.56 387 ALA A N 1
ATOM 2821 C CA . ALA A 1 387 ? -5.048 -17.418 21.631 1.00 86.56 387 ALA A CA 1
ATOM 2822 C C . ALA A 1 387 ? -5.784 -16.634 20.528 1.00 86.56 387 ALA A C 1
ATOM 2824 O O . ALA A 1 387 ? -5.195 -16.316 19.498 1.00 86.56 387 ALA A O 1
ATOM 2825 N N . GLU A 1 388 ? -7.072 -16.345 20.727 1.00 91.25 388 GLU A N 1
ATOM 2826 C CA . GLU A 1 388 ? -7.903 -15.595 19.787 1.00 91.25 388 GLU A CA 1
ATOM 2827 C C . GLU A 1 388 ? -8.043 -14.118 20.156 1.00 91.25 388 GLU A C 1
ATOM 2829 O O . GLU A 1 388 ? -8.664 -13.374 19.396 1.00 91.25 388 GLU A O 1
ATOM 2834 N N . LYS A 1 389 ? -7.501 -13.683 21.297 1.00 90.38 389 LYS A N 1
ATOM 2835 C CA . LYS A 1 389 ? -7.552 -12.277 21.690 1.00 90.38 389 LYS A CA 1
ATOM 2836 C C . LYS A 1 389 ? -6.745 -11.415 20.735 1.00 90.38 389 LYS A C 1
ATOM 2838 O O . LYS A 1 389 ? -5.715 -11.830 20.201 1.00 90.38 389 LYS A O 1
ATOM 2843 N N . SER A 1 390 ? -7.221 -10.195 20.552 1.00 96.00 390 SER A N 1
ATOM 2844 C CA . SER A 1 390 ? -6.584 -9.200 19.701 1.00 96.00 390 SER A CA 1
ATOM 2845 C C . SER A 1 390 ? -5.929 -8.105 20.538 1.00 96.00 390 SER A C 1
ATOM 2847 O O . SER A 1 390 ? -6.387 -7.775 21.635 1.00 96.00 390 SER A O 1
ATOM 2849 N N . THR A 1 391 ? -4.858 -7.514 20.016 1.00 94.81 391 THR A N 1
ATOM 2850 C CA . THR A 1 391 ? -4.153 -6.402 20.662 1.00 94.81 391 THR A CA 1
ATOM 2851 C C . THR A 1 391 ? -3.918 -5.252 19.694 1.00 94.81 391 THR A C 1
ATOM 2853 O O . THR A 1 391 ? -3.819 -5.433 18.477 1.00 94.81 391 THR A O 1
ATOM 2856 N N . VAL A 1 392 ? -3.815 -4.048 20.253 1.00 96.56 392 VAL A N 1
ATOM 2857 C CA . VAL A 1 392 ? -3.404 -2.837 19.543 1.00 96.56 392 VAL A CA 1
ATOM 2858 C C . VAL A 1 392 ? -2.163 -2.263 20.225 1.00 96.56 392 VAL A C 1
ATOM 2860 O O . VAL A 1 392 ? -2.178 -1.969 21.411 1.00 96.56 392 VAL A O 1
ATOM 2863 N N . GLY A 1 393 ? -1.072 -2.077 19.491 1.00 95.44 393 GLY A N 1
ATOM 2864 C CA . GLY A 1 393 ? 0.127 -1.416 19.993 1.00 95.44 393 GLY A CA 1
ATOM 2865 C C . GLY A 1 393 ? -0.169 0.048 20.296 1.00 95.44 393 GLY A C 1
ATOM 2866 O O . GLY A 1 393 ? -0.344 0.426 21.451 1.00 95.44 393 GLY A O 1
ATOM 2867 N N . THR A 1 394 ? -0.266 0.869 19.254 1.00 94.62 394 THR A N 1
ATOM 2868 C CA . THR A 1 394 ? -0.620 2.290 19.396 1.00 94.62 394 THR A CA 1
ATOM 2869 C C . THR A 1 394 ? -1.948 2.590 18.716 1.00 94.62 394 THR A C 1
ATOM 2871 O O . THR A 1 394 ? -2.122 2.241 17.553 1.00 94.62 394 THR A O 1
ATOM 2874 N N . PHE A 1 395 ? -2.857 3.281 19.405 1.00 95.31 395 PHE A N 1
ATOM 2875 C CA . PHE A 1 395 ? -4.082 3.848 18.848 1.00 95.31 395 PHE A CA 1
ATOM 2876 C C . PHE A 1 395 ? -4.027 5.381 18.893 1.00 95.31 395 PHE A C 1
ATOM 2878 O O . PHE A 1 395 ? -4.130 5.975 19.959 1.00 95.31 395 PHE A O 1
ATOM 2885 N N . GLY A 1 396 ? -3.853 6.024 17.740 1.00 93.25 396 GLY A N 1
ATOM 2886 C CA . GLY A 1 396 ? -3.876 7.476 17.590 1.00 93.25 396 GLY A CA 1
ATOM 2887 C C . GLY A 1 396 ? -5.228 7.989 17.095 1.00 93.25 396 GLY A C 1
ATOM 2888 O O . GLY A 1 396 ? -5.765 7.478 16.114 1.00 93.25 396 GLY A O 1
ATOM 2889 N N . VAL A 1 397 ? -5.737 9.040 17.731 1.00 91.75 397 VAL A N 1
ATOM 2890 C CA . VAL A 1 397 ? -6.973 9.738 17.368 1.00 91.75 397 VAL A CA 1
ATOM 2891 C C . VAL A 1 397 ? -6.660 11.181 16.994 1.00 91.75 397 VAL A C 1
ATOM 2893 O O . VAL A 1 397 ? -5.932 11.871 17.709 1.00 91.75 397 VAL A O 1
ATOM 2896 N N . THR A 1 398 ? -7.239 11.627 15.879 1.00 88.44 398 THR A N 1
ATOM 2897 C CA . THR A 1 398 ? -7.243 13.022 15.421 1.00 88.44 398 THR A CA 1
ATOM 2898 C C . THR A 1 398 ? -8.678 13.476 15.129 1.00 88.44 398 THR A C 1
ATOM 2900 O O . THR A 1 398 ? -9.463 12.715 14.566 1.00 88.44 398 THR A O 1
ATOM 2903 N N . GLY A 1 399 ? -9.035 14.713 15.482 1.00 85.62 399 GLY A N 1
ATOM 2904 C CA . GLY A 1 399 ? -10.356 15.301 15.203 1.00 85.62 399 GLY A CA 1
ATOM 2905 C C . GLY A 1 399 ? -11.487 14.890 16.168 1.00 85.62 399 GLY A C 1
ATOM 2906 O O . GLY A 1 399 ? -11.233 14.428 17.275 1.00 85.62 399 GLY A O 1
ATOM 2907 N N . GLN A 1 400 ? -12.750 15.108 15.779 1.00 85.06 400 GLN A N 1
ATOM 2908 C CA . GLN A 1 400 ? -13.951 14.949 16.633 1.00 85.06 400 GLN A CA 1
ATOM 2909 C C . GLN A 1 400 ? -14.506 13.511 16.640 1.00 85.06 400 GLN A C 1
ATOM 2911 O O . GLN A 1 400 ? -15.683 13.283 16.368 1.00 85.06 400 GLN A O 1
ATOM 2916 N N . LEU A 1 401 ? -13.648 12.527 16.908 1.00 86.25 401 LEU A N 1
ATOM 2917 C CA . LEU A 1 401 ? -14.032 11.114 16.897 1.00 86.25 401 LEU A CA 1
ATOM 2918 C C . LEU A 1 401 ? -14.713 10.688 18.210 1.00 86.25 401 LEU A C 1
ATOM 2920 O O . LEU A 1 401 ? -14.195 10.958 19.295 1.00 86.25 401 LEU A O 1
ATOM 2924 N N . ALA A 1 402 ? -15.809 9.932 18.099 1.00 87.69 402 ALA A N 1
ATOM 2925 C CA . ALA A 1 402 ? -16.327 9.097 19.179 1.00 87.69 402 ALA A CA 1
ATOM 2926 C C . ALA A 1 402 ? -15.831 7.648 19.005 1.00 87.69 402 ALA A C 1
ATOM 2928 O O . ALA A 1 402 ? -16.247 6.967 18.068 1.00 87.69 402 ALA A O 1
ATOM 2929 N N . ALA A 1 403 ? -14.944 7.157 19.873 1.00 88.31 403 ALA A N 1
ATOM 2930 C CA . ALA A 1 403 ? -14.402 5.802 19.773 1.00 88.31 403 ALA A CA 1
ATOM 2931 C C . ALA A 1 403 ? -14.765 4.923 20.973 1.00 88.31 403 ALA A C 1
ATOM 2933 O O . ALA A 1 403 ? -14.621 5.326 22.126 1.00 88.31 403 ALA A O 1
ATOM 2934 N N . VAL A 1 404 ? -15.141 3.677 20.698 1.00 88.44 404 VAL A N 1
ATOM 2935 C CA . VAL A 1 404 ? -15.295 2.625 21.706 1.00 88.44 404 VAL A CA 1
ATOM 2936 C C . VAL A 1 404 ? -14.192 1.591 21.505 1.00 88.44 404 VAL A C 1
ATOM 2938 O O . VAL A 1 404 ? -14.086 0.966 20.449 1.00 88.44 404 VAL A O 1
ATOM 2941 N N . VAL A 1 405 ? -13.362 1.410 22.530 1.00 91.75 405 VAL A N 1
ATOM 2942 C CA . VAL A 1 405 ? -12.190 0.532 22.525 1.00 91.75 405 VAL A CA 1
ATOM 2943 C C . VAL A 1 405 ? -12.496 -0.710 23.362 1.00 91.75 405 VAL A C 1
ATOM 2945 O O . VAL A 1 405 ? -12.295 -0.740 24.576 1.00 91.75 405 VAL A O 1
ATOM 2948 N N . ASN A 1 406 ? -12.987 -1.756 22.695 1.00 89.06 406 ASN A N 1
ATOM 2949 C CA . ASN A 1 406 ? -13.254 -3.080 23.267 1.00 89.06 406 ASN A CA 1
ATOM 2950 C C . ASN A 1 406 ? -12.108 -4.070 22.976 1.00 89.06 406 ASN A C 1
ATOM 2952 O O . ASN A 1 406 ? -12.344 -5.270 22.830 1.00 89.06 406 ASN A O 1
ATOM 2956 N N . VAL A 1 407 ? -10.868 -3.581 22.896 1.00 88.81 407 VAL A N 1
ATOM 2957 C CA . VAL A 1 407 ? -9.649 -4.363 22.632 1.00 88.81 407 VAL A CA 1
ATOM 2958 C C . VAL A 1 407 ? -8.521 -3.902 23.557 1.00 88.81 407 VAL A C 1
ATOM 2960 O O . VAL A 1 407 ? -8.448 -2.722 23.894 1.00 88.81 407 VAL A O 1
ATOM 2963 N N . THR A 1 408 ? -7.640 -4.812 23.973 1.00 90.06 408 THR A N 1
ATOM 2964 C CA . THR A 1 408 ? -6.453 -4.447 24.761 1.00 90.06 408 THR A CA 1
ATOM 2965 C C . THR A 1 408 ? -5.512 -3.568 23.936 1.00 90.06 408 THR A C 1
ATOM 2967 O O . THR A 1 408 ? -5.187 -3.926 22.799 1.00 90.06 408 THR A O 1
ATOM 2970 N N . ALA A 1 409 ? -5.031 -2.459 24.507 1.00 92.00 409 ALA A N 1
ATOM 2971 C CA . ALA A 1 409 ? -4.098 -1.555 23.836 1.00 92.00 409 ALA A CA 1
ATOM 2972 C C . ALA A 1 409 ? -2.865 -1.200 24.688 1.00 92.00 409 ALA A C 1
ATOM 2974 O O . ALA A 1 409 ? -2.963 -1.066 25.905 1.00 92.00 409 ALA A O 1
ATOM 2975 N N . THR A 1 410 ? -1.695 -0.994 24.079 1.00 91.06 410 THR A N 1
ATOM 2976 C CA . THR A 1 410 ? -0.518 -0.509 24.826 1.00 91.06 410 THR A CA 1
ATOM 2977 C C . THR A 1 410 ? -0.607 1.001 25.023 1.00 91.06 410 THR A C 1
ATOM 2979 O O . THR A 1 410 ? -0.653 1.485 26.150 1.00 91.06 410 THR A O 1
ATOM 2982 N N . ASN A 1 411 ? -0.686 1.756 23.930 1.00 89.50 411 ASN A N 1
ATOM 2983 C CA . ASN A 1 411 ? -0.726 3.213 23.953 1.00 89.50 411 ASN A CA 1
ATOM 2984 C C . ASN A 1 411 ? -1.978 3.719 23.245 1.00 89.50 411 ASN A C 1
ATOM 2986 O O . ASN A 1 411 ? -2.253 3.325 22.114 1.00 89.50 411 ASN A O 1
ATOM 2990 N N . LEU A 1 412 ? -2.689 4.649 23.872 1.00 94.50 412 LEU A N 1
ATOM 2991 C CA . LEU A 1 412 ? -3.741 5.433 23.239 1.00 94.50 412 LEU A CA 1
ATOM 2992 C C . LEU A 1 412 ? -3.322 6.900 23.245 1.00 94.50 412 LEU A C 1
ATOM 2994 O O . LEU A 1 412 ? -2.963 7.430 24.291 1.00 94.50 412 LEU A O 1
ATOM 2998 N N . THR A 1 413 ? -3.373 7.563 22.097 1.00 93.00 413 THR A N 1
ATOM 2999 C CA . THR A 1 413 ? -2.998 8.969 21.947 1.00 93.00 413 THR A CA 1
ATOM 3000 C C . THR A 1 413 ? -4.154 9.750 21.340 1.00 93.00 413 THR A C 1
ATOM 3002 O O . THR A 1 413 ? -4.626 9.418 20.258 1.00 93.00 413 THR A O 1
ATOM 3005 N N . ILE A 1 414 ? -4.577 10.819 22.006 1.00 91.88 414 ILE A N 1
ATOM 3006 C CA . ILE A 1 414 ? -5.556 11.789 21.514 1.00 91.88 414 ILE A CA 1
ATOM 3007 C C . ILE A 1 414 ? -4.789 13.076 21.208 1.00 91.88 414 ILE A C 1
ATOM 3009 O O . ILE A 1 414 ? -4.288 13.737 22.120 1.00 91.88 414 ILE A O 1
ATOM 3013 N N . ASP A 1 415 ? -4.664 13.416 19.925 1.00 89.12 415 ASP A N 1
ATOM 3014 C CA . ASP A 1 415 ? -3.908 14.592 19.478 1.00 89.12 415 ASP A CA 1
ATOM 3015 C C . ASP A 1 415 ? -4.568 15.903 19.951 1.00 89.12 415 ASP A C 1
ATOM 3017 O O . ASP A 1 415 ? -5.785 15.961 20.143 1.00 89.12 415 ASP A O 1
ATOM 3021 N N . ALA A 1 416 ? -3.787 16.977 20.085 1.00 78.81 416 ALA A N 1
ATOM 3022 C CA . ALA A 1 416 ? -4.269 18.319 20.409 1.00 78.81 416 ALA A CA 1
ATOM 3023 C C . ALA A 1 416 ? -5.336 18.844 19.431 1.00 78.81 416 ALA A C 1
ATOM 3025 O O . ALA A 1 416 ? -6.241 19.576 19.835 1.00 78.81 416 ALA A O 1
ATOM 3026 N N . ALA A 1 417 ? -5.271 18.434 18.161 1.00 81.00 417 ALA A N 1
ATOM 3027 C CA . ALA A 1 417 ? -6.272 18.740 17.142 1.00 81.00 417 ALA A CA 1
ATOM 3028 C C . ALA A 1 417 ? -7.625 18.027 17.369 1.00 81.00 417 ALA A C 1
ATOM 3030 O O . ALA A 1 417 ? -8.604 18.326 16.684 1.00 81.00 417 ALA A O 1
ATOM 3031 N N . SER A 1 418 ? -7.711 17.098 18.324 1.00 83.81 418 SER A N 1
ATOM 3032 C CA . SER A 1 418 ? -8.895 16.273 18.609 1.00 83.81 418 SER A CA 1
ATOM 3033 C C . SER A 1 418 ? -9.824 16.918 19.634 1.00 83.81 418 SER A C 1
ATOM 3035 O O . SER A 1 418 ? -10.121 16.347 20.686 1.00 83.81 418 SER A O 1
ATOM 3037 N N . SER A 1 419 ? -10.255 18.151 19.367 1.00 83.75 419 SER A N 1
ATOM 3038 C CA . SER A 1 419 ? -11.146 18.843 20.297 1.00 83.75 419 SER A CA 1
ATOM 3039 C C . SER A 1 419 ? -12.508 18.151 20.356 1.00 83.75 419 SER A C 1
ATOM 3041 O O . SER A 1 419 ? -13.110 17.923 19.314 1.00 83.75 419 SER A O 1
ATOM 3043 N N . GLY A 1 420 ? -12.991 17.821 21.555 1.00 84.00 420 GLY A N 1
ATOM 3044 C CA . GLY A 1 420 ? -14.275 17.144 21.757 1.00 84.00 420 GLY A CA 1
ATOM 3045 C C . GLY A 1 420 ? -14.277 15.648 21.433 1.00 84.00 420 GLY A C 1
ATOM 3046 O O . GLY A 1 420 ? -15.352 15.056 21.365 1.00 84.00 420 GLY A O 1
ATOM 3047 N N . ALA A 1 421 ? -13.112 15.026 21.218 1.00 88.62 421 ALA A N 1
ATOM 3048 C CA . ALA A 1 421 ? -13.034 13.577 21.044 1.00 88.62 421 ALA A CA 1
ATOM 3049 C C . ALA A 1 421 ? -13.547 12.851 22.296 1.00 88.62 421 ALA A C 1
ATOM 3051 O O . ALA A 1 421 ? -13.215 13.237 23.417 1.00 88.62 421 ALA A O 1
ATOM 3052 N N . SER A 1 422 ? -14.325 11.787 22.108 1.00 90.44 422 SER A N 1
ATOM 3053 C CA . SER A 1 422 ? -14.868 10.983 23.204 1.00 90.44 422 SER A CA 1
ATOM 3054 C C . SER A 1 422 ? -14.445 9.533 23.045 1.00 90.44 422 SER A C 1
ATOM 3056 O O . SER A 1 422 ? -14.739 8.912 22.030 1.00 90.44 422 SER A O 1
ATOM 3058 N N . ILE A 1 423 ? -13.733 8.996 24.030 1.00 92.88 423 ILE A N 1
ATOM 3059 C CA . ILE A 1 423 ? -13.133 7.667 23.985 1.00 92.88 423 ILE A CA 1
ATOM 3060 C C . ILE A 1 423 ? -13.611 6.860 25.189 1.00 92.88 423 ILE A C 1
ATOM 3062 O O . ILE A 1 423 ? -13.452 7.287 26.330 1.00 92.88 423 ILE A O 1
ATOM 3066 N N . THR A 1 424 ? -14.160 5.674 24.944 1.00 93.06 424 THR A N 1
ATOM 3067 C CA . THR A 1 424 ? -14.540 4.718 25.991 1.00 93.06 424 THR A CA 1
ATOM 3068 C C . THR A 1 424 ? -13.619 3.504 25.954 1.00 93.06 424 THR A C 1
ATOM 3070 O O . THR A 1 424 ? -13.544 2.809 24.941 1.00 93.06 424 THR A O 1
ATOM 3073 N N . CYS A 1 425 ? -12.931 3.232 27.061 1.00 94.12 425 CYS A N 1
ATOM 3074 C CA . CYS A 1 425 ? -11.971 2.143 27.212 1.00 94.12 425 CYS A CA 1
ATOM 3075 C C . CYS A 1 425 ? -12.580 1.002 28.037 1.00 94.12 425 CYS A C 1
ATOM 3077 O O . CYS A 1 425 ? -12.592 1.049 29.270 1.00 94.12 425 CYS A O 1
ATOM 3079 N N . ASN A 1 426 ? -13.041 -0.041 27.343 1.00 90.94 426 ASN A N 1
ATOM 3080 C CA . ASN A 1 426 ? -13.697 -1.206 27.947 1.00 90.94 426 ASN A CA 1
ATOM 3081 C C . ASN A 1 426 ? -12.752 -2.404 28.139 1.00 90.94 426 ASN A C 1
ATOM 3083 O O . ASN A 1 426 ? -13.145 -3.441 28.680 1.00 90.94 426 ASN A O 1
ATOM 3087 N N . LYS A 1 427 ? -11.504 -2.284 27.683 1.00 92.44 427 LYS A N 1
ATOM 3088 C CA . LYS A 1 427 ? -10.434 -3.274 27.848 1.00 92.44 427 LYS A CA 1
ATOM 3089 C C . LYS A 1 427 ? -9.155 -2.602 28.349 1.00 92.44 427 LYS A C 1
ATOM 3091 O O . LYS A 1 427 ? -9.065 -1.375 28.280 1.00 92.44 427 LYS A O 1
ATOM 3096 N N . PRO A 1 428 ? -8.179 -3.384 28.849 1.00 93.69 428 PRO A N 1
ATOM 3097 C CA . PRO A 1 428 ? -6.982 -2.812 29.439 1.00 93.69 428 PRO A CA 1
ATOM 3098 C C . PRO A 1 428 ? -6.181 -1.926 28.476 1.00 93.69 428 PRO A C 1
ATOM 3100 O O . PRO A 1 428 ? -5.951 -2.310 27.327 1.00 93.69 428 PRO A O 1
ATOM 3103 N N . VAL A 1 429 ? -5.714 -0.774 28.969 1.00 95.62 429 VAL A N 1
ATOM 3104 C CA . VAL A 1 429 ? -4.809 0.138 28.249 1.00 95.62 429 VAL A CA 1
ATOM 3105 C C . VAL A 1 429 ? -3.583 0.453 29.108 1.00 95.62 429 VAL A C 1
ATOM 3107 O O . VAL A 1 429 ? -3.725 0.845 30.261 1.00 95.62 429 VAL A O 1
ATOM 3110 N N . THR A 1 430 ? -2.354 0.318 28.602 1.00 94.50 430 THR A N 1
ATOM 3111 C CA . THR A 1 430 ? -1.174 0.631 29.438 1.00 94.50 430 THR A CA 1
ATOM 3112 C C . THR A 1 430 ? -1.025 2.131 29.683 1.00 94.50 430 THR A C 1
ATOM 3114 O O . THR A 1 430 ? -0.796 2.553 30.816 1.00 94.50 430 THR A O 1
ATOM 3117 N N . THR A 1 431 ? -1.136 2.961 28.647 1.00 95.62 431 THR A N 1
ATOM 3118 C CA . THR A 1 431 ? -1.004 4.418 28.782 1.00 95.62 431 THR A CA 1
ATOM 3119 C C . THR A 1 431 ? -1.942 5.165 27.842 1.00 95.62 431 THR A C 1
ATOM 3121 O O . THR A 1 431 ? -2.052 4.825 26.664 1.00 95.62 431 THR A O 1
ATOM 3124 N N . ILE A 1 432 ? -2.591 6.207 28.361 1.00 97.38 432 ILE A N 1
ATOM 3125 C CA . ILE A 1 432 ? -3.385 7.165 27.590 1.00 97.38 432 ILE A CA 1
ATOM 3126 C C . ILE A 1 432 ? -2.678 8.523 27.612 1.00 97.38 432 ILE A C 1
ATOM 3128 O O . ILE A 1 432 ? -2.465 9.088 28.679 1.00 97.38 432 ILE A O 1
ATOM 3132 N N . ASN A 1 433 ? -2.351 9.063 26.440 1.00 95.19 433 ASN A N 1
ATOM 3133 C CA . ASN A 1 433 ? -1.809 10.405 26.248 1.00 95.19 433 ASN A CA 1
ATOM 3134 C C . ASN A 1 433 ? -2.877 11.283 25.598 1.00 95.19 433 ASN A C 1
ATOM 3136 O O . ASN A 1 433 ? -3.227 11.081 24.439 1.00 95.19 433 ASN A O 1
ATOM 3140 N N . ASN A 1 434 ? -3.396 12.266 26.317 1.00 94.75 434 ASN A N 1
ATOM 3141 C CA . ASN A 1 434 ? -4.504 13.090 25.868 1.00 94.75 434 ASN A CA 1
ATOM 3142 C C . ASN A 1 434 ? -4.134 14.569 25.814 1.00 94.75 434 ASN A C 1
ATOM 3144 O O . ASN A 1 434 ? -4.020 15.222 26.844 1.00 94.75 434 ASN A O 1
ATOM 3148 N N . ALA A 1 435 ? -4.016 15.119 24.610 1.00 92.44 435 ALA A N 1
ATOM 3149 C CA . ALA A 1 435 ? -3.836 16.550 24.382 1.00 92.44 435 ALA A CA 1
ATOM 3150 C C . ALA A 1 435 ? -5.117 17.246 23.870 1.00 92.44 435 ALA A C 1
ATOM 3152 O O . ALA A 1 435 ? -5.135 18.471 23.719 1.00 92.44 435 ALA A O 1
ATOM 3153 N N . GLY A 1 436 ? -6.190 16.489 23.606 1.00 90.25 436 GLY A N 1
ATOM 3154 C CA . GLY A 1 436 ? -7.422 16.987 22.994 1.00 90.25 436 GLY A CA 1
ATOM 3155 C C . GLY A 1 436 ? -8.215 17.912 23.919 1.00 90.25 436 GLY A C 1
ATOM 3156 O O . GLY A 1 436 ? -8.538 17.558 25.052 1.00 90.25 436 GLY A O 1
ATOM 3157 N N . GLN A 1 437 ? -8.564 19.101 23.431 1.00 84.56 437 GLN A N 1
ATOM 3158 C CA . GLN A 1 437 ? -9.324 20.104 24.191 1.00 84.56 437 GLN A CA 1
ATOM 3159 C C . GLN A 1 437 ? -10.793 19.690 24.347 1.00 84.56 437 GLN A C 1
ATOM 3161 O O . GLN A 1 437 ? -11.448 19.392 23.348 1.00 84.56 437 GLN A O 1
ATOM 3166 N N . GLY A 1 438 ? -11.346 19.707 25.560 1.00 86.50 438 GLY A N 1
ATOM 3167 C CA . GLY A 1 438 ? -12.732 19.286 25.801 1.00 86.50 438 GLY A CA 1
ATOM 3168 C C . GLY A 1 438 ? -12.976 17.801 25.523 1.00 86.50 438 GLY A C 1
ATOM 3169 O O . GLY A 1 438 ? -14.105 17.405 25.250 1.00 86.50 438 GLY A O 1
ATOM 3170 N N . SER A 1 439 ? -11.913 16.996 25.488 1.00 89.06 439 SER A N 1
ATOM 3171 C CA . SER A 1 439 ? -12.009 15.556 25.262 1.00 89.06 439 SER A CA 1
ATOM 3172 C C . SER A 1 439 ? -12.650 14.848 26.456 1.00 89.06 439 SER A C 1
ATOM 3174 O O . SER A 1 439 ? -12.605 15.331 27.589 1.00 89.06 439 SER A O 1
ATOM 3176 N N . ASN A 1 440 ? -13.247 13.690 26.202 1.00 91.19 440 ASN A N 1
ATOM 3177 C CA . ASN A 1 440 ? -13.874 12.862 27.220 1.00 91.19 440 ASN A CA 1
ATOM 3178 C C . ASN A 1 440 ? -13.324 11.440 27.174 1.00 91.19 440 ASN A C 1
ATOM 3180 O O . ASN A 1 440 ? -13.469 10.753 26.166 1.00 91.19 440 ASN A O 1
ATOM 3184 N N . ILE A 1 441 ? -12.706 11.006 28.264 1.00 94.56 441 ILE A N 1
ATOM 3185 C CA . ILE A 1 441 ? -12.172 9.661 28.445 1.00 94.56 441 ILE A CA 1
ATOM 3186 C C . ILE A 1 441 ? -13.027 8.958 29.491 1.00 94.56 441 ILE A C 1
ATOM 3188 O O . ILE A 1 441 ? -13.089 9.390 30.637 1.00 94.56 441 ILE A O 1
ATOM 3192 N N . ILE A 1 442 ? -13.639 7.843 29.106 1.00 94.44 442 ILE A N 1
ATOM 3193 C CA . ILE A 1 442 ? -14.416 6.984 29.997 1.00 94.44 442 ILE A CA 1
ATOM 3194 C C . ILE A 1 442 ? -13.647 5.680 30.185 1.00 94.44 442 ILE A C 1
ATOM 3196 O O . ILE A 1 442 ? -13.366 4.973 29.217 1.00 94.44 442 ILE A O 1
ATOM 3200 N N . VAL A 1 443 ? -13.314 5.350 31.427 1.00 95.38 443 VAL A N 1
ATOM 3201 C CA . VAL A 1 443 ? -12.559 4.152 31.796 1.00 95.38 443 VAL A CA 1
ATOM 3202 C C . VAL A 1 443 ? -13.476 3.188 32.536 1.00 95.38 443 VAL A C 1
ATOM 3204 O O . VAL A 1 443 ? -13.933 3.487 33.635 1.00 95.38 443 VAL A O 1
ATOM 3207 N N . THR A 1 444 ? -13.711 2.009 31.961 1.00 92.62 444 THR A N 1
ATOM 3208 C CA . THR A 1 444 ? -14.481 0.927 32.609 1.00 92.62 444 THR A CA 1
ATOM 3209 C C . THR A 1 444 ? -13.639 -0.337 32.818 1.00 92.62 444 THR A C 1
ATOM 3211 O O . THR A 1 444 ? -14.163 -1.408 33.112 1.00 92.62 444 THR A O 1
ATOM 3214 N N . SER A 1 445 ? -12.330 -0.245 32.586 1.00 93.12 445 SER A N 1
ATOM 3215 C CA . SER A 1 445 ? -11.365 -1.336 32.731 1.00 93.12 445 SER A CA 1
ATOM 3216 C C . SER A 1 445 ? -10.060 -0.802 33.328 1.00 93.12 445 SER A C 1
ATOM 3218 O O . SER A 1 445 ? -10.023 0.310 33.853 1.00 93.12 445 SER A O 1
ATOM 3220 N N . THR A 1 446 ? -8.987 -1.588 33.283 1.00 94.25 446 THR A N 1
ATOM 3221 C CA . THR A 1 446 ? -7.692 -1.192 33.843 1.00 94.25 446 THR A CA 1
ATOM 3222 C C . THR A 1 446 ? -6.921 -0.285 32.891 1.00 94.25 446 THR A C 1
ATOM 3224 O O . THR A 1 446 ? -6.619 -0.669 31.763 1.00 94.25 446 THR A O 1
ATOM 3227 N N . VAL A 1 447 ? -6.530 0.893 33.364 1.00 96.88 447 VAL A N 1
ATOM 3228 C CA . VAL A 1 447 ? -5.588 1.785 32.689 1.00 96.88 447 VAL A CA 1
ATOM 3229 C C . VAL A 1 447 ? -4.359 1.981 33.569 1.00 96.88 447 VAL A C 1
ATOM 3231 O O . VAL A 1 447 ? -4.478 2.299 34.746 1.00 96.88 447 VAL A O 1
ATOM 3234 N N . GLY A 1 448 ? -3.160 1.795 33.017 1.00 90.44 448 GLY A N 1
ATOM 3235 C CA . GLY A 1 448 ? -1.926 2.007 33.779 1.00 90.44 448 GLY A CA 1
ATOM 3236 C C . GLY A 1 448 ? -1.752 3.479 34.153 1.00 90.44 448 GLY A C 1
ATOM 3237 O O . GLY A 1 448 ? -1.850 3.848 35.321 1.00 90.44 448 GLY A O 1
ATOM 3238 N N . ASN A 1 449 ? -1.528 4.324 33.147 1.00 94.31 449 ASN A N 1
ATOM 3239 C CA . ASN A 1 449 ? -1.294 5.756 33.335 1.00 94.31 449 ASN A CA 1
ATOM 3240 C C . ASN A 1 449 ? -2.139 6.592 32.370 1.00 94.31 449 ASN A C 1
ATOM 3242 O O . ASN A 1 449 ? -2.307 6.222 31.207 1.00 94.31 449 ASN A O 1
ATOM 3246 N N . ILE A 1 450 ? -2.613 7.748 32.824 1.00 97.94 450 ILE A N 1
ATOM 3247 C CA . ILE A 1 450 ? -3.288 8.747 31.993 1.00 97.94 450 ILE A CA 1
ATOM 3248 C C . ILE A 1 450 ? -2.529 10.065 32.109 1.00 97.94 450 ILE A C 1
ATOM 3250 O O . ILE A 1 450 ? -2.378 10.599 33.200 1.00 97.94 450 ILE A O 1
ATOM 3254 N N . ILE A 1 451 ? -2.086 10.614 30.984 1.00 96.69 451 ILE A N 1
ATOM 3255 C CA . ILE A 1 451 ? -1.526 11.962 30.879 1.00 96.69 451 ILE A CA 1
ATOM 3256 C C . ILE A 1 451 ? -2.567 12.821 30.163 1.00 96.69 451 ILE A C 1
ATOM 3258 O O . ILE A 1 451 ? -2.811 12.628 28.976 1.00 96.69 451 ILE A O 1
ATOM 3262 N N . SER A 1 452 ? -3.198 13.753 30.874 1.00 94.75 452 SER A N 1
ATOM 3263 C CA . SER A 1 452 ? -4.266 14.617 30.365 1.00 94.75 452 SER A CA 1
ATOM 3264 C C . SER A 1 452 ? -3.814 16.077 30.302 1.00 94.75 452 SER A C 1
ATOM 3266 O O . SER A 1 452 ? -3.902 16.823 31.275 1.00 94.75 452 SER A O 1
ATOM 3268 N N . ALA A 1 453 ? -3.318 16.486 29.137 1.00 92.00 453 ALA A N 1
ATOM 3269 C CA . ALA A 1 453 ? -2.821 17.826 28.833 1.00 92.00 453 ALA A CA 1
ATOM 3270 C C . ALA A 1 453 ? -3.848 18.748 28.145 1.00 92.00 453 ALA A C 1
ATOM 3272 O O . ALA A 1 453 ? -3.641 19.960 28.088 1.00 92.00 453 ALA A O 1
ATOM 3273 N N . GLY A 1 454 ? -4.948 18.210 27.611 1.00 87.88 454 GLY A N 1
ATOM 3274 C CA . GLY A 1 454 ? -6.015 19.016 27.006 1.00 87.88 454 GLY A CA 1
ATOM 3275 C C . GLY A 1 454 ? -6.780 19.846 28.043 1.00 87.88 454 GLY A C 1
ATOM 3276 O O . GLY A 1 454 ? -7.112 19.329 29.104 1.00 87.88 454 GLY A O 1
ATOM 3277 N N . ASN A 1 455 ? -7.094 21.118 27.757 1.00 82.94 455 ASN A N 1
ATOM 3278 C CA . ASN A 1 455 ? -7.930 21.912 28.668 1.00 82.94 455 ASN A CA 1
ATOM 3279 C C . ASN A 1 455 ? -9.382 21.438 28.602 1.00 82.94 455 ASN A C 1
ATOM 3281 O O . ASN A 1 455 ? -9.848 20.997 27.547 1.00 82.94 455 ASN A O 1
ATOM 3285 N N . ASN A 1 456 ? -10.107 21.589 29.708 1.00 89.50 456 ASN A N 1
ATOM 3286 C CA . ASN A 1 456 ? -11.488 21.138 29.875 1.00 89.50 456 ASN A CA 1
ATOM 3287 C C . ASN A 1 456 ? -11.671 19.647 29.546 1.00 89.50 456 ASN A C 1
ATOM 3289 O O . ASN A 1 456 ? -12.764 19.226 29.169 1.00 89.50 456 ASN A O 1
ATOM 3293 N N . ALA A 1 457 ? -10.596 18.859 29.616 1.00 88.12 457 ALA A N 1
ATOM 3294 C CA . ALA A 1 457 ? -10.667 17.428 29.394 1.00 88.12 457 ALA A CA 1
ATOM 3295 C C . ALA A 1 457 ? -11.346 16.753 30.588 1.00 88.12 457 ALA A C 1
ATOM 3297 O O . ALA A 1 457 ? -11.223 17.194 31.733 1.00 88.12 457 ALA A O 1
ATOM 3298 N N . THR A 1 458 ? -12.046 15.663 30.315 1.00 92.81 458 THR A N 1
ATOM 3299 C CA . THR A 1 458 ? -12.742 14.871 31.324 1.00 92.81 458 THR A CA 1
ATOM 3300 C C . THR A 1 458 ? -12.186 13.455 31.330 1.00 92.81 458 THR A C 1
ATOM 3302 O O . THR A 1 458 ? -12.003 12.841 30.279 1.00 92.81 458 THR A O 1
ATOM 3305 N N . VAL A 1 459 ? -11.875 12.955 32.522 1.00 96.94 459 VAL A N 1
ATOM 3306 C CA . VAL A 1 459 ? -11.503 11.565 32.779 1.00 96.94 459 VAL A CA 1
ATOM 3307 C C . VAL A 1 459 ? -12.510 11.025 33.780 1.00 96.94 459 VAL A C 1
ATOM 3309 O O . VAL A 1 459 ? -12.477 11.389 34.952 1.00 96.94 459 VAL A O 1
ATOM 3312 N N . HIS A 1 460 ? -13.413 10.174 33.312 1.00 95.88 460 HIS A N 1
ATOM 3313 C CA . HIS A 1 460 ? -14.385 9.496 34.151 1.00 95.88 460 HIS A CA 1
ATOM 3314 C C . HIS A 1 460 ? -13.970 8.039 34.364 1.00 95.88 460 HIS A C 1
ATOM 3316 O O . HIS A 1 460 ? -13.859 7.275 33.402 1.00 95.88 460 HIS A O 1
ATOM 3322 N N . VAL A 1 461 ? -13.750 7.646 35.614 1.00 94.69 461 VAL A N 1
ATOM 3323 C CA . VAL A 1 461 ? -13.408 6.276 36.004 1.00 94.69 461 VAL A CA 1
ATOM 3324 C C . VAL A 1 461 ? -14.647 5.634 36.616 1.00 94.69 461 VAL A C 1
ATOM 3326 O O . VAL A 1 461 ? -15.010 5.920 37.753 1.00 94.69 461 VAL A O 1
ATOM 3329 N N . ALA A 1 462 ? -15.320 4.783 35.842 1.00 89.62 462 ALA A N 1
ATOM 3330 C CA . ALA A 1 462 ? -16.507 4.067 36.304 1.00 89.62 462 ALA A CA 1
ATOM 3331 C C . ALA A 1 462 ? -16.155 3.096 37.446 1.00 89.62 462 ALA A C 1
ATOM 3333 O O . ALA A 1 462 ? -15.001 2.701 37.571 1.00 89.62 462 ALA A O 1
ATOM 3334 N N . ASP A 1 463 ? -17.145 2.616 38.205 1.00 89.94 463 ASP A N 1
ATOM 3335 C CA . ASP A 1 463 ? -16.982 1.724 39.372 1.00 89.94 463 ASP A CA 1
ATOM 3336 C C . ASP A 1 463 ? -16.134 0.470 39.082 1.00 89.94 463 ASP A C 1
ATOM 3338 O O . ASP A 1 463 ? -15.456 -0.069 39.953 1.00 89.94 463 ASP A O 1
ATOM 3342 N N . SER A 1 464 ? -16.184 -0.019 37.840 1.00 87.19 464 SER A N 1
ATOM 3343 C CA . SER A 1 464 ? -15.420 -1.184 37.362 1.00 87.19 464 SER A CA 1
ATOM 3344 C C . SER A 1 464 ? -14.024 -0.837 36.825 1.00 87.19 464 SER A C 1
ATOM 3346 O O . SER A 1 464 ? -13.209 -1.725 36.567 1.00 87.19 464 SER A O 1
ATOM 3348 N N . GLY A 1 465 ? -13.750 0.450 36.634 1.00 92.06 465 GLY A N 1
ATOM 3349 C CA . GLY A 1 465 ? -12.493 0.992 36.154 1.00 92.06 465 GLY A CA 1
ATOM 3350 C C . GLY A 1 465 ? -11.437 1.067 37.252 1.00 92.06 465 GLY A C 1
ATOM 3351 O O . GLY A 1 465 ? -11.713 1.334 38.421 1.00 92.06 465 GLY A O 1
ATOM 3352 N N . THR A 1 466 ? -10.192 0.845 36.847 1.00 92.69 466 THR A N 1
ATOM 3353 C CA . THR A 1 466 ? -9.012 0.986 37.707 1.00 92.69 466 THR A CA 1
ATOM 3354 C C . THR A 1 466 ? -7.977 1.809 36.965 1.00 92.69 466 THR A C 1
ATOM 3356 O O . THR A 1 466 ? -7.639 1.486 35.830 1.00 92.69 466 THR A O 1
ATOM 3359 N N . VAL A 1 467 ? -7.460 2.863 37.586 1.00 97.31 467 VAL A N 1
ATOM 3360 C CA . VAL A 1 467 ? -6.377 3.676 37.030 1.00 97.31 467 VAL A CA 1
ATOM 3361 C C . VAL A 1 467 ? -5.207 3.692 38.005 1.00 97.31 467 VAL A C 1
ATOM 3363 O O . VAL A 1 467 ? -5.385 3.928 39.200 1.00 97.31 467 VAL A O 1
ATOM 3366 N N . GLY A 1 468 ? -3.998 3.441 37.504 1.00 93.12 468 GLY A N 1
ATOM 3367 C CA . GLY A 1 468 ? -2.782 3.635 38.289 1.00 93.12 468 GLY A CA 1
ATOM 3368 C C . GLY A 1 468 ? -2.596 5.118 38.591 1.00 93.12 468 GLY A C 1
ATOM 3369 O O . GLY A 1 468 ? -2.974 5.592 39.659 1.00 93.12 468 GLY A O 1
ATOM 3370 N N . THR A 1 469 ? -2.059 5.867 37.632 1.00 95.50 469 THR A N 1
ATOM 3371 C CA . THR A 1 469 ? -1.792 7.301 37.820 1.00 95.50 469 THR A CA 1
ATOM 3372 C C . THR A 1 469 ? -2.535 8.171 36.813 1.00 95.50 469 THR A C 1
ATOM 3374 O O . THR A 1 469 ? -2.692 7.797 35.648 1.00 95.50 469 THR A O 1
ATOM 3377 N N . VAL A 1 470 ? -2.970 9.354 37.250 1.00 97.88 470 VAL A N 1
ATOM 3378 C CA . VAL A 1 470 ? -3.479 10.415 36.371 1.00 97.88 470 VAL A CA 1
ATOM 3379 C C . VAL A 1 470 ? -2.626 11.668 36.541 1.00 97.88 470 VAL A C 1
ATOM 3381 O O . VAL A 1 470 ? -2.575 12.246 37.619 1.00 97.88 470 VAL A O 1
ATOM 3384 N N . LEU A 1 471 ? -1.980 12.122 35.472 1.00 96.31 471 LEU A N 1
ATOM 3385 C CA . LEU A 1 471 ? -1.290 13.406 35.397 1.00 96.31 471 LEU A CA 1
ATOM 3386 C C . LEU A 1 471 ? -2.178 14.416 34.658 1.00 96.31 471 LEU A C 1
ATOM 3388 O O . LEU A 1 471 ? -2.337 14.329 33.443 1.00 96.31 471 LEU A O 1
ATOM 3392 N N . SER A 1 472 ? -2.752 15.377 35.378 1.00 95.44 472 SER A N 1
ATOM 3393 C CA . SER A 1 472 ? -3.651 16.404 34.840 1.00 95.44 472 SER A CA 1
ATOM 3394 C C . SER A 1 472 ? -2.926 17.732 34.622 1.00 95.44 472 SER A C 1
ATOM 3396 O O . SER A 1 472 ? -2.767 18.523 35.552 1.00 95.44 472 SER A O 1
ATOM 3398 N N . GLN A 1 473 ? -2.503 17.997 33.387 1.00 92.56 473 GLN A N 1
ATOM 3399 C CA . GLN A 1 473 ? -1.762 19.209 33.007 1.00 92.56 473 GLN A CA 1
ATOM 3400 C C . GLN A 1 473 ? -2.648 20.284 32.365 1.00 92.56 473 GLN A C 1
ATOM 3402 O O . GLN A 1 473 ? -2.315 21.465 32.416 1.00 92.56 473 GLN A O 1
ATOM 3407 N N . GLY A 1 474 ? -3.775 19.896 31.759 1.00 85.38 474 GLY A N 1
ATOM 3408 C CA . GLY A 1 474 ? -4.727 20.843 31.176 1.00 85.38 474 GLY A CA 1
ATOM 3409 C C . GLY A 1 474 ? -5.484 21.629 32.246 1.00 85.38 474 GLY A C 1
ATOM 3410 O O . GLY A 1 474 ? -5.716 21.112 33.337 1.00 85.38 474 GLY A O 1
ATOM 3411 N N . ASN A 1 475 ? -5.898 22.858 31.933 1.00 83.62 475 ASN A N 1
ATOM 3412 C CA . ASN A 1 475 ? -6.698 23.698 32.833 1.00 83.62 475 ASN A CA 1
ATOM 3413 C C . ASN A 1 475 ? -8.193 23.366 32.738 1.00 83.62 475 ASN A C 1
ATOM 3415 O O . ASN A 1 475 ? -8.671 23.019 31.657 1.00 83.62 475 ASN A O 1
ATOM 3419 N N . GLY A 1 476 ? -8.946 23.551 33.825 1.00 87.19 476 GLY A N 1
ATOM 3420 C CA . GLY A 1 476 ? -10.398 23.315 33.845 1.00 87.19 476 GLY A CA 1
ATOM 3421 C C . GLY A 1 476 ? -10.788 21.846 33.658 1.00 87.19 476 GLY A C 1
ATOM 3422 O O . GLY A 1 476 ? -11.929 21.544 33.315 1.00 87.19 476 GLY A O 1
ATOM 3423 N N . SER A 1 477 ? -9.832 20.932 33.807 1.00 89.75 477 SER A N 1
ATOM 3424 C CA . SER A 1 477 ? -10.024 19.503 33.585 1.00 89.75 477 SER A CA 1
ATOM 3425 C C . SER A 1 477 ? -10.697 18.853 34.787 1.00 89.75 477 SER A C 1
ATOM 3427 O O . SER A 1 477 ? -10.564 19.312 35.921 1.00 89.75 477 SER A O 1
ATOM 3429 N N . THR A 1 478 ? -11.416 17.765 34.543 1.00 92.38 478 THR A N 1
ATOM 3430 C CA . THR A 1 478 ? -12.198 17.065 35.564 1.00 92.38 478 THR A CA 1
ATOM 3431 C C . THR A 1 478 ? -11.826 15.586 35.592 1.00 92.38 478 THR A C 1
ATOM 3433 O O . THR A 1 478 ? -11.861 14.921 34.559 1.00 92.38 478 THR A O 1
ATOM 3436 N N . ILE A 1 479 ? -11.471 15.078 36.770 1.00 96.25 479 ILE A N 1
ATOM 3437 C CA . ILE A 1 479 ? -11.191 13.668 37.040 1.00 96.25 479 ILE A CA 1
ATOM 3438 C C . ILE A 1 479 ? -12.243 13.200 38.041 1.00 96.25 479 ILE A C 1
ATOM 3440 O O . ILE A 1 479 ? -12.248 13.675 39.174 1.00 96.25 479 ILE A O 1
ATOM 3444 N N . THR A 1 480 ? -13.145 12.312 37.634 1.00 93.19 480 THR A N 1
ATOM 3445 C CA . THR A 1 480 ? -14.295 11.912 38.460 1.00 93.19 480 THR A CA 1
ATOM 3446 C C . THR A 1 480 ? -14.591 10.425 38.374 1.00 93.19 480 THR A C 1
ATOM 3448 O O . THR A 1 480 ? -14.179 9.750 37.431 1.00 93.19 480 THR A O 1
ATOM 3451 N N . GLY A 1 481 ? -15.402 9.941 39.307 1.00 87.19 481 GLY A N 1
ATOM 3452 C CA . GLY A 1 481 ? -16.093 8.660 39.215 1.00 87.19 481 GLY A CA 1
ATOM 3453 C C . GLY A 1 481 ? -15.845 7.769 40.422 1.00 87.19 481 GLY A C 1
ATOM 3454 O O . GLY A 1 481 ? -14.972 8.037 41.241 1.00 87.19 481 GLY A O 1
ATOM 3455 N N . ASP A 1 482 ? -16.630 6.702 40.512 1.00 86.50 482 ASP A N 1
ATOM 3456 C CA . ASP A 1 482 ? -16.651 5.814 41.677 1.00 86.50 482 ASP A CA 1
ATOM 3457 C C . ASP A 1 482 ? -15.626 4.663 41.565 1.00 86.50 482 ASP A C 1
ATOM 3459 O O . ASP A 1 482 ? -15.545 3.794 42.436 1.00 86.50 482 ASP A O 1
ATOM 3463 N N . GLY A 1 483 ? -14.847 4.625 40.477 1.00 84.69 483 GLY A N 1
ATOM 3464 C CA . GLY A 1 483 ? -13.775 3.657 40.269 1.00 84.69 483 GLY A CA 1
ATOM 3465 C C . GLY A 1 483 ? -12.525 3.929 41.104 1.00 84.69 483 GLY A C 1
ATOM 3466 O O . GLY A 1 483 ? -12.398 4.929 41.805 1.00 84.69 483 GLY A O 1
ATOM 3467 N N . THR A 1 484 ? -11.550 3.023 41.014 1.00 89.56 484 THR A N 1
ATOM 3468 C CA . THR A 1 484 ? -10.303 3.150 41.786 1.00 89.56 484 THR A CA 1
ATOM 3469 C C . THR A 1 484 ? -9.253 3.933 41.007 1.00 89.56 484 THR A C 1
ATOM 3471 O O . THR A 1 484 ? -8.890 3.545 39.896 1.00 89.56 484 THR A O 1
ATOM 3474 N N . VAL A 1 485 ? -8.693 4.977 41.618 1.00 95.25 485 VAL A N 1
ATOM 3475 C CA . VAL A 1 485 ? -7.519 5.700 41.108 1.00 95.25 485 VAL A CA 1
ATOM 3476 C C . VAL A 1 485 ? -6.439 5.695 42.184 1.00 95.25 485 VAL A C 1
ATOM 3478 O O . VAL A 1 485 ? -6.709 6.087 43.313 1.00 95.25 485 VAL A O 1
ATOM 3481 N N . THR A 1 486 ? -5.220 5.248 41.862 1.00 91.06 486 THR A N 1
ATOM 3482 C CA . THR A 1 486 ? -4.149 5.159 42.879 1.00 91.06 486 THR A CA 1
ATOM 3483 C C . THR A 1 486 ? -3.626 6.546 43.242 1.00 91.06 486 THR A C 1
ATOM 3485 O O . THR A 1 486 ? -3.550 6.901 44.418 1.00 91.06 486 THR A O 1
ATOM 3488 N N . SER A 1 487 ? -3.280 7.354 42.238 1.00 92.56 487 SER A N 1
ATOM 3489 C CA . SER A 1 487 ? -2.858 8.735 42.466 1.00 92.56 487 SER A CA 1
ATOM 3490 C C . SER A 1 487 ? -3.208 9.673 41.316 1.00 92.56 487 SER A C 1
ATOM 3492 O O . SER A 1 487 ? -3.297 9.278 40.150 1.00 92.56 487 SER A O 1
ATOM 3494 N N . VAL A 1 488 ? -3.387 10.947 41.660 1.00 96.50 488 VAL A N 1
ATOM 3495 C CA . VAL A 1 488 ? -3.616 12.043 40.722 1.00 96.50 488 VAL A CA 1
ATOM 3496 C C . VAL A 1 488 ? -2.591 13.138 40.993 1.00 96.50 488 VAL A C 1
ATOM 3498 O O . VAL A 1 488 ? -2.510 13.649 42.104 1.00 96.50 488 VAL A O 1
ATOM 3501 N N . LYS A 1 489 ? -1.828 13.539 39.979 1.00 94.06 489 LYS A N 1
ATOM 3502 C CA . LYS A 1 489 ? -0.977 14.729 40.028 1.00 94.06 489 LYS A CA 1
ATOM 3503 C C . LYS A 1 489 ? -1.605 15.830 39.187 1.00 94.06 489 LYS A C 1
ATOM 3505 O O . LYS A 1 489 ? -1.874 15.627 38.004 1.00 94.06 489 LYS A O 1
ATOM 3510 N N . VAL A 1 490 ? -1.828 16.996 39.778 1.00 94.62 490 VAL A N 1
ATOM 3511 C CA . VAL A 1 490 ? -2.472 18.144 39.134 1.00 94.62 490 VAL A CA 1
ATOM 3512 C C . VAL A 1 490 ? -1.435 19.234 38.882 1.00 94.62 490 VAL A C 1
ATOM 3514 O O . VAL A 1 490 ? -0.847 19.765 39.816 1.00 94.62 490 VAL A O 1
ATOM 3517 N N . GLU A 1 491 ? -1.214 19.580 37.618 1.00 91.44 491 GLU A N 1
ATOM 3518 C CA . GLU A 1 491 ? -0.303 20.655 37.192 1.00 91.44 491 GLU A CA 1
ATOM 3519 C C . GLU A 1 491 ? -1.055 21.834 36.543 1.00 91.44 491 GLU A C 1
ATOM 3521 O O . GLU A 1 491 ? -0.550 22.955 36.547 1.00 91.44 491 GLU A O 1
ATOM 3526 N N . GLY A 1 492 ? -2.264 21.600 36.017 1.00 82.56 492 GLY A N 1
ATOM 3527 C CA . GLY A 1 492 ? -3.132 22.636 35.443 1.00 82.56 492 GLY A CA 1
ATOM 3528 C C . GLY A 1 492 ? -4.009 23.357 36.476 1.00 82.56 492 GLY A C 1
ATOM 3529 O O . GLY A 1 492 ? -4.348 22.802 37.519 1.00 82.56 492 GLY A O 1
ATOM 3530 N N . ASN A 1 493 ? -4.413 24.590 36.165 1.00 83.88 493 ASN A N 1
ATOM 3531 C CA . ASN A 1 493 ? -5.256 25.418 37.033 1.00 83.88 493 ASN A CA 1
ATOM 3532 C C . ASN A 1 493 ? -6.738 25.041 36.953 1.00 83.88 493 ASN A C 1
ATOM 3534 O O . ASN A 1 493 ? -7.235 24.650 35.895 1.00 83.88 493 ASN A O 1
ATOM 3538 N N . ASN A 1 494 ? -7.469 25.306 38.038 1.00 87.00 494 ASN A N 1
ATOM 3539 C CA . ASN A 1 494 ? -8.924 25.145 38.134 1.00 87.00 494 ASN A CA 1
ATOM 3540 C C . ASN A 1 494 ? -9.405 23.727 37.790 1.00 87.00 494 ASN A C 1
ATOM 3542 O O . ASN A 1 494 ? -10.466 23.556 37.192 1.00 87.00 494 ASN A O 1
ATOM 3546 N N . ASN A 1 495 ? -8.600 22.719 38.117 1.00 85.69 495 ASN A N 1
ATOM 3547 C CA . ASN A 1 495 ? -8.971 21.329 37.901 1.00 85.69 495 ASN A CA 1
ATOM 3548 C C . ASN A 1 495 ? -9.880 20.828 39.028 1.00 85.69 495 ASN A C 1
ATOM 3550 O O . ASN A 1 495 ? -9.837 21.337 40.147 1.00 85.69 495 ASN A O 1
ATOM 3554 N N . SER A 1 496 ? -10.692 19.817 38.739 1.00 89.88 496 SER A N 1
ATOM 3555 C CA . SER A 1 496 ? -11.550 19.154 39.719 1.00 89.88 496 SER A CA 1
ATOM 3556 C C . SER A 1 496 ? -11.198 17.673 39.806 1.00 89.88 496 SER A C 1
ATOM 3558 O O . SER A 1 496 ? -11.066 17.012 38.776 1.00 89.88 496 SER A O 1
ATOM 3560 N N . VAL A 1 497 ? -11.024 17.166 41.026 1.00 91.38 497 VAL A N 1
ATOM 3561 C CA . VAL A 1 497 ? -10.716 15.762 41.308 1.00 91.38 497 VAL A CA 1
ATOM 3562 C C . VAL A 1 497 ? -11.709 15.225 42.335 1.00 91.38 497 VAL A C 1
ATOM 3564 O O . VAL A 1 497 ? -11.775 15.714 43.459 1.00 91.38 497 VAL A O 1
ATOM 3567 N N . ASP A 1 498 ? -12.469 14.210 41.950 1.00 89.81 498 ASP A N 1
ATOM 3568 C CA . ASP A 1 498 ? -13.466 13.545 42.790 1.00 89.81 498 ASP A CA 1
ATOM 3569 C C . ASP A 1 498 ? -13.470 12.042 42.478 1.00 89.81 498 ASP A C 1
ATOM 3571 O O . ASP A 1 498 ? -14.293 11.532 41.717 1.00 89.81 498 ASP A O 1
ATOM 3575 N N . VAL A 1 499 ? -12.439 11.361 42.981 1.00 86.94 499 VAL A N 1
ATOM 3576 C CA . VAL A 1 499 ? -12.222 9.917 42.833 1.00 86.94 499 VAL A CA 1
ATOM 3577 C C . VAL A 1 499 ? -11.856 9.322 44.202 1.00 86.94 499 VAL A C 1
ATOM 3579 O O . VAL A 1 499 ? -10.809 9.677 44.754 1.00 86.94 499 VAL A O 1
ATOM 3582 N N . PRO A 1 500 ? -12.690 8.450 44.794 1.00 82.12 500 PRO A N 1
ATOM 3583 C CA . PRO A 1 500 ? -12.489 7.965 46.158 1.00 82.12 500 PRO A CA 1
ATOM 3584 C C . PRO A 1 500 ? -11.137 7.273 46.370 1.00 82.12 500 PRO A C 1
ATOM 3586 O O . PRO A 1 500 ? -10.703 6.453 45.562 1.00 82.12 500 PRO A O 1
ATOM 3589 N N . GLY A 1 501 ? -10.478 7.554 47.497 1.00 80.69 501 GLY A N 1
ATOM 3590 C CA . GLY A 1 501 ? -9.243 6.874 47.900 1.00 80.69 501 GLY A CA 1
ATOM 3591 C C . GLY A 1 501 ? -7.983 7.260 47.135 1.00 80.69 501 GLY A C 1
ATOM 3592 O O . GLY A 1 501 ? -6.934 6.673 47.396 1.00 80.69 501 GLY A O 1
ATOM 3593 N N . ALA A 1 502 ? -8.061 8.206 46.199 1.00 89.12 502 ALA A N 1
ATOM 3594 C CA . ALA A 1 502 ? -6.892 8.652 45.461 1.00 89.12 502 ALA A CA 1
ATOM 3595 C C . ALA A 1 502 ? -6.018 9.581 46.313 1.00 89.12 502 ALA A C 1
ATOM 3597 O O . ALA A 1 502 ? -6.511 10.496 46.980 1.00 89.12 502 ALA A O 1
ATOM 3598 N N . THR A 1 503 ? -4.699 9.399 46.220 1.00 88.38 503 THR A N 1
ATOM 3599 C CA . THR A 1 503 ? -3.742 10.417 46.674 1.00 88.38 503 THR A CA 1
ATOM 3600 C C . THR A 1 503 ? -3.613 11.495 45.602 1.00 88.38 503 THR A C 1
ATOM 3602 O O . THR A 1 503 ? -3.210 11.203 44.476 1.00 88.38 503 THR A O 1
ATOM 3605 N N . VAL A 1 504 ? -3.939 12.736 45.944 1.00 93.31 504 VAL A N 1
ATOM 3606 C CA . VAL A 1 504 ? -3.920 13.889 45.041 1.00 93.31 504 VAL A CA 1
ATOM 3607 C C . VAL A 1 504 ? -2.779 14.830 45.412 1.00 93.31 504 VAL A C 1
ATOM 3609 O O . VAL A 1 504 ? -2.769 15.404 46.496 1.00 93.31 504 VAL A O 1
ATOM 3612 N N . GLU A 1 505 ? -1.833 15.025 44.501 1.00 89.69 505 GLU A N 1
ATOM 3613 C CA . GLU A 1 505 ? -0.757 16.011 44.621 1.00 89.69 505 GLU A CA 1
ATOM 3614 C C . GLU A 1 505 ? -1.073 17.217 43.728 1.00 89.69 505 GLU A C 1
ATOM 3616 O O . GLU A 1 505 ? -1.215 17.077 42.511 1.00 89.69 505 GLU A O 1
ATOM 3621 N N . VAL A 1 506 ? -1.185 18.407 44.319 1.00 90.00 506 VAL A N 1
ATOM 3622 C CA . VAL A 1 506 ? -1.432 19.660 43.596 1.00 90.00 506 VAL A CA 1
ATOM 3623 C C . VAL A 1 506 ? -0.113 20.407 43.448 1.00 90.00 506 VAL A C 1
ATOM 3625 O O . VAL A 1 506 ? 0.464 20.868 44.429 1.00 90.00 506 VAL A O 1
ATOM 3628 N N . GLY A 1 507 ? 0.366 20.540 42.213 1.00 84.81 507 GLY A N 1
ATOM 3629 C CA . GLY A 1 507 ? 1.625 21.211 41.911 1.00 84.81 507 GLY A CA 1
ATOM 3630 C C . GLY A 1 507 ? 1.619 22.695 42.287 1.00 84.81 507 GLY A C 1
ATOM 3631 O O . GLY A 1 507 ? 0.572 23.340 42.366 1.00 84.81 507 GLY A O 1
ATOM 3632 N N . ASP A 1 508 ? 2.814 23.261 42.452 1.00 81.62 508 ASP A N 1
ATOM 3633 C CA . ASP A 1 508 ? 3.025 24.638 42.934 1.00 81.62 508 ASP A CA 1
ATOM 3634 C C . ASP A 1 508 ? 2.360 25.725 42.071 1.00 81.62 508 ASP A C 1
ATOM 3636 O O . ASP A 1 508 ? 2.130 26.837 42.535 1.00 81.62 508 ASP A O 1
ATOM 3640 N N . ASN A 1 509 ? 2.026 25.405 40.818 1.00 79.31 509 ASN A N 1
ATOM 3641 C CA . ASN A 1 509 ? 1.398 26.326 39.870 1.00 79.31 509 ASN A CA 1
ATOM 3642 C C . ASN A 1 509 ? -0.054 25.948 39.518 1.00 79.31 509 ASN A C 1
ATOM 3644 O O . ASN A 1 509 ? -0.621 26.550 38.609 1.00 79.31 509 ASN A O 1
ATOM 3648 N N . ALA A 1 510 ? -0.650 24.962 40.201 1.00 82.75 510 ALA A N 1
ATOM 3649 C CA . ALA A 1 510 ? -1.985 24.424 39.919 1.00 82.75 510 ALA A CA 1
ATOM 3650 C C . ALA A 1 510 ? -3.065 25.048 40.828 1.00 82.75 510 ALA A C 1
ATOM 3652 O O . ALA A 1 510 ? -3.744 24.368 41.604 1.00 82.75 510 ALA A O 1
ATOM 3653 N N . GLY A 1 511 ? -3.207 26.373 40.756 1.00 75.12 511 GLY A N 1
ATOM 3654 C CA . GLY A 1 511 ? -4.126 27.134 41.603 1.00 75.12 511 GLY A CA 1
ATOM 3655 C C . GLY A 1 511 ? -5.605 26.885 41.286 1.00 75.12 511 GLY A C 1
ATOM 3656 O O . GLY A 1 511 ? -5.977 26.564 40.156 1.00 75.12 511 GLY A O 1
ATOM 3657 N N . GLY A 1 512 ? -6.468 27.060 42.293 1.00 76.81 512 GLY A N 1
ATOM 3658 C CA . GLY A 1 512 ? -7.925 26.931 42.143 1.00 76.81 512 GLY A CA 1
ATOM 3659 C C . GLY A 1 512 ? -8.424 25.492 41.978 1.00 76.81 512 GLY A C 1
ATOM 3660 O O . GLY A 1 512 ? -9.573 25.292 41.592 1.00 76.81 512 GLY A O 1
ATOM 3661 N N . THR A 1 513 ? -7.569 24.502 42.243 1.00 83.12 513 THR A N 1
ATOM 3662 C CA . THR A 1 513 ? -7.927 23.084 42.170 1.00 83.12 513 THR A CA 1
ATOM 3663 C C . THR A 1 513 ? -8.929 22.730 43.267 1.00 83.12 513 THR A C 1
ATOM 3665 O O . THR A 1 513 ? -8.797 23.155 44.415 1.00 83.12 513 THR A O 1
ATOM 3668 N N . VAL A 1 514 ? -9.940 21.941 42.912 1.00 78.06 514 VAL A N 1
ATOM 3669 C CA . VAL A 1 514 ? -10.959 21.433 43.831 1.00 78.06 514 VAL A CA 1
ATOM 3670 C C . VAL A 1 514 ? -10.797 19.926 43.956 1.00 78.06 514 VAL A C 1
ATOM 3672 O O . VAL A 1 514 ? -10.783 19.222 42.950 1.00 78.06 514 VAL A O 1
ATOM 3675 N N . VAL A 1 515 ? -10.706 19.430 45.185 1.00 83.81 515 VAL A N 1
ATOM 3676 C CA . VAL A 1 515 ? -10.599 18.005 45.501 1.00 83.81 515 VAL A CA 1
ATOM 3677 C C . VAL A 1 515 ? -11.739 17.623 46.445 1.00 83.81 515 VAL A C 1
ATOM 3679 O O . VAL A 1 515 ? -11.883 18.257 47.486 1.00 83.81 515 VAL A O 1
ATOM 3682 N N . ASP A 1 516 ? -12.570 16.638 46.084 1.00 81.12 516 ASP A N 1
ATOM 3683 C CA . ASP A 1 516 ? -13.744 16.211 46.883 1.00 81.12 516 ASP A CA 1
ATOM 3684 C C . ASP A 1 516 ? -14.656 17.403 47.262 1.00 81.12 516 ASP A C 1
ATOM 3686 O O . ASP A 1 516 ? -15.022 17.636 48.416 1.00 81.12 516 ASP A O 1
ATOM 3690 N N . GLY A 1 517 ? -14.907 18.283 46.286 1.00 72.88 517 GLY A N 1
ATOM 3691 C CA . GLY A 1 517 ? -15.677 19.518 46.481 1.00 72.88 517 GLY A CA 1
ATOM 3692 C C . GLY A 1 517 ? -15.017 20.576 47.384 1.00 72.88 517 GLY A C 1
ATOM 3693 O O . GLY A 1 517 ? -15.609 21.633 47.608 1.00 72.88 517 GLY A O 1
ATOM 3694 N N . LYS A 1 518 ? -13.797 20.342 47.885 1.00 70.75 518 LYS A N 1
ATOM 3695 C CA . LYS A 1 518 ? -13.032 21.272 48.730 1.00 70.75 518 LYS A CA 1
ATOM 3696 C C . LYS A 1 518 ? -11.969 21.992 47.906 1.00 70.75 518 LYS A C 1
ATOM 3698 O O . LYS A 1 518 ? -11.255 21.376 47.124 1.00 70.75 518 LYS A O 1
ATOM 3703 N N . GLY A 1 519 ? -11.831 23.301 48.093 1.00 70.81 519 GLY A N 1
ATOM 3704 C CA . GLY A 1 519 ? -10.728 24.052 47.486 1.00 70.81 519 GLY A CA 1
ATOM 3705 C C . GLY A 1 519 ? -9.381 23.644 48.088 1.00 70.81 519 GLY A C 1
ATOM 3706 O O . GLY A 1 519 ? -9.270 23.516 49.308 1.00 70.81 519 GLY A O 1
ATOM 3707 N N . VAL A 1 520 ? -8.369 23.457 47.240 1.00 73.88 520 VAL A N 1
ATOM 3708 C CA . VAL A 1 520 ? -6.999 23.108 47.639 1.00 73.88 520 VAL A CA 1
ATOM 3709 C C . VAL A 1 520 ? -6.028 24.147 47.078 1.00 73.88 520 VAL A C 1
ATOM 3711 O O . VAL A 1 520 ? -6.082 24.502 45.899 1.00 73.88 520 VAL A O 1
ATOM 3714 N N . GLU A 1 521 ? -5.150 24.662 47.938 1.00 70.06 521 GLU A N 1
ATOM 3715 C CA . GLU A 1 521 ? -4.079 25.577 47.535 1.00 70.06 521 GLU A CA 1
ATOM 3716 C C . GLU A 1 521 ? -2.912 24.811 46.892 1.00 70.06 521 GLU A C 1
ATOM 3718 O O . GLU A 1 521 ? -2.678 23.633 47.166 1.00 70.06 521 GLU A O 1
ATOM 3723 N N . SER A 1 522 ? -2.179 25.489 46.012 1.00 76.88 522 SER A N 1
ATOM 3724 C CA . SER A 1 522 ? -1.024 24.926 45.308 1.00 76.88 522 SER A CA 1
ATOM 3725 C C . SER A 1 522 ? 0.068 24.441 46.268 1.00 76.88 522 SER A C 1
ATOM 3727 O O . SER A 1 522 ? 0.333 25.091 47.279 1.00 76.88 522 SER A O 1
ATOM 3729 N N . GLY A 1 523 ? 0.738 23.340 45.916 1.00 74.25 523 GLY A N 1
ATOM 3730 C CA . GLY A 1 523 ? 1.811 22.730 46.712 1.00 74.25 523 GLY A CA 1
ATOM 3731 C C . GLY A 1 523 ? 1.320 21.747 47.785 1.00 74.25 523 GLY A C 1
ATOM 3732 O O . GLY A 1 523 ? 2.120 21.234 48.567 1.00 74.25 523 GLY A O 1
ATOM 3733 N N . GLY A 1 524 ? 0.008 21.489 47.855 1.00 75.31 524 GLY A N 1
ATOM 3734 C CA . GLY A 1 524 ? -0.609 20.586 48.826 1.00 75.31 524 GLY A CA 1
ATOM 3735 C C . GLY A 1 524 ? -0.761 19.144 48.332 1.00 75.31 524 GLY A C 1
ATOM 3736 O O . GLY A 1 524 ? -0.962 18.886 47.147 1.00 75.31 524 GLY A O 1
ATOM 3737 N N . THR A 1 525 ? -0.731 18.191 49.266 1.00 80.38 525 THR A N 1
ATOM 3738 C CA . THR A 1 525 ? -1.194 16.811 49.044 1.00 80.38 525 THR A CA 1
ATOM 3739 C C . THR A 1 525 ? -2.507 16.593 49.790 1.00 80.38 525 THR A C 1
ATOM 3741 O O . THR A 1 525 ? -2.639 16.996 50.947 1.00 80.38 525 THR A O 1
ATOM 3744 N N . HIS A 1 526 ? -3.474 15.958 49.137 1.00 81.44 526 HIS A N 1
ATOM 3745 C CA . HIS A 1 526 ? -4.782 15.633 49.688 1.00 81.44 526 HIS A CA 1
ATOM 3746 C C . HIS A 1 526 ? -5.107 14.167 49.427 1.00 81.44 526 HIS A C 1
ATOM 3748 O O . HIS A 1 526 ? -4.893 13.674 48.328 1.00 81.44 526 HIS A O 1
ATOM 3754 N N . GLU A 1 527 ? -5.653 13.471 50.413 1.00 79.25 527 GLU A N 1
ATOM 3755 C CA . GLU A 1 527 ? -6.180 12.123 50.219 1.00 79.25 527 GLU A CA 1
ATOM 3756 C C . GLU A 1 527 ? -7.700 12.209 50.175 1.00 79.25 527 GLU A C 1
ATOM 3758 O O . GLU A 1 527 ? -8.320 12.747 51.096 1.00 79.25 527 GLU A O 1
ATOM 3763 N N . ILE A 1 528 ? -8.298 11.714 49.092 1.00 78.62 528 ILE A N 1
ATOM 3764 C CA . ILE A 1 528 ? -9.754 11.667 48.990 1.00 78.62 528 ILE A CA 1
ATOM 3765 C C . ILE A 1 528 ? -10.226 10.522 49.883 1.00 78.62 528 ILE A C 1
ATOM 3767 O O . ILE A 1 528 ? -9.808 9.382 49.664 1.00 78.62 528 ILE A O 1
ATOM 3771 N N . PRO A 1 529 ? -11.094 10.775 50.877 1.00 68.44 529 PRO A N 1
ATOM 3772 C CA . PRO A 1 529 ? -11.600 9.716 51.732 1.00 68.44 529 PRO A CA 1
ATOM 3773 C C . PRO A 1 529 ? -12.207 8.600 50.881 1.00 68.44 529 PRO A C 1
ATOM 3775 O O . PRO A 1 529 ? -13.035 8.855 50.008 1.00 68.44 529 PRO A O 1
ATOM 3778 N N . GLN A 1 530 ? -11.830 7.347 51.139 1.00 62.44 530 GLN A N 1
ATOM 3779 C CA . GLN A 1 530 ? -12.634 6.247 50.624 1.00 62.44 530 GLN A CA 1
ATOM 3780 C C . GLN A 1 530 ? -14.005 6.343 51.280 1.00 62.44 530 GLN A C 1
ATOM 3782 O O . GLN A 1 530 ? -14.100 6.438 52.507 1.00 62.44 530 GLN A O 1
ATOM 3787 N N . THR A 1 531 ? -15.073 6.322 50.484 1.00 51.78 531 THR A N 1
ATOM 3788 C CA . THR A 1 531 ? -16.416 6.137 51.028 1.00 51.78 531 THR A CA 1
ATOM 3789 C C . THR A 1 531 ? -16.449 4.755 51.665 1.00 51.78 531 THR A C 1
ATOM 3791 O O . THR A 1 531 ? -16.629 3.739 50.994 1.00 51.78 531 THR A O 1
ATOM 3794 N N . GLY A 1 532 ? -16.176 4.707 52.966 1.00 35.00 532 GLY A N 1
ATOM 3795 C CA . GLY A 1 532 ? -16.195 3.479 53.730 1.00 35.00 532 GLY A CA 1
ATOM 3796 C C . GLY A 1 532 ? -17.575 2.850 53.630 1.00 35.00 532 GLY A C 1
ATOM 3797 O O . GLY A 1 532 ? -18.593 3.497 53.873 1.00 35.00 532 GLY A O 1
ATOM 3798 N N . ASN A 1 533 ? -17.605 1.561 53.312 1.00 38.34 533 ASN A N 1
ATOM 3799 C CA . ASN A 1 533 ? -18.713 0.714 53.703 1.00 38.34 533 ASN A CA 1
ATOM 3800 C C . ASN A 1 533 ? -18.775 0.740 55.241 1.00 38.34 533 ASN A C 1
ATOM 3802 O O . ASN A 1 533 ? -17.996 0.053 55.900 1.00 38.34 533 ASN A O 1
ATOM 3806 N N . SER A 1 534 ? -19.645 1.562 55.825 1.00 27.80 534 SER A N 1
ATOM 3807 C CA . SER A 1 534 ? -19.953 1.494 57.251 1.00 27.80 534 SER A CA 1
ATOM 3808 C C . SER A 1 534 ? -21.460 1.461 57.468 1.00 27.80 534 SER A C 1
ATOM 3810 O O . SER A 1 534 ? -22.205 2.432 57.349 1.00 27.80 534 SER A O 1
ATOM 3812 N N . SER A 1 535 ? -21.905 0.266 57.837 1.00 29.58 535 SER A N 1
ATOM 3813 C CA . SER A 1 535 ? -22.985 0.092 58.788 1.00 29.58 535 SER A CA 1
ATOM 3814 C C . SER A 1 535 ? -22.872 1.098 59.943 1.00 29.58 535 SER A C 1
ATOM 3816 O O . SER A 1 535 ? -21.819 1.218 60.564 1.00 29.58 535 SER A O 1
ATOM 3818 N N . SER A 1 536 ? -24.013 1.715 60.253 1.00 28.94 536 SER A N 1
ATOM 3819 C CA . SER A 1 536 ? -24.418 2.276 61.548 1.00 28.94 536 SER A CA 1
ATOM 3820 C C . SER A 1 536 ? -23.564 3.376 62.199 1.00 28.94 536 SER A C 1
ATOM 3822 O O . SER A 1 536 ? -22.574 3.100 62.864 1.00 28.94 536 SER A O 1
ATOM 3824 N N . GLY A 1 537 ? -24.152 4.578 62.223 1.00 26.36 537 GLY A N 1
ATOM 3825 C CA . GLY A 1 537 ? -24.407 5.308 63.471 1.00 26.36 537 GLY A CA 1
ATOM 3826 C C . GLY A 1 537 ? -23.386 6.371 63.880 1.00 26.36 537 GLY A C 1
ATOM 3827 O O . GLY A 1 537 ? -22.218 6.077 64.089 1.00 26.36 537 GLY A O 1
ATOM 3828 N N . GLY A 1 538 ? -23.872 7.594 64.123 1.00 24.73 538 GLY A N 1
ATOM 3829 C CA . GLY A 1 538 ? -23.149 8.574 64.939 1.00 24.73 538 GLY A CA 1
ATOM 3830 C C . GLY A 1 538 ? -23.313 10.021 64.497 1.00 24.73 538 GLY A C 1
ATOM 3831 O O . GLY A 1 538 ? -22.684 10.463 63.551 1.00 24.73 538 GLY A O 1
ATOM 3832 N N . SER A 1 539 ? -24.165 10.744 65.217 1.00 28.39 539 SER A N 1
ATOM 3833 C CA . SER A 1 539 ? -24.462 12.175 65.104 1.00 28.39 539 SER A CA 1
ATOM 3834 C C . SER A 1 539 ? -23.360 13.078 65.696 1.00 28.39 539 SER A C 1
ATOM 3836 O O . SER A 1 539 ? -22.486 12.610 66.421 1.00 28.39 539 SER A O 1
ATOM 3838 N N . SER A 1 540 ? -23.556 14.393 65.509 1.00 26.34 540 SER A N 1
ATOM 3839 C CA . SER A 1 540 ? -22.855 15.577 66.052 1.00 26.34 540 SER A CA 1
ATOM 3840 C C . SER A 1 540 ? -21.596 15.989 65.286 1.00 26.34 540 SER A C 1
ATOM 3842 O O . SER A 1 540 ? -20.796 15.153 64.907 1.00 26.34 540 SER A O 1
ATOM 3844 N N . GLY A 1 541 ? -21.336 17.257 64.984 1.00 25.06 541 GLY A N 1
ATOM 3845 C CA . GLY A 1 541 ? -21.937 18.534 65.366 1.00 25.06 541 GLY A CA 1
ATOM 3846 C C . GLY A 1 541 ? -20.794 19.555 65.374 1.00 25.06 541 GLY A C 1
ATOM 3847 O O . GLY A 1 541 ? -19.730 19.247 65.897 1.00 25.06 541 GLY A O 1
ATOM 3848 N N . GLY A 1 542 ? -20.960 20.745 64.791 1.00 25.39 542 GLY A N 1
ATOM 3849 C CA . GLY A 1 542 ? -19.897 21.757 64.861 1.00 25.39 542 GLY A CA 1
ATOM 3850 C C . GLY A 1 542 ? -20.040 22.902 63.870 1.00 25.39 542 GLY A C 1
ATOM 3851 O O . GLY A 1 542 ? -19.801 22.748 62.683 1.00 25.39 542 GLY A O 1
ATOM 3852 N N . SER A 1 543 ? -20.444 24.046 64.404 1.00 26.11 543 SER A N 1
ATOM 3853 C CA . SER A 1 543 ? -20.658 25.340 63.760 1.00 26.11 543 SER A CA 1
ATOM 3854 C C . SER A 1 543 ? -19.347 26.118 63.556 1.00 26.11 543 SER A C 1
ATOM 3856 O O . SER A 1 543 ? -18.447 26.006 64.384 1.00 26.11 543 SER A O 1
ATOM 3858 N N . SER A 1 544 ? -19.296 27.001 62.548 1.00 26.50 544 SER A N 1
ATOM 3859 C CA . SER A 1 544 ? -19.179 28.471 62.723 1.00 26.50 544 SER A CA 1
ATOM 3860 C C . SER A 1 544 ? -18.228 29.209 61.760 1.00 26.50 544 SER A C 1
ATOM 3862 O O . SER A 1 544 ? -17.075 28.834 61.596 1.00 26.50 544 SER A O 1
ATOM 3864 N N . GLY A 1 545 ? -18.750 30.331 61.229 1.00 23.86 545 GLY A N 1
ATOM 3865 C CA . GLY A 1 545 ? -18.040 31.559 60.811 1.00 23.86 545 GLY A CA 1
ATOM 3866 C C . GLY A 1 545 ? -17.386 31.541 59.421 1.00 23.86 545 GLY A C 1
ATOM 3867 O O . GLY A 1 545 ? -16.607 30.656 59.128 1.00 23.86 545 GLY A O 1
ATOM 3868 N N . GLY A 1 546 ? -17.590 32.478 58.491 1.00 22.92 546 GLY A N 1
ATOM 3869 C CA . GLY A 1 546 ? -18.296 33.759 58.484 1.00 22.92 546 GLY A CA 1
ATOM 3870 C C . GLY A 1 546 ? -17.549 34.762 57.582 1.00 22.92 546 GLY A C 1
ATOM 3871 O O . GLY A 1 546 ? -16.383 35.019 57.842 1.00 22.92 546 GLY A O 1
ATOM 3872 N N . ASN A 1 547 ? -18.262 35.364 56.611 1.00 24.91 547 ASN A N 1
ATOM 3873 C CA . ASN A 1 547 ? -17.932 36.568 55.807 1.00 24.91 547 ASN A CA 1
ATOM 3874 C C . ASN A 1 547 ? -16.691 36.519 54.885 1.00 24.91 547 ASN A C 1
ATOM 3876 O O . ASN A 1 547 ? -15.672 35.948 55.220 1.00 24.91 547 ASN A O 1
ATOM 3880 N N . SER A 1 548 ? -16.621 37.169 53.722 1.00 23.17 548 SER A N 1
ATOM 3881 C CA . SER A 1 548 ? -17.515 38.033 52.939 1.00 23.17 548 SER A CA 1
ATOM 3882 C C . SER A 1 548 ? -16.813 38.269 51.599 1.00 23.17 548 SER A C 1
ATOM 3884 O O . SER A 1 548 ? -15.621 38.571 51.595 1.00 23.17 548 SER A O 1
ATOM 3886 N N . GLY A 1 549 ? -17.527 38.225 50.478 1.00 21.53 549 GLY A N 1
ATOM 3887 C CA . GLY A 1 549 ? -16.951 38.629 49.196 1.00 21.53 549 GLY A CA 1
ATOM 3888 C C . GLY A 1 549 ? -17.905 38.388 48.044 1.00 21.53 549 GLY A C 1
ATOM 3889 O O . GLY A 1 549 ? -17.924 37.310 47.467 1.00 21.53 549 GLY A O 1
ATOM 3890 N N . SER A 1 550 ? -18.707 39.403 47.733 1.00 27.09 550 SER A N 1
ATOM 3891 C CA . SER A 1 550 ? -19.575 39.458 46.557 1.00 27.09 550 SER A CA 1
ATOM 3892 C C . SER A 1 550 ? -18.817 39.064 45.283 1.00 27.09 550 SER A C 1
ATOM 3894 O O . SER A 1 550 ? -17.923 39.791 44.847 1.00 27.09 550 SER A O 1
ATOM 3896 N N . LYS A 1 551 ? -19.187 37.933 44.675 1.00 22.25 551 LYS A N 1
ATOM 3897 C CA . LYS A 1 551 ? -18.960 37.645 43.257 1.00 22.25 551 LYS A CA 1
ATOM 3898 C C . LYS A 1 551 ? -20.164 36.890 42.718 1.00 22.25 551 LYS A C 1
ATOM 3900 O O . LYS A 1 551 ? -20.540 35.838 43.218 1.00 22.25 551 LYS A O 1
ATOM 3905 N N . THR A 1 552 ? -20.766 37.467 41.694 1.00 24.66 552 THR A N 1
ATOM 3906 C CA . THR A 1 552 ? -21.830 36.894 40.881 1.00 24.66 552 THR A CA 1
ATOM 3907 C C . THR A 1 552 ? -21.296 35.630 40.201 1.00 24.66 552 THR A C 1
ATOM 3909 O O . THR A 1 552 ? -20.566 35.722 39.216 1.00 24.66 552 THR A O 1
ATOM 3912 N N . VAL A 1 553 ? -21.610 34.451 40.739 1.00 23.59 553 VAL A N 1
ATOM 3913 C CA . VAL A 1 553 ? -21.280 33.157 40.128 1.00 23.59 553 VAL A CA 1
ATOM 3914 C C . VAL A 1 553 ? -22.560 32.594 39.521 1.00 23.59 553 VAL A C 1
ATOM 3916 O O . VAL A 1 553 ? -23.541 32.360 40.220 1.00 23.59 553 VAL A O 1
ATOM 3919 N N . LYS A 1 554 ? -22.564 32.400 38.198 1.00 24.81 554 LYS A N 1
ATOM 3920 C CA . LYS A 1 554 ? -23.534 31.522 37.538 1.00 24.81 554 LYS A CA 1
ATOM 3921 C C . LYS A 1 554 ? -23.169 30.086 37.919 1.00 24.81 554 LYS A C 1
ATOM 3923 O O . LYS A 1 554 ? -22.336 29.475 37.258 1.00 24.81 554 LYS A O 1
ATOM 3928 N N . GLU A 1 555 ? -23.728 29.576 39.009 1.00 28.58 555 GLU A N 1
ATOM 3929 C CA . GLU A 1 555 ? -23.555 28.174 39.392 1.00 28.58 555 GLU A CA 1
ATOM 3930 C C . GLU A 1 555 ? -24.405 27.285 38.477 1.00 28.58 555 GLU A C 1
ATOM 3932 O O . GLU A 1 555 ? -25.633 27.320 38.505 1.00 28.58 555 GLU A O 1
ATOM 3937 N N . THR A 1 556 ? -23.744 26.486 37.639 1.00 27.17 556 THR A N 1
ATOM 3938 C CA . THR A 1 556 ? -24.358 25.305 37.022 1.00 27.17 556 THR A CA 1
ATOM 3939 C C . THR A 1 556 ? -24.055 24.132 37.948 1.00 27.17 556 THR A C 1
ATOM 3941 O O . THR A 1 556 ? -22.909 23.697 38.017 1.00 27.17 556 THR A O 1
ATOM 3944 N N . VAL A 1 557 ? -25.047 23.662 38.706 1.00 28.02 557 VAL A N 1
ATOM 3945 C CA . VAL A 1 557 ? -24.883 22.539 39.642 1.00 28.02 557 VAL A CA 1
ATOM 3946 C C . VAL A 1 557 ? -25.287 21.240 38.946 1.00 28.02 557 VAL A C 1
ATOM 3948 O O . VAL A 1 557 ? -26.430 21.097 38.516 1.00 28.02 557 VAL A O 1
ATOM 3951 N N . TYR A 1 558 ? -24.362 20.283 38.855 1.00 27.59 558 TYR A N 1
ATOM 3952 C CA . TYR A 1 558 ? -24.666 18.898 38.495 1.00 27.59 558 TYR A CA 1
ATOM 3953 C C . TYR A 1 558 ? -25.041 18.139 39.772 1.00 27.59 558 TYR A C 1
ATOM 3955 O O . TYR A 1 558 ? -24.252 18.091 40.711 1.00 27.59 558 TYR A O 1
ATOM 3963 N N . ALA A 1 559 ? -26.239 17.559 39.834 1.00 27.08 559 ALA A N 1
ATOM 3964 C CA . ALA A 1 559 ? -26.580 16.622 40.901 1.00 27.08 559 ALA A CA 1
ATOM 3965 C C . ALA A 1 559 ? -26.051 15.229 40.523 1.00 27.08 559 ALA A C 1
ATOM 3967 O O . ALA A 1 559 ? -26.595 14.592 39.623 1.00 27.08 559 ALA A O 1
ATOM 3968 N N . SER A 1 560 ? -24.991 14.768 41.188 1.00 24.83 560 SER A N 1
ATOM 3969 C CA . SER A 1 560 ? -24.541 13.373 41.153 1.00 24.83 560 SER A CA 1
ATOM 3970 C C . SER A 1 560 ? -25.306 12.537 42.195 1.00 24.83 560 SER A C 1
ATOM 3972 O O . SER A 1 560 ? -25.638 13.008 43.281 1.00 24.83 560 SER A O 1
ATOM 3974 N N . ASN A 1 561 ? -25.660 11.309 41.803 1.00 26.05 561 ASN A N 1
ATOM 3975 C CA . ASN A 1 561 ? -26.291 10.211 42.551 1.00 26.05 561 ASN A CA 1
ATOM 3976 C C . ASN A 1 561 ? -26.616 10.422 44.049 1.00 26.05 561 ASN A C 1
ATOM 3978 O O . ASN A 1 561 ? -25.874 10.008 44.939 1.00 26.05 561 ASN A O 1
ATOM 3982 N N . ALA A 1 562 ? -27.830 10.893 44.348 1.00 26.56 562 ALA A N 1
ATOM 3983 C CA . ALA A 1 562 ? -28.431 10.692 45.664 1.00 26.56 562 ALA A CA 1
ATOM 3984 C C . ALA A 1 562 ? -29.021 9.271 45.757 1.00 26.56 562 ALA A C 1
ATOM 3986 O O . ALA A 1 562 ? -30.144 9.024 45.309 1.00 26.56 562 ALA A O 1
ATOM 3987 N N . LYS A 1 563 ? -28.328 8.338 46.425 1.00 31.09 563 LYS A N 1
ATOM 3988 C CA . LYS A 1 563 ? -28.981 7.162 47.041 1.00 31.09 563 LYS A CA 1
ATOM 3989 C C . LYS A 1 563 ? -29.838 7.624 48.233 1.00 31.09 563 LYS A C 1
ATOM 3991 O O . LYS A 1 563 ? -29.496 7.384 49.382 1.00 31.09 563 LYS A O 1
ATOM 3996 N N . SER A 1 564 ? -30.912 8.367 47.961 1.00 34.56 564 SER A N 1
ATOM 3997 C CA . SER A 1 564 ? -32.117 8.524 48.799 1.00 34.56 564 SER A CA 1
ATOM 3998 C C . SER A 1 564 ? -33.024 9.631 48.248 1.00 34.56 564 SER A C 1
ATOM 4000 O O . SER A 1 564 ? -33.125 10.697 48.834 1.00 34.56 564 SER A O 1
ATOM 4002 N N . GLY A 1 565 ? -33.698 9.390 47.118 1.00 39.19 565 GLY A N 1
ATOM 4003 C CA . GLY A 1 565 ? -35.016 9.969 46.789 1.00 39.19 565 GLY A CA 1
ATOM 4004 C C . GLY A 1 565 ? -35.271 11.473 47.006 1.00 39.19 565 GLY A C 1
ATOM 4005 O O . GLY A 1 565 ? -36.433 11.853 47.143 1.00 39.19 565 GLY A O 1
ATOM 4006 N N . LYS A 1 566 ? -34.250 12.338 47.070 1.00 35.53 566 LYS A N 1
ATOM 4007 C CA . LYS A 1 566 ? -34.406 13.763 47.377 1.00 35.53 566 LYS A CA 1
ATOM 4008 C C . LYS A 1 566 ? -33.189 14.574 46.922 1.00 35.53 566 LYS A C 1
ATOM 4010 O O . LYS A 1 566 ? -32.080 14.293 47.362 1.00 35.53 566 LYS A O 1
ATOM 4015 N N . ALA A 1 567 ? -33.395 15.617 46.117 1.00 38.56 567 ALA A N 1
ATOM 4016 C CA . ALA A 1 567 ? -32.408 16.686 45.931 1.00 38.56 567 ALA A CA 1
ATOM 4017 C C . ALA A 1 567 ? -32.963 18.013 46.437 1.00 38.56 567 ALA A C 1
ATOM 4019 O O . ALA A 1 567 ? -34.152 18.310 46.291 1.00 38.56 567 ALA A O 1
ATOM 4020 N N . THR A 1 568 ? -32.087 18.822 47.022 1.00 36.34 568 THR A N 1
ATOM 4021 C CA . THR A 1 568 ? -32.420 20.164 47.492 1.00 36.34 568 THR A CA 1
ATOM 4022 C C . THR A 1 568 ? -31.495 21.190 46.869 1.00 36.34 568 THR A C 1
ATOM 4024 O O . THR A 1 568 ? -30.281 21.070 46.988 1.00 36.34 568 THR A O 1
ATOM 4027 N N . VAL A 1 569 ? -32.073 22.217 46.255 1.00 40.72 569 VAL A N 1
ATOM 4028 C CA . VAL A 1 569 ? -31.346 23.359 45.689 1.00 40.72 569 VAL A CA 1
ATOM 4029 C C . VAL A 1 569 ? -31.789 24.603 46.440 1.00 40.72 569 VAL A C 1
ATOM 4031 O O . VAL A 1 569 ? -32.987 24.850 46.558 1.00 40.72 569 VAL A O 1
ATOM 4034 N N . THR A 1 570 ? -30.843 25.377 46.970 1.00 34.72 570 THR A N 1
ATOM 4035 C CA . THR A 1 570 ? -31.154 26.624 47.680 1.00 34.72 570 THR A CA 1
ATOM 4036 C C . THR A 1 570 ? -30.615 27.808 46.894 1.00 34.72 570 THR A C 1
ATOM 4038 O O . THR A 1 570 ? -29.409 27.915 46.708 1.00 34.72 570 THR A O 1
ATOM 4041 N N . VAL A 1 571 ? -31.503 28.705 46.464 1.00 38.59 571 VAL A N 1
ATOM 4042 C CA . VAL A 1 571 ? -31.147 29.940 45.749 1.00 38.59 571 VAL A CA 1
ATOM 4043 C C . VAL A 1 571 ? -31.673 31.121 46.556 1.00 38.59 571 VAL A C 1
ATOM 4045 O O . VAL A 1 571 ? -32.860 31.176 46.867 1.00 38.59 571 VAL A O 1
ATOM 4048 N N . GLU A 1 572 ? -30.782 32.033 46.955 1.00 33.94 572 GLU A N 1
ATOM 4049 C CA . GLU A 1 572 ? -31.101 33.259 47.714 1.00 33.94 572 GLU A CA 1
ATOM 4050 C C . GLU A 1 572 ? -32.072 33.065 48.901 1.00 33.94 572 GLU A C 1
ATOM 4052 O O . GLU A 1 572 ? -32.926 33.901 49.180 1.00 33.94 572 GLU A O 1
ATOM 4057 N N . GLY A 1 573 ? -31.938 31.954 49.634 1.00 33.22 573 GLY A N 1
ATOM 4058 C CA . GLY A 1 573 ? -32.740 31.678 50.830 1.00 33.22 573 GLY A CA 1
ATOM 4059 C C . GLY A 1 573 ? -34.077 30.971 50.588 1.00 33.22 573 GLY A C 1
ATOM 4060 O O . GLY A 1 573 ? -34.808 30.764 51.550 1.00 33.22 573 GLY A O 1
ATOM 4061 N N . VAL A 1 574 ? -34.389 30.541 49.366 1.00 34.38 574 VAL A N 1
ATOM 4062 C CA . VAL A 1 574 ? -35.518 29.638 49.081 1.00 34.38 574 VAL A CA 1
ATOM 4063 C C . VAL A 1 574 ? -34.985 28.254 48.737 1.00 34.38 574 VAL A C 1
ATOM 4065 O O . VAL A 1 574 ? -34.062 28.131 47.933 1.00 34.38 574 VAL A O 1
ATOM 4068 N N . THR A 1 575 ? -35.555 27.214 49.353 1.00 38.31 575 THR A N 1
ATOM 4069 C CA . THR A 1 575 ? -35.087 25.829 49.225 1.00 38.31 575 THR A CA 1
ATOM 4070 C C . THR A 1 575 ? -36.089 25.017 48.410 1.00 38.31 575 THR A C 1
ATOM 4072 O O . THR A 1 575 ? -37.191 24.687 48.851 1.00 38.31 575 THR A O 1
ATOM 4075 N N . ILE A 1 576 ? -35.685 24.658 47.198 1.00 41.94 576 ILE A N 1
ATOM 4076 C CA . ILE A 1 576 ? -36.442 23.802 46.290 1.00 41.94 576 ILE A CA 1
ATOM 4077 C C . ILE A 1 576 ? -36.126 22.359 46.653 1.00 41.94 576 ILE A C 1
ATOM 4079 O O . ILE A 1 576 ? -34.961 21.975 46.702 1.00 41.94 576 ILE A O 1
ATOM 4083 N N . THR A 1 577 ? -37.161 21.567 46.924 1.00 39.75 577 THR A N 1
ATOM 4084 C CA . THR A 1 577 ? -37.023 20.153 47.273 1.00 39.75 577 THR A CA 1
ATOM 4085 C C . THR A 1 577 ? -37.673 19.303 46.191 1.00 39.75 577 THR A C 1
ATOM 4087 O O . THR A 1 577 ? -38.884 19.383 45.975 1.00 39.75 577 THR A O 1
ATOM 4090 N N . ILE A 1 578 ? -36.879 18.466 45.532 1.00 43.78 578 ILE A N 1
ATOM 4091 C CA . ILE A 1 578 ? -37.350 17.511 44.530 1.00 43.78 578 ILE A CA 1
ATOM 4092 C C . ILE A 1 578 ? -37.326 16.136 45.175 1.00 43.78 578 ILE A C 1
ATOM 4094 O O . ILE A 1 578 ? -36.261 15.683 45.583 1.00 43.78 578 ILE A O 1
ATOM 4098 N N . ASN A 1 579 ? -38.487 15.497 45.281 1.00 37.81 579 ASN A N 1
ATOM 4099 C CA . ASN A 1 579 ? -38.595 14.137 45.796 1.00 37.81 579 ASN A CA 1
ATOM 4100 C C . ASN A 1 579 ? -38.644 13.144 44.620 1.00 37.81 579 ASN A C 1
ATOM 4102 O O . ASN A 1 579 ? -39.292 13.415 43.612 1.00 37.81 579 ASN A O 1
ATOM 4106 N N . ASP A 1 580 ? -37.980 12.005 44.803 1.00 43.50 580 ASP A N 1
ATOM 4107 C CA . ASP A 1 580 ? -37.975 10.811 43.947 1.00 43.50 580 ASP A CA 1
ATOM 4108 C C . ASP A 1 580 ? -37.368 10.998 42.533 1.00 43.50 580 ASP A C 1
ATOM 4110 O O . ASP A 1 580 ? -38.039 11.103 41.510 1.00 43.50 580 ASP A O 1
ATOM 4114 N N . LEU A 1 581 ? -36.037 11.059 42.455 1.00 44.72 581 LEU A N 1
ATOM 4115 C CA . LEU A 1 581 ? -35.273 11.378 41.235 1.00 44.72 581 LEU A CA 1
ATOM 4116 C C . LEU A 1 581 ? -35.001 10.169 40.328 1.00 44.72 581 LEU A C 1
ATOM 4118 O O . LEU A 1 581 ? -33.876 9.965 39.882 1.00 44.72 581 LEU A O 1
ATOM 4122 N N . ALA A 1 582 ? -36.014 9.358 40.037 1.00 35.66 582 ALA A N 1
ATOM 4123 C CA . ALA A 1 582 ? -35.782 8.137 39.270 1.00 35.66 582 ALA A CA 1
ATOM 4124 C C . ALA A 1 582 ? -35.446 8.368 37.779 1.00 35.66 582 ALA A C 1
ATOM 4126 O O . ALA A 1 582 ? -34.856 7.475 37.196 1.00 35.66 582 ALA A O 1
ATOM 4127 N N . ASN A 1 583 ? -35.771 9.516 37.154 1.00 39.12 583 ASN A N 1
ATOM 4128 C CA . ASN A 1 583 ? -35.662 9.679 35.685 1.00 39.12 583 ASN A CA 1
ATOM 4129 C C . ASN A 1 583 ? -35.425 11.129 35.174 1.00 39.12 583 ASN A C 1
ATOM 4131 O O . ASN A 1 583 ? -35.923 11.501 34.114 1.00 39.12 583 ASN A O 1
ATOM 4135 N N . LEU A 1 584 ? -34.694 11.991 35.894 1.00 38.03 584 LEU A N 1
ATOM 4136 C CA . LEU A 1 584 ? -34.409 13.371 35.443 1.00 38.03 584 LEU A CA 1
ATOM 4137 C C . LEU A 1 584 ? -32.910 13.579 35.189 1.00 38.03 584 LEU A C 1
ATOM 4139 O O . LEU A 1 584 ? -32.118 13.516 36.121 1.00 38.03 584 LEU A O 1
ATOM 4143 N N . PHE A 1 585 ? -32.533 13.875 33.939 1.00 35.06 585 PHE A N 1
ATOM 4144 C CA . PHE A 1 585 ? -31.123 13.992 33.528 1.00 35.06 585 PHE A CA 1
ATOM 4145 C C . PHE A 1 585 ? -30.546 15.424 33.512 1.00 35.06 585 PHE A C 1
ATOM 4147 O O . PHE A 1 585 ? -29.337 15.575 33.348 1.00 35.06 585 PHE A O 1
ATOM 4154 N N . LYS A 1 586 ? -31.345 16.491 33.697 1.00 36.69 586 LYS A N 1
ATOM 4155 C CA . LYS A 1 586 ? -30.817 17.867 33.860 1.00 36.69 586 LYS A CA 1
ATOM 4156 C C . LYS A 1 586 ? -31.854 18.835 34.451 1.00 36.69 586 LYS A C 1
ATOM 4158 O O . LYS A 1 586 ? -33.036 18.708 34.153 1.00 36.69 586 LYS A O 1
ATOM 4163 N N . PHE A 1 587 ? -31.418 19.833 35.226 1.00 34.44 587 PHE A N 1
ATOM 4164 C CA . PHE A 1 587 ? -32.221 21.014 35.584 1.00 34.44 587 PHE A CA 1
ATOM 4165 C C . PHE A 1 587 ? -31.363 22.291 35.510 1.00 34.44 587 PHE A C 1
ATOM 4167 O O . PHE A 1 587 ? -30.161 22.239 35.750 1.00 34.44 587 PHE A O 1
ATOM 4174 N N . GLU A 1 588 ? -31.973 23.432 35.181 1.00 36.28 588 GLU A N 1
ATOM 4175 C CA . GLU A 1 588 ? -31.344 24.765 35.184 1.00 36.28 588 GLU A CA 1
ATOM 4176 C C . GLU A 1 588 ? -32.320 25.746 35.848 1.00 36.28 588 GLU A C 1
ATOM 4178 O O . GLU A 1 588 ? -33.489 25.769 35.483 1.00 36.28 588 GLU A O 1
ATOM 4183 N N . VAL A 1 589 ? -31.872 26.541 36.825 1.00 36.84 589 VAL A N 1
ATOM 4184 C CA . VAL A 1 589 ? -32.689 27.594 37.456 1.00 36.84 589 VAL A CA 1
ATOM 4185 C C . VAL A 1 589 ? -32.087 28.942 37.083 1.00 36.84 589 VAL A C 1
ATOM 4187 O O . VAL A 1 589 ? -30.942 29.219 37.429 1.00 36.84 589 VAL A O 1
ATOM 4190 N N . GLU A 1 590 ? -32.848 29.789 36.390 1.00 35.16 590 GLU A N 1
ATOM 4191 C CA . GLU A 1 590 ? -32.412 31.146 36.050 1.00 35.16 590 GLU A CA 1
ATOM 4192 C C . GLU A 1 590 ? -33.103 32.185 36.948 1.00 35.16 590 GLU A C 1
ATOM 4194 O O . GLU A 1 590 ? -34.334 32.266 36.947 1.00 35.16 590 GLU A O 1
ATOM 4199 N N . PRO A 1 591 ? -32.358 33.033 37.678 1.00 35.38 591 PRO A N 1
ATOM 4200 C CA . PRO A 1 591 ? -32.931 34.235 38.262 1.00 35.38 591 PRO A CA 1
ATOM 4201 C C . PRO A 1 591 ? -33.166 35.273 37.155 1.00 35.38 591 PRO A C 1
ATOM 4203 O O . PRO A 1 591 ? -32.235 35.680 36.460 1.00 35.38 591 PRO A O 1
ATOM 4206 N N . VAL A 1 592 ? -34.407 35.734 36.997 1.00 33.19 592 VAL A N 1
ATOM 4207 C CA . VAL A 1 592 ? -34.738 36.854 36.104 1.00 33.19 592 VAL A CA 1
ATOM 4208 C C . VAL A 1 592 ? -35.005 38.086 36.960 1.00 33.19 592 VAL A C 1
ATOM 4210 O O . VAL A 1 592 ? -35.950 38.102 37.747 1.00 33.19 592 VAL A O 1
ATOM 4213 N N . ASN A 1 593 ? -34.197 39.132 36.789 1.00 32.34 593 ASN A N 1
ATOM 4214 C CA . ASN A 1 593 ? -34.511 40.452 37.331 1.00 32.34 593 ASN A CA 1
ATOM 4215 C C . ASN A 1 593 ? -35.572 41.113 36.445 1.00 32.34 593 ASN A C 1
ATOM 4217 O O . ASN A 1 593 ? -35.346 41.304 35.250 1.00 32.34 593 ASN A O 1
ATOM 4221 N N . PHE A 1 594 ? -36.711 41.488 37.023 1.00 28.30 594 PHE A N 1
ATOM 4222 C CA . PHE A 1 594 ? -37.633 42.415 36.374 1.00 28.30 594 PHE A CA 1
ATOM 4223 C C . PHE A 1 594 ? -37.281 43.847 36.766 1.00 28.30 594 PHE A C 1
ATOM 4225 O O . PHE A 1 594 ? -37.263 44.178 37.948 1.00 28.30 594 PHE A O 1
ATOM 4232 N N . ASP A 1 595 ? -37.111 44.713 35.771 1.00 30.48 595 ASP A N 1
ATOM 4233 C CA . ASP A 1 595 ? -37.168 46.167 35.943 1.00 30.48 595 ASP A CA 1
ATOM 4234 C C . ASP A 1 595 ? -38.639 46.625 36.010 1.00 30.48 595 ASP A C 1
ATOM 4236 O O . ASP A 1 595 ? -39.117 47.316 35.124 1.00 30.48 595 ASP A O 1
ATOM 4240 N N . PHE A 1 596 ? -39.407 46.202 37.020 1.00 28.80 596 PHE A N 1
ATOM 4241 C CA . PHE A 1 596 ? -40.699 46.817 37.384 1.00 28.80 596 PHE A CA 1
ATOM 4242 C C . PHE A 1 596 ? -41.017 46.550 38.870 1.00 28.80 596 PHE A C 1
ATOM 4244 O O . PHE A 1 596 ? -40.557 45.552 39.428 1.00 28.80 596 PHE A O 1
ATOM 4251 N N . PRO A 1 597 ? -41.779 47.432 39.549 1.00 32.28 597 PRO A N 1
ATOM 4252 C CA . PRO A 1 597 ? -41.813 47.505 41.000 1.00 32.28 597 PRO A CA 1
ATOM 4253 C C . PRO A 1 597 ? -42.775 46.458 41.558 1.00 32.28 597 PRO A C 1
ATOM 4255 O O . PRO A 1 597 ? -43.946 46.737 41.801 1.00 32.28 597 PRO A O 1
ATOM 4258 N N . TYR A 1 598 ? -42.278 45.250 41.798 1.00 32.72 598 TYR A N 1
ATOM 4259 C CA . TYR A 1 598 ? -42.929 44.318 42.713 1.00 32.72 598 TYR A CA 1
ATOM 4260 C C . TYR A 1 598 ? -41.966 43.948 43.848 1.00 32.72 598 TYR A C 1
ATOM 4262 O O . TYR A 1 598 ? -40.755 43.884 43.631 1.00 32.72 598 TYR A O 1
ATOM 4270 N N . PRO A 1 599 ? -42.475 43.778 45.082 1.00 29.34 599 PRO A N 1
ATOM 4271 C CA . PRO A 1 599 ? -41.641 43.649 46.272 1.00 29.34 599 PRO A CA 1
ATOM 4272 C C . PRO A 1 599 ? -40.766 42.387 46.229 1.00 29.34 599 PRO A C 1
ATOM 4274 O O . PRO A 1 599 ? -41.154 41.366 45.663 1.00 29.34 599 PRO A O 1
ATOM 4277 N N . LYS A 1 600 ? -39.573 42.482 46.835 1.00 30.22 600 LYS A N 1
ATOM 4278 C CA . LYS A 1 600 ? -38.568 41.408 46.941 1.00 30.22 600 LYS A CA 1
ATOM 4279 C C . LYS A 1 600 ? -39.199 40.083 47.397 1.00 30.22 600 LYS A C 1
ATOM 4281 O O . LYS A 1 600 ? -39.865 40.061 48.428 1.00 30.22 600 LYS A O 1
ATOM 4286 N N . GLY A 1 601 ? -38.913 38.998 46.670 1.00 34.56 601 GLY A N 1
ATOM 4287 C CA . GLY A 1 601 ? -39.323 37.631 47.033 1.00 34.56 601 GLY A CA 1
ATOM 4288 C C . GLY A 1 601 ? -39.948 36.782 45.916 1.00 34.56 601 GLY A C 1
ATOM 4289 O O . GLY A 1 601 ? -40.469 35.711 46.210 1.00 34.56 601 GLY A O 1
ATOM 4290 N N . ASN A 1 602 ? -39.910 37.220 44.653 1.00 37.41 602 ASN A N 1
ATOM 4291 C CA . ASN A 1 602 ? -40.547 36.509 43.539 1.00 37.41 602 ASN A CA 1
ATOM 4292 C C . ASN A 1 602 ? -39.506 35.804 42.654 1.00 37.41 602 ASN A C 1
ATOM 4294 O O . ASN A 1 602 ? -38.575 36.447 42.178 1.00 37.41 602 ASN A O 1
ATOM 4298 N N . TYR A 1 603 ? -39.695 34.507 42.392 1.00 38.66 603 TYR A N 1
ATOM 4299 C CA . TYR A 1 603 ? -38.788 33.675 41.589 1.00 38.66 603 TYR A CA 1
ATOM 4300 C C . TYR A 1 603 ? -39.486 33.166 40.319 1.00 38.66 603 TYR A C 1
ATOM 4302 O O . TYR A 1 603 ? -40.663 32.799 40.357 1.00 38.66 603 TYR A O 1
ATOM 4310 N N . ILE A 1 604 ? -38.751 33.110 39.205 1.00 36.97 604 ILE A N 1
ATOM 4311 C CA . ILE A 1 604 ? -39.125 32.345 38.008 1.00 36.97 604 ILE A CA 1
ATOM 4312 C C . ILE A 1 604 ? -38.376 31.016 38.067 1.00 36.97 604 ILE A C 1
ATOM 4314 O O . ILE A 1 604 ? -37.156 31.002 38.186 1.00 36.97 604 ILE A O 1
ATOM 4318 N N . ILE A 1 605 ? -39.099 29.900 37.971 1.00 43.50 605 ILE A N 1
ATOM 4319 C CA . ILE A 1 605 ? -38.496 28.567 37.879 1.00 43.50 605 ILE A CA 1
ATOM 4320 C C . ILE A 1 605 ? -38.763 28.037 36.471 1.00 43.50 605 ILE A C 1
ATOM 4322 O O . ILE A 1 605 ? -39.917 27.846 36.071 1.00 43.50 605 ILE A O 1
ATOM 4326 N N . VAL A 1 606 ? -37.689 27.832 35.711 1.00 38.75 606 VAL A N 1
ATOM 4327 C CA . VAL A 1 606 ? -37.722 27.153 34.413 1.00 38.75 606 VAL A CA 1
ATOM 4328 C C . VAL A 1 606 ? -37.276 25.717 34.651 1.00 38.75 606 VAL A C 1
ATOM 4330 O O . VAL A 1 606 ? -36.249 25.494 35.273 1.00 38.75 606 VAL A O 1
ATOM 4333 N N . VAL A 1 607 ? -38.050 24.733 34.200 1.00 41.38 607 VAL A N 1
ATOM 4334 C CA . VAL A 1 607 ? -37.663 23.318 34.305 1.00 41.38 607 VAL A CA 1
ATOM 4335 C C . VAL A 1 607 ? -37.669 22.725 32.908 1.00 41.38 607 VAL A C 1
ATOM 4337 O O . VAL A 1 607 ? -38.677 22.800 32.202 1.00 41.38 607 VAL A O 1
ATOM 4340 N N . LYS A 1 608 ? -36.537 22.147 32.506 1.00 38.81 608 LYS A N 1
ATOM 4341 C CA . LYS A 1 608 ? -36.374 21.474 31.218 1.00 38.81 608 LYS A CA 1
ATOM 4342 C C . LYS A 1 608 ? -36.237 19.979 31.483 1.00 38.81 608 LYS A C 1
ATOM 4344 O O . LYS A 1 608 ? -35.224 19.549 32.021 1.00 38.81 608 LYS A O 1
ATOM 4349 N N . ALA A 1 609 ? -37.270 19.206 31.169 1.00 39.34 609 ALA A N 1
ATOM 4350 C CA . ALA A 1 609 ? -37.231 17.752 31.302 1.00 39.34 609 ALA A CA 1
ATOM 4351 C C . ALA A 1 609 ? -36.764 17.141 29.975 1.00 39.34 609 ALA A C 1
ATOM 4353 O O . ALA A 1 609 ? -37.291 17.498 28.923 1.00 39.34 609 ALA A O 1
ATOM 4354 N N . VAL A 1 610 ? -35.791 16.227 30.014 1.00 34.09 610 VAL A N 1
ATOM 4355 C CA . VAL A 1 610 ? -35.363 15.457 28.836 1.00 34.09 610 VAL A CA 1
ATOM 4356 C C . VAL A 1 610 ? -35.643 13.979 29.107 1.00 34.09 610 VAL A C 1
ATOM 4358 O O . VAL A 1 610 ? -35.064 13.414 30.027 1.00 34.09 610 VAL A O 1
ATOM 4361 N N . ASN A 1 611 ? -36.579 13.426 28.325 1.00 35.25 611 ASN A N 1
ATOM 4362 C CA . ASN A 1 611 ? -37.013 12.028 28.186 1.00 35.25 611 ASN A CA 1
ATOM 4363 C C . ASN A 1 611 ? -36.878 11.084 29.397 1.00 35.25 611 ASN A C 1
ATOM 4365 O O . ASN A 1 611 ? -35.823 10.515 29.658 1.00 35.25 611 ASN A O 1
ATOM 4369 N N . GLY A 1 612 ? -38.027 10.783 30.004 1.00 34.84 612 GLY A N 1
ATOM 4370 C CA . GLY A 1 612 ? -38.246 9.626 30.868 1.00 34.84 612 GLY A CA 1
ATOM 4371 C C . GLY A 1 612 ? -39.714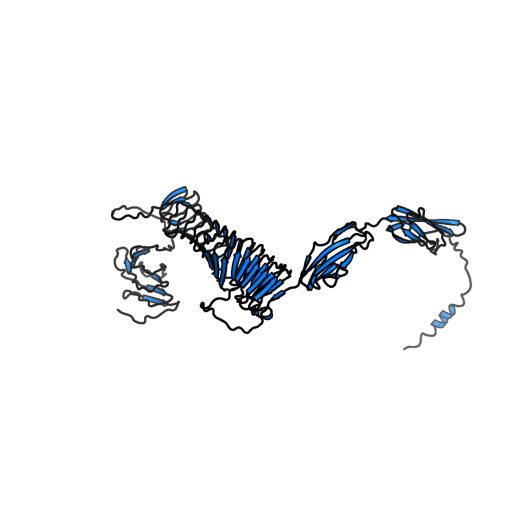 9.573 31.287 1.00 34.84 612 GLY A C 1
ATOM 4372 O O . GLY A 1 612 ? -40.237 10.546 31.826 1.00 34.84 612 GLY A O 1
ATOM 4373 N N . GLU A 1 613 ? -40.409 8.471 31.003 1.00 33.03 613 GLU A N 1
ATOM 4374 C CA . GLU A 1 613 ? -41.776 8.263 31.484 1.00 33.03 613 GLU A CA 1
ATOM 4375 C C . GLU A 1 613 ? -41.746 8.064 33.008 1.00 33.03 613 GLU A C 1
ATOM 4377 O O . GLU A 1 613 ? -41.210 7.084 33.520 1.00 33.03 613 GLU A O 1
ATOM 4382 N N . GLY A 1 614 ? -42.283 9.032 33.750 1.00 34.56 614 GLY A N 1
ATOM 4383 C CA . GLY A 1 614 ? -42.368 8.974 35.207 1.00 34.56 614 GLY A CA 1
ATOM 4384 C C . GLY A 1 614 ? -42.795 10.312 35.800 1.00 34.56 614 GLY A C 1
ATOM 4385 O O . GLY A 1 614 ? -42.102 11.316 35.668 1.00 34.56 614 GLY A O 1
ATOM 4386 N N . TYR A 1 615 ? -43.962 10.337 36.438 1.00 31.50 615 TYR A N 1
ATOM 4387 C CA . TYR A 1 615 ? -44.518 11.521 37.094 1.00 31.50 615 TYR A CA 1
ATOM 4388 C C . TYR A 1 615 ? -43.817 11.778 38.428 1.00 31.50 615 TYR A C 1
ATOM 4390 O O . TYR A 1 615 ? -43.862 10.881 39.258 1.00 31.50 615 TYR A O 1
ATOM 4398 N N . ASN A 1 616 ? -43.308 12.993 38.696 1.00 38.34 616 ASN A N 1
ATOM 4399 C CA . ASN A 1 616 ? -43.012 13.433 40.070 1.00 38.34 616 ASN A CA 1
ATOM 4400 C C . ASN A 1 616 ? -43.294 14.935 40.309 1.00 38.34 616 ASN A C 1
ATOM 4402 O O . ASN A 1 616 ? -42.897 15.775 39.499 1.00 38.34 616 ASN A O 1
ATOM 4406 N N . PRO A 1 617 ? -43.993 15.306 41.404 1.00 35.31 617 PRO A N 1
ATOM 4407 C CA . PRO A 1 617 ? -44.343 16.694 41.707 1.00 35.31 617 PRO A CA 1
ATOM 4408 C C . PRO A 1 617 ? -43.177 17.472 42.343 1.00 35.31 617 PRO A C 1
ATOM 4410 O O . PRO A 1 617 ? -42.553 17.020 43.301 1.00 35.31 617 PRO A O 1
ATOM 4413 N N . ILE A 1 618 ? -42.936 18.694 41.863 1.00 43.09 618 ILE A N 1
ATOM 4414 C CA . ILE A 1 618 ? -41.944 19.627 42.426 1.00 43.09 6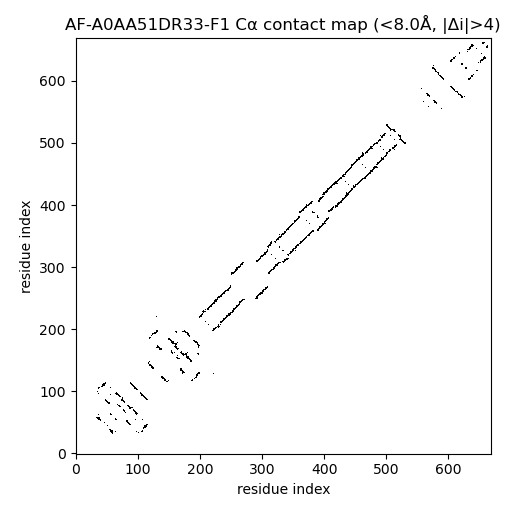18 ILE A CA 1
ATOM 4415 C C . ILE A 1 618 ? -42.551 20.336 43.649 1.00 43.09 618 ILE A C 1
ATOM 4417 O O . ILE A 1 618 ? -43.632 20.918 43.541 1.00 43.09 618 ILE A O 1
ATOM 4421 N N . GLN A 1 619 ? -41.869 20.320 44.804 1.00 42.72 619 GLN A N 1
ATOM 4422 C CA . GLN A 1 619 ? -42.283 21.074 45.997 1.00 42.72 619 GLN A CA 1
ATOM 4423 C C . GLN A 1 619 ? -41.385 22.295 46.233 1.00 42.72 619 GLN A C 1
ATOM 4425 O O . GLN A 1 619 ? -40.164 22.180 46.358 1.00 42.72 619 GLN A O 1
ATOM 4430 N N . ILE A 1 620 ? -42.006 23.471 46.355 1.00 44.09 620 ILE A N 1
ATOM 4431 C CA . ILE A 1 620 ? -41.321 24.745 46.609 1.00 44.09 620 ILE A CA 1
ATOM 4432 C C . ILE A 1 620 ? -41.597 25.166 48.057 1.00 44.09 620 ILE A C 1
ATOM 4434 O O . ILE A 1 620 ? -42.757 25.312 48.456 1.00 44.09 620 ILE A O 1
ATOM 4438 N N . LYS A 1 621 ? -40.535 25.335 48.853 1.00 42.03 621 LYS A N 1
ATOM 4439 C CA . LYS A 1 621 ? -40.612 25.691 50.276 1.00 42.03 621 LYS A CA 1
ATOM 4440 C C . LYS A 1 621 ? -39.702 26.878 50.593 1.00 42.03 621 LYS A C 1
ATOM 4442 O O . LYS A 1 621 ? -38.660 27.063 49.966 1.00 42.03 621 LYS A O 1
ATOM 4447 N N . ASN A 1 622 ? -40.088 27.671 51.586 1.00 37.06 622 ASN A N 1
ATOM 4448 C CA . ASN A 1 622 ? -39.224 28.709 52.151 1.00 37.06 622 ASN A CA 1
ATOM 4449 C C . ASN A 1 622 ? -38.079 28.074 52.965 1.00 37.06 622 ASN A C 1
ATOM 4451 O O . ASN A 1 622 ? -38.125 26.884 53.289 1.00 37.06 622 ASN A O 1
ATOM 4455 N N . LYS A 1 623 ? -37.060 28.869 53.330 1.00 32.66 623 LYS A N 1
ATOM 4456 C CA . LYS A 1 623 ? -35.884 28.425 54.113 1.00 32.66 623 LYS A CA 1
ATOM 4457 C C . LYS A 1 623 ? -36.228 27.665 55.396 1.00 32.66 623 LYS A C 1
ATOM 4459 O O . LYS A 1 623 ? -35.461 26.824 55.849 1.00 32.66 623 LYS A O 1
ATOM 4464 N N . ASP A 1 624 ? -37.358 28.011 55.999 1.00 36.00 624 ASP A N 1
ATOM 4465 C CA . ASP A 1 624 ? -37.864 27.450 57.251 1.00 36.00 624 ASP A CA 1
ATOM 4466 C C . ASP A 1 624 ? -38.687 26.161 57.056 1.00 36.00 624 ASP A C 1
ATOM 4468 O O . ASP A 1 624 ? -39.187 25.590 58.021 1.00 36.00 624 ASP A O 1
ATOM 4472 N N . GLY A 1 625 ? -38.828 25.683 55.815 1.00 35.12 625 GLY A N 1
ATOM 4473 C CA . GLY A 1 625 ? -39.595 24.489 55.472 1.00 35.12 625 GLY A CA 1
ATOM 4474 C C . GLY A 1 625 ? -41.103 24.717 55.314 1.00 35.12 625 GLY A C 1
ATOM 4475 O O . GLY A 1 625 ? -41.815 23.755 55.005 1.00 35.12 625 GLY A O 1
ATOM 4476 N N . SER A 1 626 ? -41.596 25.952 55.473 1.00 42.59 626 SER A N 1
ATOM 4477 C CA . SER A 1 626 ? -42.993 26.311 55.199 1.00 42.59 626 SER A CA 1
ATOM 4478 C C . SER A 1 626 ? -43.304 26.299 53.694 1.00 42.59 626 SER A C 1
ATOM 4480 O O . SER A 1 626 ? -42.415 26.470 52.856 1.00 42.59 626 SER A O 1
ATOM 4482 N N . ALA A 1 627 ? -44.569 26.060 53.327 1.00 41.06 627 ALA A N 1
ATOM 4483 C CA . ALA A 1 627 ? -44.999 26.113 51.929 1.00 41.06 627 ALA A CA 1
ATOM 4484 C C . ALA A 1 627 ? -44.852 27.544 51.385 1.00 41.06 627 ALA A C 1
ATOM 4486 O O . ALA A 1 627 ? -45.328 28.491 52.014 1.00 41.06 627 ALA A O 1
ATOM 4487 N N . ALA A 1 628 ? -44.203 27.706 50.226 1.00 42.69 628 ALA A N 1
ATOM 4488 C CA . ALA A 1 628 ? -44.031 29.019 49.611 1.00 42.69 628 ALA A CA 1
ATOM 4489 C C . ALA A 1 628 ? -45.405 29.613 49.249 1.00 42.69 628 ALA A C 1
ATOM 4491 O O . ALA A 1 628 ? -46.167 29.026 48.482 1.00 42.69 628 ALA A O 1
ATOM 4492 N N . THR A 1 629 ? -45.744 30.768 49.823 1.00 37.34 629 THR A N 1
ATOM 4493 C CA . THR A 1 629 ? -47.099 31.343 49.760 1.00 37.34 629 THR A CA 1
ATOM 4494 C C . THR A 1 629 ? -47.408 32.081 48.456 1.00 37.34 629 THR A C 1
ATOM 4496 O O . THR A 1 629 ? -48.572 32.386 48.198 1.00 37.34 629 THR A O 1
ATOM 4499 N N . SER A 1 630 ? -46.423 32.315 47.586 1.00 41.88 630 SER A N 1
ATOM 4500 C CA . SER A 1 630 ? -46.661 32.939 46.282 1.00 41.88 630 SER A CA 1
ATOM 4501 C C . SER A 1 630 ? -45.609 32.546 45.244 1.00 41.88 630 SER A C 1
ATOM 4503 O O . SER A 1 630 ? -44.509 33.093 45.210 1.00 41.88 630 SER A O 1
ATOM 4505 N N . VAL A 1 631 ? -45.974 31.600 44.378 1.00 43.16 631 VAL A N 1
ATOM 4506 C CA . VAL A 1 631 ? -45.264 31.280 43.134 1.00 43.16 631 VAL A CA 1
ATOM 4507 C C . VAL A 1 631 ? -46.030 31.980 42.020 1.00 43.16 631 VAL A C 1
ATOM 4509 O O . VAL A 1 631 ? -47.211 31.722 41.845 1.00 43.16 631 VAL A O 1
ATOM 4512 N N . TYR A 1 632 ? -45.407 32.899 41.286 1.00 39.62 632 TYR A N 1
ATOM 4513 C CA . TYR A 1 632 ? -46.137 33.696 40.289 1.00 39.62 632 TYR A CA 1
ATOM 4514 C C . TYR A 1 632 ? -46.056 33.114 38.876 1.00 39.62 632 TYR A C 1
ATOM 4516 O O . TYR A 1 632 ? -46.933 33.388 38.054 1.00 39.62 632 TYR A O 1
ATOM 4524 N N . TYR A 1 633 ? -45.023 32.317 38.573 1.00 40.34 633 TYR A N 1
ATOM 4525 C CA . TYR A 1 633 ? -44.729 31.911 37.201 1.00 40.34 633 TYR A CA 1
ATOM 4526 C C . TYR A 1 633 ? -43.955 30.586 37.110 1.00 40.34 633 TYR A C 1
ATOM 4528 O O . TYR A 1 633 ? -42.871 30.460 37.679 1.00 40.34 633 TYR A O 1
ATOM 4536 N N . ILE A 1 634 ? -44.485 29.618 36.354 1.00 48.94 634 ILE A N 1
ATOM 4537 C CA . ILE A 1 634 ? -43.821 28.337 36.047 1.00 48.94 634 ILE A CA 1
ATOM 4538 C C . ILE A 1 634 ? -43.769 28.154 34.527 1.00 48.94 634 ILE A C 1
ATOM 4540 O O . ILE A 1 634 ? -44.811 28.209 33.862 1.00 48.94 634 ILE A O 1
ATOM 4544 N N . LYS A 1 635 ? -42.569 27.904 33.983 1.00 44.81 635 LYS A N 1
ATOM 4545 C CA . LYS A 1 635 ? -42.361 27.573 32.565 1.00 44.81 635 LYS A CA 1
ATOM 4546 C C . LYS A 1 635 ? -41.775 26.169 32.419 1.00 44.81 635 LYS A C 1
ATOM 4548 O O . LYS A 1 635 ? -40.712 25.886 32.970 1.00 44.81 635 LYS A O 1
ATOM 4553 N N . VAL A 1 636 ? -42.444 25.329 31.630 1.00 49.62 636 VAL A N 1
ATOM 4554 C CA . VAL A 1 636 ? -41.996 23.964 31.306 1.00 49.62 636 VAL A CA 1
ATOM 4555 C C . VAL A 1 636 ? -41.853 23.825 29.793 1.00 49.62 636 VAL A C 1
ATOM 4557 O O . VAL A 1 636 ? -42.836 24.008 29.075 1.00 49.62 636 VAL A O 1
ATOM 4560 N N . ASP A 1 637 ? -40.644 23.501 29.328 1.00 47.31 637 ASP A N 1
ATOM 4561 C CA . ASP A 1 637 ? -40.349 23.184 27.925 1.00 47.31 637 ASP A CA 1
ATOM 4562 C C . ASP A 1 637 ? -39.959 21.690 27.833 1.00 47.31 637 ASP A C 1
ATOM 4564 O O . ASP A 1 637 ? -38.999 21.269 28.483 1.00 47.31 637 ASP A O 1
ATOM 4568 N N . THR A 1 638 ? -40.704 20.890 27.060 1.00 45.94 638 THR A N 1
ATOM 4569 C CA . THR A 1 638 ? -40.451 19.445 26.834 1.00 45.94 638 THR A CA 1
ATOM 4570 C C . THR A 1 638 ? -40.586 19.075 25.350 1.00 45.94 638 THR A C 1
ATOM 4572 O O . THR A 1 638 ? -41.262 19.784 24.606 1.00 45.94 638 THR A O 1
ATOM 4575 N N . ASP A 1 639 ? -39.983 17.969 24.905 1.00 37.84 639 ASP A N 1
ATOM 4576 C CA . ASP A 1 639 ? -40.012 17.524 23.500 1.00 37.84 639 ASP A CA 1
ATOM 4577 C C . ASP A 1 639 ? -41.042 16.403 23.222 1.00 37.84 639 ASP A C 1
ATOM 4579 O O . ASP A 1 639 ? -41.373 16.161 22.062 1.00 37.84 639 ASP A O 1
ATOM 4583 N N . ALA A 1 640 ? -41.617 15.768 24.258 1.00 43.91 640 ALA A N 1
ATOM 4584 C CA . ALA A 1 640 ? -42.753 14.834 24.157 1.00 43.91 640 ALA A CA 1
ATOM 4585 C C . ALA A 1 640 ? -43.416 14.558 25.533 1.00 43.91 640 ALA A C 1
ATOM 4587 O O . ALA A 1 640 ? -42.761 14.667 26.570 1.00 43.91 640 ALA A O 1
ATOM 4588 N N . GLY A 1 641 ? -44.703 14.163 25.548 1.00 51.22 641 GLY A N 1
ATOM 4589 C CA . GLY A 1 641 ? -45.393 13.586 26.722 1.00 51.22 641 GLY A CA 1
ATOM 4590 C C . GLY A 1 641 ? -46.574 14.385 27.309 1.00 51.22 641 GLY A C 1
ATOM 4591 O O . GLY A 1 641 ? -46.973 15.426 26.792 1.00 51.22 641 GLY A O 1
ATOM 4592 N N . THR A 1 642 ? -47.144 13.871 28.411 1.00 43.41 642 THR A N 1
ATOM 4593 C CA . THR A 1 642 ? -48.198 14.534 29.211 1.00 43.41 642 THR A CA 1
ATOM 4594 C C . THR A 1 642 ? -47.553 15.308 30.364 1.00 43.41 642 THR A C 1
ATOM 4596 O O . THR A 1 642 ? -46.791 14.725 31.131 1.00 43.41 642 THR A O 1
ATOM 4599 N N . VAL A 1 643 ? -47.855 16.605 30.513 1.00 46.69 643 VAL A N 1
ATOM 4600 C CA . VAL A 1 643 ? -47.282 17.465 31.568 1.00 46.69 643 VAL A CA 1
ATOM 4601 C C . VAL A 1 643 ? -48.375 17.903 32.542 1.00 46.69 643 VAL A C 1
ATOM 4603 O O . VAL A 1 643 ? -49.300 18.614 32.157 1.00 46.69 643 VAL A O 1
ATOM 4606 N N . THR A 1 644 ? -48.245 17.526 33.817 1.00 44.53 644 THR A N 1
ATOM 4607 C CA . THR A 1 644 ? -49.163 17.945 34.890 1.00 44.53 644 THR A CA 1
ATOM 4608 C C . THR A 1 644 ? -48.452 18.918 35.825 1.00 44.53 644 THR A C 1
ATOM 4610 O O . THR A 1 644 ? -47.487 18.547 36.488 1.00 44.53 644 THR A O 1
ATOM 4613 N N . VAL A 1 645 ? -48.946 20.155 35.910 1.00 48.69 645 VAL A N 1
ATOM 4614 C CA . VAL A 1 645 ? -48.397 21.203 36.785 1.00 48.69 645 VAL A CA 1
ATOM 4615 C C . VAL A 1 645 ? -49.421 21.532 37.871 1.00 48.69 645 VAL A C 1
ATOM 4617 O O . VAL A 1 645 ? -50.571 21.825 37.555 1.00 48.69 645 VAL A O 1
ATOM 4620 N N . LYS A 1 646 ? -49.020 21.487 39.148 1.00 45.50 646 LYS A N 1
ATOM 4621 C CA . LYS A 1 646 ? -49.846 21.928 40.286 1.00 45.50 646 LYS A CA 1
ATOM 4622 C C . LYS A 1 646 ? -49.284 23.233 40.846 1.00 45.50 646 LYS A C 1
ATOM 4624 O O . LYS A 1 646 ? -48.107 23.288 41.188 1.00 45.50 646 LYS A O 1
ATOM 4629 N N . GLY A 1 647 ? -50.123 24.260 40.937 1.00 47.56 647 GLY A N 1
ATOM 4630 C CA . GLY A 1 647 ? -49.795 25.563 41.523 1.00 47.56 647 GLY A CA 1
ATOM 4631 C C . GLY A 1 647 ? -50.892 26.017 42.482 1.00 47.56 647 GLY A C 1
ATOM 4632 O O . GLY A 1 647 ? -51.956 25.404 42.536 1.00 47.56 647 GLY A O 1
ATOM 4633 N N . ASN A 1 648 ? -50.637 27.077 43.249 1.00 48.03 648 ASN A N 1
ATOM 4634 C CA . ASN A 1 648 ? -51.703 27.745 43.998 1.00 48.03 648 ASN A CA 1
ATOM 4635 C C . ASN A 1 648 ? -52.500 28.678 43.058 1.00 48.03 648 ASN A C 1
ATOM 4637 O O . ASN A 1 648 ? -52.073 28.953 41.935 1.00 48.03 648 ASN A O 1
ATOM 4641 N N . THR A 1 649 ? -53.639 29.199 43.518 1.00 40.62 649 THR A N 1
ATOM 4642 C CA . THR A 1 649 ? -54.569 30.021 42.715 1.00 40.62 649 THR A CA 1
ATOM 4643 C C . THR A 1 649 ? -53.983 31.333 42.170 1.00 40.62 649 THR A C 1
ATOM 4645 O O . THR A 1 649 ? -54.607 31.962 41.320 1.00 40.62 649 THR A O 1
ATOM 4648 N N . THR A 1 650 ? -52.784 31.749 42.597 1.00 45.81 650 THR A N 1
ATOM 4649 C CA . THR A 1 650 ? -52.089 32.949 42.095 1.00 45.81 650 THR A CA 1
ATOM 4650 C C . THR A 1 650 ? -50.940 32.644 41.121 1.00 45.81 650 THR A C 1
ATOM 4652 O O . THR A 1 650 ? -50.327 33.574 40.594 1.00 45.81 650 THR A O 1
ATOM 4655 N N . THR A 1 651 ? -50.670 31.365 40.818 1.00 51.00 651 THR A N 1
ATOM 4656 C CA . THR A 1 651 ? -49.577 30.939 39.926 1.00 51.00 651 THR A CA 1
ATOM 4657 C C . THR A 1 651 ? -49.994 30.937 38.451 1.00 51.00 651 THR A C 1
ATOM 4659 O O . THR A 1 651 ? -50.892 30.197 38.052 1.00 51.00 651 THR A O 1
ATOM 4662 N N . LYS A 1 652 ? -49.290 31.687 37.590 1.00 48.06 652 LYS A N 1
ATOM 4663 C CA . LYS A 1 652 ? -49.467 31.614 36.129 1.00 48.06 652 LYS A CA 1
ATOM 4664 C C . LYS A 1 652 ? -48.579 30.509 35.538 1.00 48.06 652 LYS A C 1
ATOM 4666 O O . LYS A 1 652 ? -47.366 30.518 35.730 1.00 48.06 652 LYS A O 1
ATOM 4671 N N . ILE A 1 653 ? -49.166 29.566 34.800 1.00 53.69 653 ILE A N 1
ATOM 4672 C CA . ILE A 1 653 ? -48.459 28.399 34.240 1.00 53.69 653 ILE A CA 1
ATOM 4673 C C . ILE A 1 653 ? -48.406 28.512 32.711 1.00 53.69 653 ILE A C 1
ATOM 4675 O O . ILE A 1 653 ? -49.431 28.743 32.071 1.00 53.69 653 ILE A O 1
ATOM 4679 N N . ILE A 1 654 ? -47.219 28.342 32.115 1.00 53.53 654 ILE A N 1
ATOM 4680 C CA . ILE A 1 654 ? -47.043 28.254 30.657 1.00 53.53 654 ILE A CA 1
ATOM 4681 C C . ILE A 1 654 ? -46.286 26.970 30.315 1.00 53.53 654 ILE A C 1
ATOM 4683 O O . ILE A 1 654 ? -45.151 26.773 30.747 1.00 53.53 654 ILE A O 1
ATOM 4687 N N . VAL A 1 655 ? -46.900 26.127 29.484 1.00 52.81 655 VAL A N 1
ATOM 4688 C CA . VAL A 1 655 ? -46.296 24.885 28.985 1.00 52.81 655 VAL A CA 1
ATOM 4689 C C . VAL A 1 655 ? -46.004 25.031 27.495 1.00 52.81 655 VAL A C 1
ATOM 4691 O O . VAL A 1 655 ? -46.850 25.515 26.733 1.00 52.81 655 VAL A O 1
ATOM 4694 N N . ARG A 1 656 ? -44.805 24.624 27.068 1.00 52.03 656 ARG A N 1
ATOM 4695 C CA . ARG A 1 656 ? -44.466 24.479 25.651 1.00 52.03 656 ARG A CA 1
ATOM 4696 C C . ARG A 1 656 ? -43.991 23.064 25.358 1.00 52.03 656 ARG A C 1
ATOM 4698 O O . ARG A 1 656 ? -43.197 22.508 26.113 1.00 52.03 656 ARG A O 1
ATOM 4705 N N . ILE A 1 657 ? -44.454 22.512 24.241 1.00 52.41 657 ILE A N 1
ATOM 4706 C CA . ILE A 1 657 ? -43.988 21.217 23.735 1.00 52.41 657 ILE A CA 1
ATOM 4707 C C . ILE A 1 657 ? -43.368 21.432 22.355 1.00 52.41 657 ILE A C 1
ATOM 4709 O O . ILE A 1 657 ? -43.989 22.071 21.501 1.00 52.41 657 ILE A O 1
ATOM 4713 N N . GLY A 1 658 ? -42.122 20.989 22.157 1.00 47.03 658 GLY A N 1
ATOM 4714 C CA . GLY A 1 658 ? -41.375 21.184 20.907 1.00 47.03 658 GLY A CA 1
ATOM 4715 C C . GLY A 1 658 ? -41.277 22.658 20.485 1.00 47.03 658 GLY A C 1
ATOM 4716 O O . GLY A 1 658 ? -41.389 22.985 19.307 1.00 47.03 658 GLY A O 1
ATOM 4717 N N . GLY A 1 659 ? -41.177 23.575 21.455 1.00 47.34 659 GLY A N 1
ATOM 4718 C CA . GLY A 1 659 ? -41.123 25.025 21.224 1.00 47.34 659 GLY A CA 1
ATOM 4719 C C . GLY A 1 659 ? -42.474 25.733 21.025 1.00 47.34 659 GLY A C 1
ATOM 4720 O O . GLY A 1 659 ? -42.503 26.965 20.996 1.00 47.34 659 GLY A O 1
ATOM 4721 N N . THR A 1 660 ? -43.598 25.009 20.967 1.00 45.09 660 THR A N 1
ATOM 4722 C CA . THR A 1 660 ? -44.941 25.581 20.737 1.00 45.09 660 THR A CA 1
ATOM 4723 C C . THR A 1 660 ? -45.715 25.750 22.046 1.00 45.09 660 THR A C 1
ATOM 4725 O O . THR A 1 660 ? -45.787 24.815 22.837 1.00 45.09 660 THR A O 1
ATOM 4728 N N . LYS A 1 661 ? -46.310 26.930 22.293 1.00 50.31 661 LYS A N 1
ATOM 4729 C CA . LYS A 1 661 ? -47.147 27.198 23.483 1.00 50.31 661 LYS A CA 1
ATOM 4730 C C . LYS A 1 661 ? -48.461 26.419 23.401 1.00 50.31 661 LYS A C 1
ATOM 4732 O O . LYS A 1 661 ? -49.156 26.525 22.395 1.00 50.31 661 LYS A O 1
ATOM 4737 N N . ILE A 1 662 ? -48.817 25.706 24.468 1.00 56.12 662 ILE A N 1
ATOM 4738 C CA . ILE A 1 662 ? -50.067 24.940 24.551 1.00 56.12 662 ILE A CA 1
ATOM 4739 C C . ILE A 1 662 ? -50.974 25.543 25.630 1.00 56.12 662 ILE A C 1
ATOM 4741 O O . ILE A 1 662 ? -50.514 25.863 26.726 1.00 56.12 662 ILE A O 1
ATOM 4745 N N . GLU A 1 663 ? -52.256 25.726 25.308 1.00 53.44 663 GLU A N 1
ATOM 4746 C CA . GLU A 1 663 ? -53.294 26.136 26.266 1.00 53.44 663 GLU A CA 1
ATOM 4747 C C . GLU A 1 663 ? -53.822 24.895 27.024 1.00 53.44 663 GLU A C 1
ATOM 4749 O O . GLU A 1 663 ? -53.993 23.835 26.413 1.00 53.44 663 GLU A O 1
ATOM 4754 N N . PRO A 1 664 ? -54.059 24.973 28.348 1.00 55.06 664 PRO A N 1
ATOM 4755 C CA . PRO A 1 664 ? -54.433 23.812 29.153 1.00 55.06 664 PRO A CA 1
ATOM 4756 C C . PRO A 1 664 ? -55.795 23.242 28.737 1.00 55.06 664 PRO A C 1
ATOM 4758 O O . PRO A 1 664 ? -56.778 23.964 28.600 1.00 55.06 664 PRO A O 1
ATOM 4761 N N . THR A 1 665 ? -55.868 21.920 28.568 1.00 46.91 665 THR A N 1
ATOM 4762 C CA . THR A 1 665 ? -57.076 21.226 28.086 1.00 46.91 665 THR A CA 1
ATOM 4763 C C . THR A 1 665 ? -58.103 20.947 29.189 1.00 46.91 665 THR A C 1
ATOM 4765 O O . THR A 1 665 ? -59.268 20.721 28.875 1.00 46.91 665 THR A O 1
ATOM 4768 N N . LYS A 1 666 ? -57.698 20.965 30.470 1.00 45.41 666 LYS A N 1
ATOM 4769 C CA . LYS A 1 666 ? -58.555 20.830 31.665 1.00 45.41 666 LYS A CA 1
ATOM 4770 C C . LYS A 1 666 ? -57.891 21.516 32.865 1.00 45.41 666 LYS A C 1
ATOM 4772 O O . LYS A 1 666 ? -56.704 21.307 33.100 1.00 45.41 666 LYS A O 1
ATOM 4777 N N . VAL A 1 667 ? -58.661 22.297 33.622 1.00 47.72 667 VAL A N 1
ATOM 4778 C CA . VAL A 1 667 ? -58.239 22.934 34.881 1.00 47.72 667 VAL A CA 1
ATOM 4779 C C . VAL A 1 667 ? -59.028 22.281 36.014 1.00 47.72 667 VAL A C 1
ATOM 4781 O O . VAL A 1 667 ? -60.245 22.151 35.907 1.00 47.72 667 VAL A O 1
ATOM 4784 N N . TYR A 1 668 ? -58.338 21.836 37.060 1.00 47.50 668 TYR A N 1
ATOM 4785 C CA . TYR A 1 668 ? -58.950 21.317 38.283 1.00 47.50 668 TYR A CA 1
ATOM 4786 C C . TYR A 1 668 ? -58.610 22.292 39.412 1.00 47.50 668 TYR A C 1
ATOM 4788 O O . TYR A 1 668 ? -57.427 22.585 39.595 1.00 47.50 668 TYR A O 1
ATOM 4796 N N . GLU A 1 669 ? -59.631 22.815 40.094 1.00 38.34 669 GLU A N 1
ATOM 4797 C CA . GLU A 1 669 ? -59.478 23.655 41.294 1.00 38.34 669 GLU A CA 1
ATOM 4798 C C . GLU A 1 669 ? -59.168 22.827 42.543 1.00 38.34 669 GLU A C 1
ATOM 4800 O O . GLU A 1 6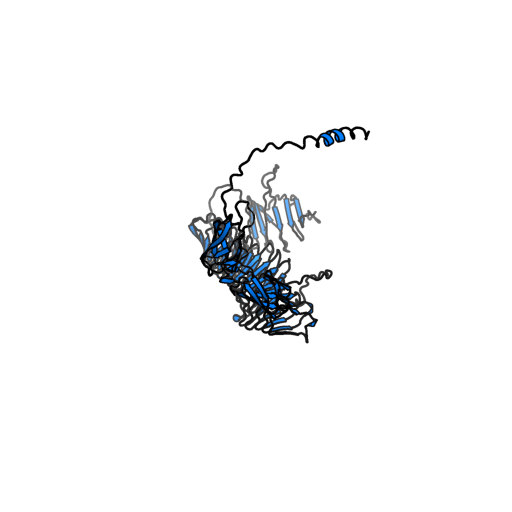69 ? -59.747 21.721 42.685 1.00 38.34 669 GLU A O 1
#

pLDDT: mean 76.06, std 24.3, range [21.53, 98.69]

Secondary structure (DSSP, 8-state):
---SSSSSHHHHHHGGGS--------------PPP--EES-SEEEEETT-EEE--EE-TTSPBPP-EEEES-TTTEEE-TTSEEEE-SSEEEEEEEEEEETTEEEEEEEEEEEEPPPPP-EEE-PPPEEEETT-EEE---EEESTT-S---EEEEES-TTTEEE-TTSEEEE-SSEEEEEEEEESSSS--EEEEEEEEEEEEEE-GGG-BTTEEEEES-EEEEEEE-GGGTT-EEEEES-EEEEEEEEESS---EEEEES-EEEEEEEE-----S---------S-S-----EEEEETT-EEEEEEESS-EEEEE-TT-EEEEEEEEE-SSPEEEEEEES-EEEEEEEE-TT-EEEEEEES-EEEEEEEEE-TT-EEEEEE---SGGG--EEEEEEEEES-EEEEESEEEEEEE-TT-TT-EEEE-S-EEEEEE--TT-EEEESSEEEEEEE-STT-EEEE-TT-EEEEEEE-STT-EEE-SSEEEEEEE-STT-EEE-TT-EEEE-TT-TTEEETTEEE-TT-EEEPPP-----S--------------------------SSSEEEEEETTEEEEEE--SS-----------SS---S---EEEEE--S------EEEEETTSPBPS---EEEEEESSS-------TT-EEEEEETTEEE--S----

Nearest PDB structures (foldseek):
  7r5j-assembly1_10  TM=4.112E-01  e=1.238E-07  Homo sapiens
  9hcj-assembly1_10  TM=4.061E-01  e=1.426E-06  Dictyostelium discoideum
  7quz-assembly2_DDD  TM=4.493E-01  e=8.609E-06  Paenibacillus illinoisensis
  5ngj-assembly1_A  TM=7.017E-01  e=2.740E-03  Tequintavirus T5
  5d7h-assembly1_A  TM=2.908E-01  e=4.128E-05  Mycobacterium tuberculosis CDC1551

Radius of gyration: 49.01 Å; Cα contacts (8 Å, |Δi|>4): 1736; chains: 1; bounding box: 117×95×148 Å

Foldseek 3Di:
DPDDPPPPVVVVVVVVPPVPDDDDDDDPPPPPQPWAKEKPAQEEEEEAADKDAIFIAIPVRDGFQWDKDKPDVCQWDADSRRIIHGHDADKIKIWTWGADPNDIYIGIHIYGYDHFAAFPEKDWDAAEEEEAFDKDFRPMDTPPPRGPAPQWAKDKPDVCQWNADSRRIIGGHDADKIKIKIAGPPPPRYIDIYIYGYFYEAEAALVQQDPLEHEDEDDEHAEYEYDQRSAQGEYEYAQYEHNHEDEYAAQGLHEYEAHNYEHAEYEYEHDPDPPDPDDDDDDDPDDDRSAYEYEYDYCYEYAEYEYCAEHEYEYDDNYYHAEYEYEPPDLEEYEYHYECAEYEYEYDYDANYEYEYEAWQEEHAEYEYEDEHNYEYEDAQPYPDPNGAYEHEEYEYAAQYEYEYNHEYAEYEYDCNHANYEYEHCEEYAEYHANHALYEYEFQDEYEEYEHQHAQYEYEAECNGAYEEYEANHANYEYEYAHHYAEYEHNYELYEYYYAQYWYAAAQNHANYHYNNHHDGHRDIDTHHHPDPDDDDDDDDDDDDDDDDDDDDQDQDDDDDDPAFWDWDDDPQKIKIWGGPPAFHGFHADADDDPDDDDPDEGEGEGEGEDDPDDTAIFTAGNVRHGDPDHQEYEYEYQDDDDDHDDPPRHDYWYHHPNHTDDDPDDDD

Solvent-accessible surface area (backbone atoms only — not comparable to full-atom values): 35453 Å² total; per-residue (Å²): 135,84,90,82,83,84,67,67,65,61,58,63,61,56,64,70,68,73,82,73,81,78,88,79,89,72,83,74,76,72,74,77,70,72,83,44,51,42,56,78,46,59,60,48,77,43,45,44,75,41,73,51,76,49,49,45,21,35,70,85,68,45,82,45,78,51,52,59,47,44,78,35,66,73,34,29,38,54,40,87,82,32,43,33,39,27,58,28,64,44,74,36,46,36,36,38,40,30,69,54,96,91,40,83,36,69,30,62,24,44,37,38,25,39,71,70,48,60,46,75,43,45,48,54,45,74,70,45,80,38,40,58,72,39,74,49,70,48,71,65,48,65,29,52,88,75,28,72,52,79,57,55,48,56,45,45,76,29,56,71,22,28,33,58,40,83,86,38,46,33,37,24,59,30,66,43,71,24,42,41,34,43,30,50,70,70,76,57,77,36,57,30,70,28,47,38,36,22,22,45,69,47,78,46,39,41,88,62,51,53,95,58,29,38,77,48,63,73,46,70,31,21,35,37,38,39,46,58,62,38,39,68,24,39,35,41,36,36,45,29,34,31,75,37,39,40,38,38,38,51,79,19,41,22,40,37,39,36,33,44,19,43,34,43,32,38,37,39,32,76,62,82,73,69,97,63,85,85,75,88,76,78,89,70,96,78,72,87,77,41,43,34,35,41,36,37,24,48,65,16,36,34,52,33,38,39,31,55,51,50,38,36,39,36,40,37,79,74,36,44,48,52,34,39,39,39,41,34,82,47,68,49,72,33,41,40,39,37,30,46,37,57,32,34,40,39,37,42,40,32,51,47,13,37,39,40,40,39,26,25,32,20,45,32,54,36,37,38,39,43,27,30,64,68,15,36,39,39,40,36,46,71,36,91,48,85,84,25,46,29,42,34,40,34,39,41,39,34,27,28,28,37,35,40,34,46,35,35,30,45,35,37,36,34,36,58,74,8,45,51,18,33,38,37,33,61,27,43,30,45,33,37,41,32,35,12,32,46,16,37,38,38,29,49,20,46,32,41,36,37,40,35,51,9,36,44,20,35,40,37,28,36,69,70,8,36,35,42,40,35,40,35,49,10,36,52,17,38,38,35,38,75,9,46,35,55,32,34,39,30,51,15,33,44,22,37,41,42,38,44,51,16,41,33,39,29,31,77,72,9,42,69,20,27,47,72,90,36,83,43,64,46,62,39,76,47,70,36,68,57,84,69,93,67,84,80,88,83,83,87,85,87,88,83,88,81,90,86,80,96,70,96,70,89,80,82,72,82,87,76,87,65,97,63,52,54,52,74,51,73,59,98,66,36,35,37,40,40,53,58,76,85,56,76,82,57,73,58,79,56,88,72,86,70,98,60,100,66,78,93,81,74,64,51,49,45,44,48,60,58,87,56,98,74,92,68,74,80,45,61,24,35,70,85,68,46,74,55,90,68,56,55,41,42,41,39,49,33,79,78,86,90,85,88,85,89,73,61,100,74,38,47,78,49,45,26,52,72,86,42,82,56,80,83,92,74,87,83,134

Mean predicted aligned error: 17.89 Å

Sequence (669 aa):
MKRKYSKITAYIVMLVMIIAGISIHTGIVSAKESAKLSLSKTSATIAAGDSTTLKAKDQNGKAAAVKWTSSNTYIAKVSAKGVVTALKKGSVTITATGTIQGKEYKAVCTVKVYSPVKVSGITMKKAQELVIGDKIWADEVVLPNNAANKTLKFASSNKKVASVSDIGEITAVAPGTATITAAATDGSNKSAKMKVTVLTNLTLTGKDVIDGKITVSDQLYGDVSIDNSVGKAQIDFNKLRIAGTLKLANNAGYALNLNDCAIKNVSVKDMPKQPQTMLSYGLSLADEINIPVIKVTGTTMISIIITETSVKIIQGDKSQVQEIKLDSKDTGNISLSLEGYKGAITVSAASNAKVDINMKACEITNLSAQGTTGQSLSLNDVGTTEAEKSTVGTFGVTGQLAAVVNVTATNLTIDAASSGASITCNKPVTTINNAGQGSNIIVTSTVGNIISAGNNATVHVADSGTVGTVLSQGNGSTITGDGTVTSVKVEGNNNSVDVPGATVEVGDNAGGTVVDGKGVESGGTHEIPQTGNSSSGGSSGGSSGGNSGSKTVKETVYASNAKSGKATVTVEGVTITINDLANLFKFEVEPVNFDFPYPKGNYIIVVKAVNGEGYNPIQIKNKDGSAATSVYYIKVDTDAGTVTVKGNTTTKIIVRIGGTKIEPTKVYE